Protein AF-A0A934CYM9-F1 (afdb_monomer)

pLDDT: mean 74.97, std 21.79, range [33.41, 98.38]

Secondary structure (DSSP, 8-state):
------EEEEE-TTS-EEEEEHHHHHHHHHHHHHHTTS----PPPP------------------------HHHHHHHHHTTTSTTTTTSS---S------------------------------------GGGGS-TTTHHHHHTTSS-------SSHHHHHHHHHHH--S---HHHHHHHHHHHHHHHTTSS-HHHHHHHHHS-TTTTS----HHHHHHHHHHHHHHHHHHHHHGGGS---------------------------------------------------HHHHHHT--HHHHHHS--SS--HHHHHHHHHHHHHHH-HHHHHHHHHHHHHSHHHHHHHHHHHHHHHHT--HHHHHHHTT--HHHHHHHHHHHHH-

Structure (mmCIF, N/CA/C/O backbone):
data_AF-A0A934CYM9-F1
#
_entry.id   AF-A0A934CYM9-F1
#
loop_
_atom_site.group_PDB
_atom_site.id
_atom_site.type_symbol
_atom_site.label_atom_id
_atom_site.label_alt_id
_atom_site.label_comp_id
_atom_site.label_asym_id
_atom_site.label_entity_id
_atom_site.label_seq_id
_atom_site.pdbx_PDB_ins_code
_atom_site.Cartn_x
_atom_site.Cartn_y
_atom_site.Cartn_z
_atom_site.occupancy
_atom_site.B_iso_or_equiv
_atom_site.auth_seq_id
_atom_site.auth_comp_id
_atom_site.auth_asym_id
_atom_site.auth_atom_id
_atom_site.pdbx_PDB_model_num
ATOM 1 N N . MET A 1 1 ? -10.369 -53.387 6.572 1.00 60.22 1 MET A N 1
ATOM 2 C CA . MET A 1 1 ? -10.819 -52.096 7.135 1.00 60.22 1 MET A CA 1
ATOM 3 C C . MET A 1 1 ? -10.855 -51.086 5.992 1.00 60.22 1 MET A C 1
ATOM 5 O O . MET 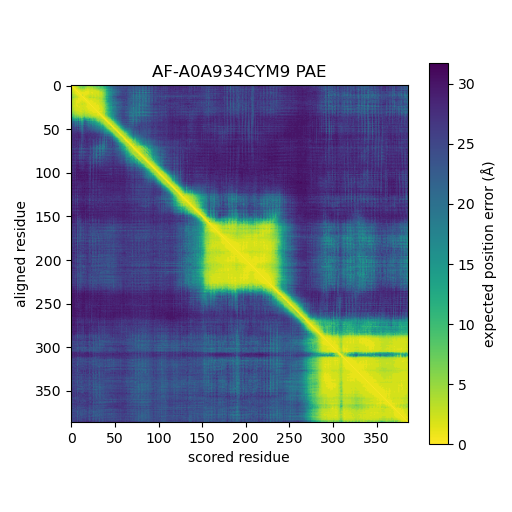A 1 1 ? -9.784 -50.762 5.491 1.00 60.22 1 MET A O 1
ATOM 9 N N . PRO A 1 2 ? -12.029 -50.677 5.487 1.00 65.56 2 PRO A N 1
ATOM 10 C CA . PRO A 1 2 ? -12.112 -49.651 4.447 1.00 65.56 2 PRO A CA 1
ATOM 11 C C . PRO A 1 2 ? -11.609 -48.307 4.998 1.00 65.56 2 PRO A C 1
ATOM 13 O O . PRO A 1 2 ? -12.016 -47.894 6.082 1.00 65.56 2 PRO A O 1
ATOM 16 N N . GLN A 1 3 ? -10.693 -47.652 4.282 1.00 76.75 3 GLN A N 1
ATOM 17 C CA . GLN A 1 3 ? -10.180 -46.334 4.657 1.00 76.75 3 GLN A CA 1
ATOM 18 C C . GLN A 1 3 ? -11.280 -45.287 4.448 1.00 76.75 3 GLN A C 1
ATOM 20 O O . GLN A 1 3 ? -11.764 -45.096 3.334 1.00 76.75 3 GLN A O 1
ATOM 25 N N . THR A 1 4 ? -11.700 -44.621 5.522 1.00 82.00 4 THR A N 1
ATOM 26 C CA . THR A 1 4 ? -12.648 -43.506 5.452 1.00 82.00 4 THR A CA 1
ATOM 27 C C . THR A 1 4 ? -11.958 -42.295 4.835 1.00 82.00 4 THR A C 1
ATOM 29 O O . THR A 1 4 ? -11.016 -41.758 5.420 1.00 82.00 4 THR A O 1
ATOM 32 N N . LEU A 1 5 ? -12.418 -41.863 3.660 1.00 86.25 5 LEU A N 1
ATOM 33 C CA . LEU A 1 5 ? -11.910 -40.659 3.006 1.00 86.25 5 LEU A CA 1
ATOM 34 C C . LEU A 1 5 ? -12.282 -39.405 3.822 1.00 86.25 5 LEU A C 1
ATOM 36 O O . LEU A 1 5 ? -13.381 -39.342 4.383 1.00 86.25 5 LEU A O 1
ATOM 40 N N . PRO A 1 6 ? -11.396 -38.397 3.902 1.00 90.88 6 PRO A N 1
ATOM 41 C CA . PRO A 1 6 ? -11.677 -37.163 4.624 1.00 90.88 6 PRO A CA 1
ATOM 42 C C . PRO A 1 6 ? -12.826 -36.393 3.955 1.00 90.88 6 PRO A C 1
ATOM 44 O O . PRO A 1 6 ? -12.760 -36.037 2.779 1.00 90.88 6 PRO A O 1
ATOM 47 N N . THR A 1 7 ? -13.886 -36.123 4.720 1.00 96.56 7 THR A N 1
ATOM 48 C CA . THR A 1 7 ? -15.054 -35.342 4.279 1.00 96.56 7 THR A CA 1
ATOM 49 C C . THR A 1 7 ? -15.030 -33.932 4.859 1.00 96.56 7 THR A C 1
ATOM 51 O O . THR A 1 7 ? -14.678 -33.757 6.027 1.00 96.56 7 THR A O 1
ATOM 54 N N . ILE A 1 8 ? -15.505 -32.949 4.098 1.00 95.06 8 ILE A N 1
ATOM 55 C CA . ILE A 1 8 ? -15.672 -31.554 4.522 1.00 95.06 8 ILE A CA 1
ATOM 56 C C . ILE A 1 8 ? -17.154 -31.200 4.680 1.00 95.06 8 ILE A C 1
ATOM 58 O O . ILE A 1 8 ? -17.993 -31.634 3.896 1.00 95.06 8 ILE A O 1
ATOM 62 N N . LEU A 1 9 ? -17.490 -30.424 5.716 1.00 97.00 9 LEU A N 1
ATOM 63 C CA . LEU A 1 9 ? -18.852 -29.946 5.972 1.00 97.00 9 LEU A CA 1
ATOM 64 C C . LEU A 1 9 ? -19.103 -28.660 5.172 1.00 97.00 9 LEU A C 1
ATOM 66 O O . LEU A 1 9 ? -18.437 -27.652 5.399 1.00 97.00 9 LEU A O 1
ATOM 70 N N . VAL A 1 10 ? -20.067 -28.683 4.255 1.00 96.50 10 VAL A N 1
ATOM 71 C CA . VAL A 1 10 ? -20.381 -27.559 3.363 1.00 96.50 10 VAL A CA 1
ATOM 72 C C . VAL A 1 10 ? -21.817 -27.108 3.598 1.00 96.50 10 VAL A C 1
ATOM 74 O O . VAL A 1 10 ? -22.736 -27.927 3.605 1.00 96.50 10 VAL A O 1
ATOM 77 N N . LYS A 1 11 ? -22.011 -25.798 3.789 1.00 96.75 11 LYS A N 1
ATOM 78 C CA . LYS A 1 11 ? -23.327 -25.179 3.991 1.00 96.75 11 LYS A CA 1
ATOM 79 C C . LYS A 1 11 ? -23.924 -24.771 2.641 1.00 96.75 11 LYS A C 1
ATOM 81 O O . LYS A 1 11 ? -23.304 -24.013 1.893 1.00 96.75 11 LYS A O 1
ATOM 86 N N . LYS A 1 12 ? -25.099 -25.304 2.315 1.00 94.25 12 LYS A N 1
ATOM 87 C CA . LYS A 1 12 ? -25.861 -24.986 1.101 1.00 94.25 12 LYS A CA 1
ATOM 88 C C . LYS A 1 12 ? -26.666 -23.692 1.286 1.00 94.25 12 LYS A C 1
ATOM 90 O O . LYS A 1 12 ? -26.799 -23.183 2.400 1.00 94.25 12 LYS A O 1
ATOM 95 N N . SER A 1 13 ? -27.185 -23.139 0.189 1.00 89.75 13 SER A N 1
ATOM 96 C CA . SER A 1 13 ? -28.027 -21.929 0.203 1.00 89.75 13 SER A CA 1
ATOM 97 C C . SER A 1 13 ? -29.359 -22.124 0.934 1.00 89.75 13 SER A C 1
ATOM 99 O O . SER A 1 13 ? -29.909 -21.157 1.447 1.00 89.75 13 SER A O 1
ATOM 101 N N . ASP A 1 14 ? -29.836 -23.365 1.039 1.00 88.81 14 ASP A N 1
ATOM 102 C CA . ASP A 1 14 ? -31.006 -23.767 1.833 1.00 88.81 14 ASP A CA 1
ATOM 103 C C . ASP A 1 14 ? -30.749 -23.756 3.359 1.00 88.81 14 ASP A C 1
ATOM 105 O O . ASP A 1 14 ? -31.648 -24.037 4.147 1.00 88.81 14 ASP A O 1
ATOM 109 N N . GLY A 1 15 ? -29.521 -23.444 3.794 1.00 91.50 15 GLY A N 1
ATOM 110 C CA . GLY A 1 15 ? -29.115 -23.434 5.199 1.00 91.50 15 GLY A CA 1
ATOM 111 C C . GLY A 1 15 ? -28.710 -24.803 5.756 1.00 91.50 15 GLY A C 1
ATOM 112 O O . GLY A 1 15 ? -28.156 -24.860 6.859 1.00 91.50 15 GLY A O 1
ATOM 113 N N . THR A 1 16 ? -28.901 -25.889 5.002 1.00 94.88 16 THR A N 1
ATOM 114 C CA . THR A 1 16 ? -28.497 -27.242 5.400 1.00 94.88 16 THR A CA 1
ATOM 115 C C . THR A 1 16 ? -26.986 -27.432 5.267 1.00 94.88 16 THR A C 1
ATOM 117 O O . THR A 1 16 ? -26.314 -26.801 4.446 1.00 94.88 16 THR A O 1
ATOM 120 N N . SER A 1 17 ? -26.417 -28.288 6.119 1.00 95.62 17 SER A N 1
ATOM 121 C CA . SER A 1 17 ? -24.991 -28.627 6.095 1.00 95.62 17 SER A CA 1
ATOM 122 C C . SER A 1 17 ? -24.816 -30.084 5.684 1.00 95.62 17 SER A C 1
ATOM 124 O O . SER A 1 17 ? -25.372 -30.974 6.320 1.00 95.62 17 SER A O 1
ATOM 126 N N . VAL A 1 18 ? -24.040 -30.330 4.629 1.00 97.31 18 VAL A N 1
ATOM 127 C CA . VAL A 1 18 ? -23.795 -31.672 4.079 1.00 97.31 18 VAL A CA 1
ATOM 128 C C . VAL A 1 18 ? -22.302 -31.971 4.142 1.00 97.31 18 VAL A C 1
ATOM 130 O O . VAL A 1 18 ? -21.486 -31.126 3.772 1.00 97.31 18 VAL A O 1
ATOM 133 N N . ARG A 1 19 ? -21.932 -33.165 4.622 1.00 96.56 19 ARG A N 1
ATOM 134 C CA . ARG A 1 19 ? -20.555 -33.661 4.516 1.00 96.56 19 ARG A CA 1
ATOM 135 C C . ARG A 1 19 ? -20.350 -34.237 3.123 1.00 96.56 19 ARG A C 1
ATOM 137 O O . ARG A 1 19 ? -21.055 -35.165 2.751 1.00 96.56 19 ARG A O 1
ATOM 144 N N . MET A 1 20 ? -19.402 -33.685 2.381 1.00 96.69 20 MET A N 1
ATOM 145 C CA . MET A 1 20 ? -19.053 -34.137 1.037 1.00 96.69 20 MET A CA 1
ATOM 146 C C . MET A 1 20 ? -17.551 -34.383 0.937 1.00 96.69 20 MET A C 1
ATOM 148 O O . MET A 1 20 ? -16.756 -33.807 1.687 1.00 96.69 20 MET A O 1
ATOM 152 N N . SER A 1 21 ? -17.164 -35.281 0.044 1.00 96.81 21 SER A N 1
ATOM 153 C CA . SER A 1 21 ? -15.763 -35.499 -0.308 1.00 96.81 21 SER A CA 1
ATOM 154 C C . SER A 1 21 ? -15.191 -34.288 -1.058 1.00 96.81 21 SER A C 1
ATOM 156 O O . SER A 1 21 ? -15.919 -33.414 -1.538 1.00 96.81 21 SER A O 1
ATOM 158 N N . TRP A 1 22 ? -13.864 -34.222 -1.162 1.00 93.88 22 TRP A N 1
ATOM 159 C CA . TRP A 1 22 ? -13.192 -33.135 -1.879 1.00 93.88 22 TRP A CA 1
ATOM 160 C C . TRP A 1 22 ? -13.576 -33.077 -3.368 1.00 93.88 22 TRP A C 1
ATOM 162 O O . TRP A 1 22 ? -13.751 -31.990 -3.922 1.00 93.88 22 TRP A O 1
ATOM 172 N N . ASP A 1 23 ? -13.776 -34.236 -3.999 1.00 94.56 23 ASP A N 1
ATOM 173 C CA . ASP A 1 23 ? -14.163 -34.326 -5.410 1.00 94.56 23 ASP A CA 1
ATOM 174 C C . ASP A 1 23 ? -15.588 -33.805 -5.639 1.00 94.56 23 ASP A C 1
ATOM 176 O O . ASP A 1 23 ? -15.818 -32.992 -6.538 1.00 94.56 23 ASP A O 1
ATOM 180 N N . GLU A 1 24 ? -16.528 -34.170 -4.764 1.00 95.62 24 GLU A N 1
ATOM 181 C CA . GLU A 1 24 ? -17.901 -33.648 -4.790 1.00 95.62 24 GLU A CA 1
ATOM 182 C C . GLU A 1 24 ? -17.944 -32.130 -4.569 1.00 95.62 24 GLU A C 1
ATOM 184 O O . GLU A 1 24 ? -18.726 -31.423 -5.209 1.00 95.62 24 GLU A O 1
ATOM 189 N N . PHE A 1 25 ? -17.067 -31.599 -3.713 1.00 96.25 25 PHE A N 1
ATOM 190 C CA . PHE A 1 25 ? -17.000 -30.162 -3.456 1.00 96.25 25 PHE A CA 1
ATOM 191 C C . PHE A 1 25 ? -16.548 -29.354 -4.679 1.00 96.25 25 PHE A C 1
ATOM 193 O O . PHE A 1 25 ? -17.073 -28.265 -4.932 1.00 96.25 25 PHE A O 1
ATOM 200 N N . ASN A 1 26 ? -15.619 -29.882 -5.480 1.00 93.81 26 ASN A N 1
ATOM 201 C CA . ASN A 1 26 ? -15.178 -29.217 -6.709 1.00 93.81 26 ASN A CA 1
ATOM 202 C C . ASN A 1 26 ? -16.302 -29.154 -7.754 1.00 93.81 26 ASN A C 1
ATOM 204 O O . ASN A 1 26 ? -16.505 -28.111 -8.389 1.00 93.81 26 ASN A O 1
ATOM 208 N N . VAL A 1 27 ? -17.087 -30.228 -7.880 1.00 95.12 27 VAL A N 1
ATOM 209 C CA . VAL A 1 27 ? -18.291 -30.245 -8.725 1.00 95.12 27 VAL A CA 1
ATOM 210 C C . VAL A 1 27 ? -19.313 -29.223 -8.219 1.00 95.12 27 VAL A C 1
ATOM 212 O O . VAL A 1 27 ? -19.793 -28.400 -9.001 1.00 95.12 27 VAL A O 1
ATOM 215 N N . TYR A 1 28 ? -19.567 -29.178 -6.909 1.00 94.75 28 TYR A N 1
ATOM 216 C CA . TYR A 1 28 ? -20.493 -28.214 -6.307 1.00 94.75 28 TYR A CA 1
ATOM 217 C C . TYR A 1 28 ? -20.089 -26.752 -6.583 1.00 94.75 28 TYR A C 1
ATOM 219 O O . TYR A 1 28 ? -20.928 -25.918 -6.934 1.00 94.75 28 TYR A O 1
ATOM 227 N N . ARG A 1 29 ? -18.789 -26.429 -6.509 1.00 94.06 29 ARG A N 1
ATOM 228 C CA . ARG A 1 29 ? -18.270 -25.080 -6.809 1.00 94.06 29 ARG A CA 1
ATOM 229 C C . ARG A 1 29 ? -18.499 -24.661 -8.263 1.00 94.06 29 ARG A C 1
ATOM 231 O O . ARG A 1 29 ? -18.871 -23.513 -8.521 1.00 94.06 29 ARG A O 1
ATOM 238 N N . THR A 1 30 ? -18.280 -25.572 -9.212 1.00 90.81 30 THR A N 1
ATOM 239 C CA . THR A 1 30 ? -18.468 -25.268 -10.642 1.00 90.81 30 THR A CA 1
ATOM 240 C C . THR A 1 30 ? -19.939 -25.037 -10.988 1.00 90.81 30 THR A C 1
ATOM 242 O O . THR A 1 30 ? -20.243 -24.062 -11.674 1.00 90.81 30 THR A O 1
ATOM 245 N N . GLN A 1 31 ? -20.861 -25.832 -10.435 1.00 88.50 31 GLN A N 1
ATOM 246 C CA . GLN A 1 31 ? -22.304 -25.662 -10.658 1.00 88.50 31 GLN A CA 1
ATOM 247 C C . GLN A 1 31 ? -22.840 -24.340 -10.088 1.00 88.50 31 GLN A C 1
ATOM 249 O O . GLN A 1 31 ? -23.566 -23.622 -10.776 1.00 88.50 31 GLN A O 1
ATOM 254 N N . ASN A 1 32 ? -22.416 -23.953 -8.879 1.00 86.25 32 ASN A N 1
ATOM 255 C CA . ASN A 1 32 ? -22.827 -22.672 -8.290 1.00 86.25 32 ASN A CA 1
ATOM 256 C C . ASN A 1 32 ? -22.306 -21.451 -9.060 1.00 86.25 32 ASN A C 1
ATOM 258 O O . ASN A 1 32 ? -22.911 -20.383 -8.999 1.00 86.25 32 ASN A O 1
ATOM 262 N N . THR A 1 33 ? -21.199 -21.594 -9.790 1.00 81.75 33 THR A N 1
ATOM 263 C CA . THR A 1 33 ? -20.677 -20.506 -10.626 1.00 81.75 33 THR A CA 1
ATOM 264 C C . THR A 1 33 ? -21.537 -20.318 -11.878 1.00 81.75 33 THR A C 1
ATOM 266 O O . THR A 1 33 ? -21.801 -19.184 -12.256 1.00 81.75 33 THR A O 1
ATOM 269 N N . ILE A 1 34 ? -22.031 -21.411 -12.472 1.00 81.38 34 ILE A N 1
ATOM 270 C CA . ILE A 1 34 ? -22.877 -21.382 -13.677 1.00 81.38 34 ILE A CA 1
ATOM 271 C C . ILE A 1 34 ? -24.264 -20.806 -13.359 1.00 81.38 34 ILE A C 1
ATOM 273 O O . ILE A 1 34 ? -24.750 -19.935 -14.076 1.00 81.38 34 ILE A O 1
ATOM 277 N N . ASN A 1 35 ? -24.874 -21.226 -12.247 1.00 74.44 35 ASN A N 1
ATOM 278 C CA . ASN A 1 35 ? -26.220 -20.775 -11.873 1.00 74.44 35 ASN A CA 1
ATOM 279 C C . ASN A 1 35 ? -26.278 -19.289 -11.485 1.00 74.44 35 ASN A C 1
ATOM 281 O O . ASN A 1 35 ? -27.339 -18.679 -11.551 1.00 74.44 35 ASN A O 1
ATOM 285 N N . LYS A 1 36 ? -25.145 -18.677 -11.114 1.00 74.31 36 LYS A N 1
ATOM 286 C CA . LYS A 1 36 ? -25.080 -17.245 -10.791 1.00 74.31 36 LYS A CA 1
ATOM 287 C C . LYS A 1 36 ? -25.089 -16.345 -12.037 1.00 74.31 36 LYS A C 1
ATOM 289 O O . LYS A 1 36 ? -25.283 -15.142 -11.902 1.00 74.31 36 LYS A O 1
ATOM 294 N N . THR A 1 37 ? -24.871 -16.896 -13.234 1.00 60.78 37 THR A N 1
ATOM 295 C CA . THR A 1 37 ? -24.744 -16.117 -14.481 1.00 60.78 37 THR A CA 1
ATOM 296 C C . THR A 1 37 ? -25.997 -16.152 -15.361 1.00 60.78 37 THR A C 1
ATOM 298 O O . THR A 1 37 ? -25.991 -15.554 -16.432 1.00 60.78 37 THR A O 1
ATOM 301 N N . GLN A 1 38 ? -27.089 -16.798 -14.936 1.00 53.78 38 GLN A N 1
ATOM 302 C CA . GLN A 1 38 ? -28.375 -16.657 -15.624 1.00 53.78 38 GLN A CA 1
ATOM 303 C C . GLN A 1 38 ? -29.225 -15.569 -14.948 1.00 53.78 38 GLN A C 1
ATOM 305 O O . GLN A 1 38 ? -29.528 -15.697 -13.762 1.00 53.78 38 GLN A O 1
ATOM 310 N N . PRO A 1 39 ? -29.599 -14.489 -15.661 1.00 50.69 39 PRO A N 1
ATOM 311 C CA . PRO A 1 39 ? -30.506 -13.484 -15.129 1.00 50.69 39 PRO A CA 1
ATOM 312 C C . PRO A 1 39 ? -31.911 -14.081 -15.011 1.00 50.69 39 PRO A C 1
ATOM 314 O O . PRO A 1 39 ? -32.547 -14.417 -16.008 1.00 50.69 39 PRO A O 1
ATOM 317 N N . THR A 1 40 ? -32.395 -14.218 -13.780 1.00 45.91 40 THR A N 1
ATOM 318 C CA . THR A 1 40 ? -33.783 -14.569 -13.481 1.00 45.91 40 THR A CA 1
ATOM 319 C C . THR A 1 40 ? -34.678 -13.403 -13.903 1.00 45.91 40 THR A C 1
ATOM 321 O O . THR A 1 40 ? -34.777 -12.396 -13.203 1.00 45.91 40 THR A O 1
ATOM 324 N N . SER A 1 41 ? -35.307 -13.512 -15.072 1.00 43.53 41 SER A N 1
ATOM 325 C CA . SER A 1 41 ? -36.392 -12.629 -15.495 1.00 43.53 41 SER A CA 1
ATOM 326 C C . SER A 1 41 ? -37.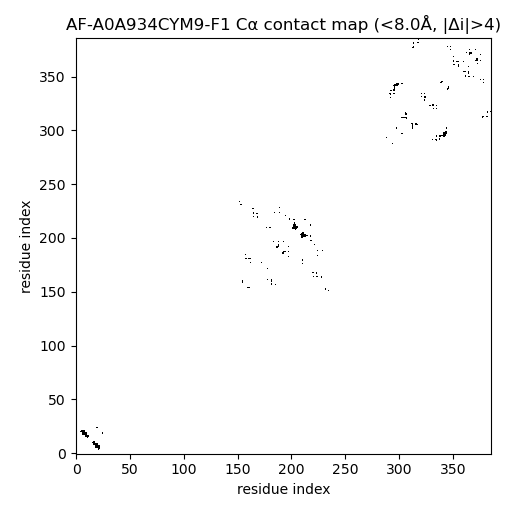608 -12.897 -14.609 1.00 43.53 41 SER A C 1
ATOM 328 O O . SER A 1 41 ? -38.296 -13.903 -14.771 1.00 43.53 41 SER A O 1
ATOM 330 N N . VAL A 1 42 ? -37.832 -12.026 -13.627 1.00 50.44 42 VAL A N 1
ATOM 331 C CA . VAL A 1 42 ? -39.039 -12.033 -12.796 1.00 50.44 42 VAL A CA 1
ATOM 332 C C . VAL A 1 42 ? -40.156 -11.364 -13.595 1.00 50.44 42 VAL A C 1
ATOM 334 O O . VAL A 1 42 ? -40.105 -10.162 -13.847 1.00 50.44 42 VAL A O 1
ATOM 337 N N . GLU A 1 43 ? -41.141 -12.155 -14.018 1.00 42.28 43 GLU A N 1
ATOM 338 C CA . GLU A 1 43 ? -42.417 -11.667 -14.544 1.00 42.28 43 GLU A CA 1
ATOM 339 C C . GLU A 1 43 ? -43.232 -11.042 -13.404 1.00 42.28 43 GLU A C 1
ATOM 341 O O . GLU A 1 43 ? -43.587 -11.703 -12.426 1.00 42.28 43 GLU A O 1
ATOM 346 N N . THR A 1 44 ? -43.520 -9.749 -13.529 1.00 43.59 44 THR A N 1
ATOM 347 C CA . THR A 1 44 ? -44.440 -9.015 -12.654 1.00 43.59 44 THR A CA 1
ATOM 348 C C . THR A 1 44 ? -45.861 -9.124 -13.220 1.00 43.59 44 THR A C 1
ATOM 350 O O . THR A 1 44 ? -46.035 -8.906 -14.422 1.00 43.59 44 THR A O 1
ATOM 353 N N . PRO A 1 45 ? -46.895 -9.416 -12.408 1.00 51.94 45 PRO A N 1
ATOM 354 C CA . PRO A 1 45 ? -48.271 -9.435 -12.884 1.00 51.94 45 PRO A CA 1
ATOM 355 C C . PRO A 1 45 ? -48.767 -8.015 -13.190 1.00 51.94 45 PRO A C 1
ATOM 357 O O . PRO A 1 45 ? -48.573 -7.071 -12.424 1.00 51.94 45 PRO A O 1
ATOM 360 N N . ASN A 1 46 ? -49.389 -7.914 -14.359 1.00 43.06 46 ASN A N 1
ATOM 361 C CA . ASN A 1 46 ? -49.844 -6.720 -15.054 1.00 43.06 46 ASN A CA 1
ATOM 362 C C . ASN A 1 46 ? -51.008 -6.043 -14.300 1.00 43.06 46 ASN A C 1
ATOM 364 O O . ASN A 1 46 ? -52.042 -6.674 -14.081 1.00 43.06 46 ASN A O 1
ATOM 368 N N . ALA A 1 47 ? -50.844 -4.775 -13.912 1.00 45.78 47 ALA A N 1
ATOM 369 C CA . ALA A 1 47 ? -51.915 -3.928 -13.389 1.00 45.78 47 ALA A CA 1
ATOM 370 C C . ALA A 1 47 ? -52.301 -2.895 -14.456 1.00 45.78 47 ALA A C 1
ATOM 372 O O . ALA A 1 47 ? -51.485 -2.101 -14.920 1.00 45.78 47 ALA A O 1
ATOM 373 N N . GLU A 1 48 ? -53.563 -2.974 -14.846 1.00 56.94 48 GLU A N 1
ATOM 374 C CA . GLU A 1 48 ? -54.231 -2.307 -15.954 1.00 56.94 48 GLU A CA 1
ATOM 375 C C . GLU A 1 48 ? -54.688 -0.893 -15.559 1.00 56.94 48 GLU A C 1
ATOM 377 O O . GLU A 1 48 ? -55.471 -0.749 -14.625 1.00 56.94 48 GLU A O 1
ATOM 382 N N . LEU A 1 49 ? -54.226 0.150 -16.265 1.00 39.12 49 LEU A N 1
ATOM 383 C CA . LEU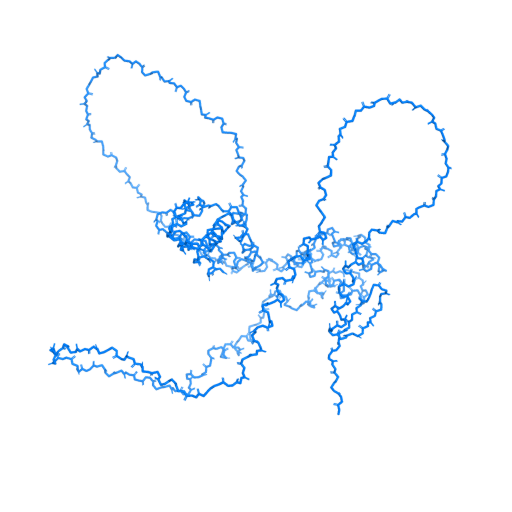 A 1 49 ? -54.841 1.489 -16.273 1.00 39.12 49 LEU A CA 1
ATOM 384 C C . LEU A 1 49 ? -54.609 2.207 -17.626 1.00 39.12 49 LEU A C 1
ATOM 386 O O . LEU A 1 49 ? -53.648 1.891 -18.330 1.00 39.12 49 LEU A O 1
ATOM 390 N N . PRO A 1 50 ? -55.500 3.146 -18.015 1.00 59.72 50 PRO A N 1
ATOM 391 C CA . PRO A 1 50 ? -55.852 3.369 -19.413 1.00 59.72 50 PRO A CA 1
ATOM 392 C C . PRO A 1 50 ? -55.146 4.540 -20.115 1.00 59.72 50 PRO A C 1
ATOM 394 O O . PRO A 1 50 ? -54.724 5.528 -19.515 1.00 59.72 50 PRO A O 1
ATOM 397 N N . ALA A 1 51 ? -55.127 4.373 -21.438 1.00 51.31 51 ALA A N 1
ATOM 398 C CA . ALA A 1 51 ? -54.905 5.290 -22.551 1.00 51.31 51 ALA A CA 1
ATOM 399 C C . ALA A 1 51 ? -54.838 6.805 -22.273 1.00 51.31 51 ALA A C 1
ATOM 401 O O . ALA A 1 51 ? -55.805 7.425 -21.825 1.00 51.31 51 ALA A O 1
ATOM 402 N N . LYS A 1 52 ? -53.751 7.418 -22.761 1.00 44.59 52 LYS A N 1
ATOM 403 C CA . LYS A 1 52 ? -53.794 8.734 -23.412 1.00 44.59 52 LYS A CA 1
ATOM 404 C C . LYS A 1 52 ? -52.966 8.724 -24.696 1.00 44.59 52 LYS A C 1
ATOM 406 O O . LYS A 1 52 ? -51.789 8.377 -24.686 1.00 44.59 52 LYS A O 1
ATOM 411 N N . GLU A 1 53 ? -53.652 9.086 -25.772 1.00 46.09 53 GLU A N 1
ATOM 412 C CA . GLU A 1 53 ? -53.166 9.306 -27.132 1.00 46.09 53 GLU A CA 1
ATOM 413 C C . GLU A 1 53 ? -52.383 10.625 -27.259 1.00 46.09 53 GLU A C 1
ATOM 415 O O . GLU A 1 53 ? -52.576 11.554 -26.471 1.00 46.09 53 GLU A O 1
ATOM 420 N N . GLY A 1 54 ? -51.540 10.694 -28.295 1.00 45.25 54 GLY A N 1
ATOM 421 C CA . GLY A 1 54 ? -50.800 11.876 -28.757 1.00 45.25 54 GLY A CA 1
ATOM 422 C C . GLY A 1 54 ? -49.361 11.502 -29.124 1.00 45.25 54 GLY A C 1
ATOM 423 O O . GLY A 1 54 ? -48.501 11.459 -28.251 1.00 45.25 54 GLY A O 1
ATOM 424 N N . GLU A 1 55 ? -49.110 10.985 -30.336 1.00 44.28 55 GLU A N 1
ATOM 425 C CA . GLU A 1 55 ? -48.466 11.724 -31.453 1.00 44.28 55 GLU A CA 1
ATOM 426 C C . GLU A 1 55 ? -47.348 12.673 -30.971 1.00 44.28 55 GLU A C 1
ATOM 428 O O . GLU A 1 55 ? -47.593 13.576 -30.182 1.00 44.28 55 GLU A O 1
ATOM 433 N N . VAL A 1 56 ? -46.074 12.501 -31.346 1.00 43.69 56 VAL A N 1
ATOM 434 C CA . VAL A 1 56 ? -45.501 12.801 -32.672 1.00 43.69 56 VAL A CA 1
ATOM 435 C C . VAL A 1 56 ? -44.156 12.058 -32.848 1.00 43.69 56 VAL A C 1
ATOM 437 O O . VAL A 1 56 ? -43.287 12.119 -31.980 1.00 43.69 56 VAL A O 1
ATOM 440 N N . LEU A 1 57 ? -43.961 11.402 -33.999 1.00 44.19 57 LEU A N 1
ATOM 441 C CA . LEU A 1 57 ? -42.652 11.017 -34.567 1.00 44.19 57 LEU A CA 1
ATOM 442 C C . LEU A 1 57 ? -42.144 12.176 -35.460 1.00 44.19 57 LEU A C 1
ATOM 444 O O . LEU A 1 57 ? -42.984 12.856 -36.052 1.00 44.19 57 LEU A O 1
ATOM 448 N N . PRO A 1 58 ? -40.821 12.405 -35.632 1.00 53.34 58 PRO A N 1
ATOM 449 C CA . PRO A 1 58 ? -40.086 11.607 -36.621 1.00 53.34 58 PRO A CA 1
ATOM 450 C C . PRO A 1 58 ? -38.604 11.290 -36.319 1.00 53.34 58 PRO A C 1
ATOM 452 O O . PRO A 1 58 ? -37.853 12.062 -35.735 1.00 53.34 58 PRO A O 1
ATOM 455 N N . ALA A 1 59 ? -38.230 10.107 -36.812 1.00 42.69 59 ALA A N 1
ATOM 456 C CA . ALA A 1 59 ? -36.943 9.612 -37.303 1.00 42.69 59 ALA A CA 1
ATOM 457 C C . ALA A 1 59 ? -35.652 10.439 -37.111 1.00 42.69 59 ALA A C 1
ATOM 459 O O . ALA A 1 59 ? -35.514 11.544 -37.621 1.00 42.69 59 ALA A O 1
ATOM 460 N N . THR A 1 60 ? -34.604 9.764 -36.627 1.00 43.12 60 THR A N 1
ATOM 461 C CA . THR A 1 60 ? -33.332 9.675 -37.370 1.00 43.12 60 THR A CA 1
ATOM 462 C C . THR A 1 60 ? -32.599 8.376 -37.032 1.00 43.12 60 THR A C 1
ATOM 464 O O . THR A 1 60 ? -32.264 8.063 -35.896 1.00 43.12 60 THR A O 1
ATOM 467 N N . THR A 1 61 ? -32.407 7.596 -38.084 1.00 44.09 61 THR A N 1
ATOM 468 C CA . THR A 1 61 ? -31.681 6.335 -38.209 1.00 44.09 61 THR A CA 1
ATOM 469 C C . THR A 1 61 ? -30.166 6.520 -38.113 1.00 44.09 61 THR A C 1
ATOM 471 O O . THR A 1 61 ? -29.602 7.301 -38.877 1.00 44.09 61 THR A O 1
ATOM 474 N N . ALA A 1 62 ? -29.497 5.704 -37.295 1.00 48.41 62 ALA A N 1
ATOM 475 C CA . ALA A 1 62 ? -28.086 5.356 -37.474 1.00 48.41 62 ALA A CA 1
ATOM 476 C C . ALA A 1 62 ? -27.856 3.881 -37.070 1.00 48.41 62 ALA A C 1
ATOM 478 O O . ALA A 1 62 ? -28.261 3.487 -35.975 1.00 48.41 62 ALA A O 1
ATOM 479 N N . PRO A 1 63 ? -27.237 3.044 -37.926 1.00 52.19 63 PRO A N 1
ATOM 480 C CA . PRO A 1 63 ? -27.006 1.637 -37.626 1.00 52.19 63 PRO A CA 1
ATOM 481 C C . PRO A 1 63 ? -25.744 1.477 -36.768 1.00 52.19 63 PRO A C 1
ATOM 483 O O . PRO A 1 63 ? -24.620 1.569 -37.265 1.00 52.19 63 PRO A O 1
ATOM 486 N N . VAL A 1 64 ? -25.920 1.200 -35.477 1.00 43.91 64 VAL A N 1
ATOM 487 C CA . VAL A 1 64 ? -24.836 0.701 -34.622 1.00 43.91 64 VAL A CA 1
ATOM 488 C C . VAL A 1 64 ? -24.629 -0.768 -34.977 1.00 43.91 64 VAL A C 1
ATOM 490 O O . VAL A 1 64 ? -25.405 -1.633 -34.583 1.00 43.91 64 VAL A O 1
ATOM 493 N N . LYS A 1 65 ? -23.605 -1.045 -35.790 1.00 47.16 65 LYS A N 1
ATOM 494 C CA . LYS A 1 65 ? -23.149 -2.412 -36.046 1.00 47.16 65 LYS A CA 1
ATOM 495 C C . LYS A 1 65 ? -22.685 -3.032 -34.732 1.00 47.16 65 LYS A C 1
ATOM 497 O O . LYS A 1 65 ? -21.795 -2.509 -34.066 1.00 47.16 65 LYS A O 1
ATOM 502 N N . GLU A 1 66 ? -23.303 -4.156 -34.412 1.00 44.34 66 GLU A N 1
ATOM 503 C CA . GLU A 1 66 ? -22.956 -5.061 -33.332 1.00 44.34 66 GLU A CA 1
ATOM 504 C C . GLU A 1 66 ? -21.475 -5.458 -33.415 1.00 44.34 66 GLU A C 1
ATOM 506 O O . GLU A 1 66 ? -21.044 -6.171 -34.319 1.00 44.34 66 GLU A O 1
ATOM 511 N N . ILE A 1 67 ? -20.691 -5.002 -32.440 1.00 45.09 67 ILE A N 1
ATOM 512 C CA . ILE A 1 67 ? -19.416 -5.613 -32.062 1.00 45.09 67 ILE A CA 1
ATOM 513 C C . ILE A 1 67 ? -19.661 -6.266 -30.701 1.00 45.09 67 ILE A C 1
ATOM 515 O O . ILE A 1 67 ? -19.114 -5.861 -29.681 1.00 45.09 67 ILE A O 1
ATOM 519 N N . PHE A 1 68 ? -20.552 -7.256 -30.670 1.00 39.66 68 PHE A N 1
ATOM 520 C CA . PHE A 1 68 ? -20.604 -8.206 -29.565 1.00 39.66 68 PHE A CA 1
ATOM 521 C C . PHE A 1 68 ? -19.686 -9.364 -29.930 1.00 39.66 68 PHE A C 1
ATOM 523 O O . PHE A 1 68 ? -20.024 -10.258 -30.703 1.00 39.66 68 PHE A O 1
ATOM 530 N N . VAL A 1 69 ? -18.461 -9.288 -29.414 1.00 48.91 69 VAL A N 1
ATOM 531 C CA . VAL A 1 69 ? -17.526 -10.406 -29.435 1.00 48.91 69 VAL A CA 1
ATOM 532 C C . VAL A 1 69 ? -18.091 -11.482 -28.510 1.00 48.91 69 VAL A C 1
ATOM 534 O O . VAL A 1 69 ? -18.291 -11.267 -27.321 1.00 48.91 69 VAL A O 1
ATOM 537 N N . ASP A 1 70 ? -18.372 -12.634 -29.102 1.00 51.75 70 ASP A N 1
ATOM 538 C CA . ASP A 1 70 ? -18.898 -13.863 -28.511 1.00 51.75 70 ASP A CA 1
ATOM 539 C C . ASP A 1 70 ? -17.892 -14.423 -27.465 1.00 51.75 70 ASP A C 1
ATOM 541 O O . ASP A 1 70 ? -17.083 -15.311 -27.759 1.00 51.75 70 ASP A O 1
ATOM 545 N N . GLU A 1 71 ? -17.873 -13.868 -26.241 1.00 53.62 71 GLU A N 1
ATOM 546 C CA . GLU A 1 71 ? -16.907 -14.190 -25.162 1.00 53.62 71 GLU A CA 1
ATOM 547 C C . GLU A 1 71 ? -16.856 -15.693 -24.815 1.00 53.62 71 GLU A C 1
ATOM 549 O O . GLU A 1 71 ? -15.828 -16.217 -24.372 1.00 53.62 71 GLU A O 1
ATOM 554 N N . ALA A 1 72 ? -17.925 -16.437 -25.111 1.00 54.75 72 ALA A N 1
ATOM 555 C CA . ALA A 1 72 ? -18.004 -17.879 -24.897 1.00 54.75 72 ALA A CA 1
ATOM 556 C C . ALA A 1 72 ? -17.035 -18.698 -25.778 1.00 54.75 72 ALA A C 1
ATOM 558 O O . ALA A 1 72 ? -16.685 -19.830 -25.420 1.00 54.75 72 ALA A O 1
ATOM 559 N N . LYS A 1 73 ? -16.550 -18.152 -26.905 1.00 49.28 73 LYS A N 1
ATOM 560 C CA . LYS A 1 73 ? -15.586 -18.847 -27.781 1.00 49.28 73 LYS A CA 1
ATOM 561 C C . LYS A 1 73 ? -14.126 -18.643 -27.375 1.00 49.28 73 LYS A C 1
ATOM 563 O O . LYS A 1 73 ? -13.321 -19.542 -27.614 1.00 49.28 73 LYS A O 1
ATOM 568 N N . TYR A 1 74 ? -13.779 -17.549 -26.693 1.00 48.97 74 TYR A N 1
ATOM 569 C CA . TYR A 1 74 ? -12.391 -17.288 -26.283 1.00 48.97 74 TYR A CA 1
ATOM 570 C C . TYR A 1 74 ? -11.956 -18.131 -25.068 1.00 48.97 74 TYR A C 1
ATOM 572 O O . TYR A 1 74 ? -10.794 -18.508 -24.935 1.00 48.97 74 TYR A O 1
ATOM 580 N N . VAL A 1 75 ? -12.896 -18.536 -24.207 1.00 50.66 75 VAL A N 1
ATOM 581 C CA . VAL A 1 75 ? -12.586 -19.346 -23.012 1.00 50.66 75 VAL A CA 1
ATOM 582 C C . VAL A 1 75 ? -12.269 -20.816 -23.351 1.00 50.66 75 VAL A C 1
ATOM 584 O O . VAL A 1 75 ? -11.565 -21.489 -22.592 1.00 50.66 75 VAL A O 1
ATOM 587 N N . ARG A 1 76 ? -12.714 -21.336 -24.507 1.00 47.66 76 ARG A N 1
ATOM 588 C CA . ARG A 1 76 ? -12.427 -22.728 -24.921 1.00 47.66 76 ARG A CA 1
ATOM 589 C C . ARG A 1 76 ? -11.027 -22.920 -25.509 1.00 47.66 76 ARG A C 1
ATOM 591 O O . ARG A 1 76 ? -10.446 -23.987 -25.327 1.00 47.66 76 ARG A O 1
ATOM 598 N N . THR A 1 77 ? -10.442 -21.911 -26.151 1.00 43.94 77 THR A N 1
ATOM 599 C CA . THR A 1 77 ? -9.105 -22.026 -26.762 1.00 43.94 77 THR A CA 1
ATOM 600 C C . THR A 1 77 ? -7.963 -21.949 -25.748 1.00 43.94 77 THR A C 1
ATOM 602 O O . THR A 1 77 ? -6.912 -22.543 -25.980 1.00 43.94 77 THR A O 1
ATOM 605 N N . VAL A 1 78 ? -8.164 -21.316 -24.586 1.00 49.50 78 VAL A N 1
ATOM 606 C CA . VAL A 1 78 ? -7.109 -21.195 -23.560 1.00 49.50 78 VAL A CA 1
ATOM 607 C C . VAL A 1 78 ? -6.997 -22.449 -22.674 1.00 49.50 78 VAL A C 1
ATOM 609 O O . VAL A 1 78 ? -5.909 -22.771 -22.205 1.00 49.50 78 VAL A O 1
ATOM 612 N N . LYS A 1 79 ? -8.072 -23.236 -22.498 1.00 43.06 79 LYS A N 1
ATOM 613 C CA . LYS A 1 79 ? -8.041 -24.448 -21.647 1.00 43.06 79 LYS A CA 1
ATOM 614 C C . LYS A 1 79 ? -7.395 -25.678 -22.299 1.00 43.06 79 LYS A C 1
ATOM 616 O O . LYS A 1 79 ? -6.818 -26.495 -21.587 1.00 43.06 79 LYS A O 1
ATOM 621 N N . ASN A 1 80 ? -7.390 -25.784 -23.628 1.00 43.91 80 ASN A N 1
ATOM 622 C CA . ASN A 1 80 ? -6.830 -26.960 -24.313 1.00 43.91 80 ASN A CA 1
ATOM 623 C C . ASN A 1 80 ? -5.295 -26.944 -24.439 1.00 43.91 80 ASN A C 1
ATOM 625 O O . ASN A 1 80 ? -4.697 -27.974 -24.744 1.00 43.91 80 ASN A O 1
ATOM 629 N N . LYS A 1 81 ? -4.630 -25.810 -24.169 1.00 41.56 81 LYS A N 1
ATOM 630 C CA . LYS A 1 81 ? -3.160 -25.707 -24.250 1.00 41.56 81 LYS A CA 1
ATOM 631 C C . LYS A 1 81 ? -2.445 -26.081 -22.943 1.00 41.56 81 LYS A C 1
ATOM 633 O O . LYS A 1 81 ? -1.257 -26.378 -22.979 1.00 41.56 81 LYS A O 1
ATOM 638 N N . THR A 1 82 ? -3.161 -26.140 -21.817 1.00 42.16 82 THR A N 1
ATOM 639 C CA . THR A 1 82 ? -2.573 -26.405 -20.487 1.00 42.16 82 THR A CA 1
ATOM 640 C C . THR A 1 82 ? -2.714 -27.866 -20.037 1.00 42.16 82 THR A C 1
ATOM 642 O O . THR A 1 82 ? -1.973 -28.309 -19.166 1.00 42.16 82 THR A O 1
ATOM 645 N N . GLN A 1 83 ? -3.597 -28.661 -20.655 1.00 42.66 83 GLN A N 1
ATOM 646 C CA . GLN A 1 83 ? -3.709 -30.102 -20.364 1.00 42.66 83 GLN A CA 1
ATOM 647 C C . GLN A 1 83 ? -2.743 -30.982 -21.173 1.00 42.66 83 GLN A C 1
ATOM 649 O O . GLN A 1 83 ? -2.500 -32.123 -20.789 1.00 42.66 83 GLN A O 1
ATOM 654 N N . ASN A 1 84 ? -2.131 -30.466 -22.245 1.00 41.00 84 ASN A N 1
ATOM 655 C CA . ASN A 1 84 ? -1.237 -31.266 -23.091 1.00 41.00 84 ASN A CA 1
ATOM 656 C C . ASN A 1 84 ? 0.233 -31.289 -22.616 1.00 41.00 84 ASN A C 1
ATOM 658 O O . ASN A 1 84 ? 1.063 -31.980 -23.199 1.00 41.00 84 ASN A O 1
ATOM 662 N N . THR A 1 85 ? 0.560 -30.566 -21.540 1.00 42.31 85 THR A N 1
ATOM 663 C CA . THR A 1 85 ? 1.929 -30.465 -20.995 1.00 42.31 85 THR A CA 1
ATOM 664 C C . THR A 1 85 ? 2.143 -31.286 -19.719 1.00 42.31 85 THR A C 1
ATOM 666 O O . THR A 1 85 ? 3.279 -31.442 -19.288 1.00 42.31 85 THR A O 1
ATOM 669 N N . ILE A 1 86 ? 1.080 -31.848 -19.129 1.00 41.78 86 ILE A N 1
ATOM 670 C CA . ILE A 1 86 ? 1.154 -32.611 -17.866 1.00 41.78 86 ILE A CA 1
ATOM 671 C C . ILE A 1 86 ? 1.208 -34.132 -18.119 1.00 41.78 86 ILE A C 1
ATOM 673 O O . ILE A 1 86 ? 1.787 -34.868 -17.328 1.00 41.78 86 ILE A O 1
ATOM 677 N N . ASN A 1 87 ? 0.750 -34.614 -19.279 1.00 43.34 87 ASN A N 1
ATOM 678 C CA . ASN A 1 87 ? 0.749 -36.050 -19.606 1.00 43.34 87 ASN A CA 1
ATOM 679 C C . ASN A 1 87 ? 2.048 -36.569 -20.257 1.00 43.34 87 ASN A C 1
ATOM 681 O O . ASN A 1 87 ? 2.088 -37.716 -20.697 1.00 43.34 87 ASN A O 1
ATOM 685 N N . LYS A 1 88 ? 3.117 -35.758 -20.338 1.00 41.81 88 LYS A N 1
ATOM 686 C CA . LYS A 1 88 ? 4.390 -36.160 -20.975 1.00 41.81 88 LYS A CA 1
ATOM 687 C C . LYS A 1 88 ? 5.546 -36.419 -19.998 1.00 41.81 88 LYS A C 1
ATOM 689 O O . LYS A 1 88 ? 6.598 -36.871 -20.433 1.00 41.81 88 LYS A O 1
ATOM 694 N N . THR A 1 89 ? 5.352 -36.224 -18.694 1.00 42.12 89 THR A N 1
ATOM 695 C CA . THR A 1 89 ? 6.422 -36.408 -17.688 1.00 42.12 89 THR A CA 1
ATOM 696 C C . THR A 1 89 ? 6.253 -37.662 -16.829 1.00 42.12 89 THR A C 1
ATOM 698 O O . THR A 1 89 ? 6.990 -37.857 -15.872 1.00 42.12 89 THR A O 1
ATOM 701 N N . GLN A 1 90 ? 5.312 -38.545 -17.168 1.00 45.34 90 GLN A N 1
ATOM 702 C CA . GLN A 1 90 ? 5.041 -39.758 -16.392 1.00 45.34 90 GLN A CA 1
ATOM 703 C C . GLN A 1 90 ? 4.976 -40.989 -17.302 1.00 45.34 90 GLN A C 1
ATOM 705 O O . GLN A 1 90 ? 3.973 -41.694 -17.360 1.00 45.34 90 GLN A O 1
ATOM 710 N N . ARG A 1 91 ? 6.034 -41.198 -18.100 1.00 41.41 91 ARG A N 1
ATOM 711 C CA . ARG A 1 91 ? 6.262 -42.446 -18.851 1.00 41.41 91 ARG A CA 1
ATOM 712 C C . ARG A 1 91 ? 7.693 -42.559 -19.395 1.00 41.41 91 ARG A C 1
ATOM 714 O O . ARG A 1 91 ? 7.881 -42.757 -20.587 1.00 41.41 91 ARG A O 1
ATOM 721 N N . VAL A 1 92 ? 8.704 -42.422 -18.536 1.00 45.19 92 VAL A N 1
ATOM 722 C CA . VAL A 1 92 ? 10.071 -42.898 -18.828 1.00 45.19 92 VAL A CA 1
ATOM 723 C C . VAL A 1 92 ? 10.713 -43.388 -17.524 1.00 45.19 92 VAL A C 1
ATOM 725 O O . VAL A 1 92 ? 11.640 -42.778 -17.020 1.00 45.19 92 VAL A O 1
ATOM 728 N N . ASP A 1 93 ? 10.184 -44.474 -16.970 1.00 46.38 93 ASP A N 1
ATOM 729 C CA . ASP A 1 93 ? 10.883 -45.316 -15.991 1.00 46.38 93 ASP A CA 1
ATOM 730 C C . ASP A 1 93 ? 10.659 -46.761 -16.429 1.00 46.38 93 ASP A C 1
ATOM 732 O O . ASP A 1 93 ? 9.715 -47.416 -16.007 1.00 46.38 93 ASP A O 1
ATOM 736 N N . ASP A 1 94 ? 11.431 -47.181 -17.430 1.00 49.72 94 ASP A N 1
ATOM 737 C CA . ASP A 1 94 ? 11.936 -48.548 -17.573 1.00 49.72 94 ASP A CA 1
ATOM 738 C C . ASP A 1 94 ? 12.726 -48.663 -18.881 1.00 49.72 94 ASP A C 1
ATOM 740 O O . ASP A 1 94 ? 12.219 -48.349 -19.959 1.00 49.72 94 ASP A O 1
ATOM 744 N N . ARG A 1 95 ? 13.948 -49.201 -18.768 1.00 47.78 95 ARG A N 1
ATOM 745 C CA . ARG A 1 95 ? 14.962 -49.473 -19.814 1.00 47.78 95 ARG A CA 1
ATOM 746 C C . ARG A 1 95 ? 15.934 -48.330 -20.133 1.00 47.78 95 ARG A C 1
ATOM 748 O O . ARG A 1 95 ? 15.759 -47.613 -21.108 1.00 47.78 95 ARG A O 1
ATOM 755 N N . MET A 1 96 ? 17.079 -48.311 -19.450 1.00 35.78 96 MET A N 1
ATOM 756 C CA . MET A 1 96 ? 18.352 -48.740 -20.060 1.00 35.78 96 MET A CA 1
ATOM 757 C C . MET A 1 96 ? 19.513 -48.717 -19.052 1.00 35.78 96 MET A C 1
ATOM 759 O O . MET A 1 96 ? 19.489 -48.028 -18.042 1.00 35.78 96 MET A O 1
ATOM 763 N N . GLN A 1 97 ? 20.491 -49.566 -19.347 1.00 53.41 97 GLN A N 1
ATOM 764 C CA . GLN A 1 97 ? 21.603 -50.038 -18.526 1.00 53.41 97 GLN A CA 1
ATOM 765 C C . GLN A 1 97 ? 22.706 -49.004 -18.189 1.00 53.41 97 GLN A C 1
ATOM 767 O O . GLN A 1 97 ? 22.723 -47.913 -18.758 1.00 53.41 97 GLN A O 1
ATOM 772 N N . PRO A 1 98 ? 23.647 -49.349 -17.276 1.00 51.12 98 PRO A N 1
ATOM 773 C CA . PRO A 1 98 ? 24.601 -48.416 -16.696 1.00 51.12 98 PRO A CA 1
ATOM 774 C C . PRO A 1 98 ? 25.938 -48.433 -17.444 1.00 51.12 98 PRO A C 1
ATOM 776 O O . PRO A 1 98 ? 26.682 -49.405 -17.368 1.00 51.12 98 PRO A O 1
ATOM 779 N N . SER A 1 99 ? 26.303 -47.332 -18.102 1.00 47.59 99 SER A N 1
ATOM 780 C CA . SER A 1 99 ? 27.703 -47.074 -18.470 1.00 47.59 99 SER A CA 1
ATOM 781 C C . SER A 1 99 ? 27.917 -45.630 -18.920 1.00 47.59 99 SER A C 1
ATOM 783 O O . SER A 1 99 ? 28.046 -45.368 -20.108 1.00 47.59 99 SER A O 1
ATOM 785 N N . PHE A 1 100 ? 28.019 -44.684 -17.988 1.00 38.03 100 PHE A N 1
ATOM 786 C CA . PHE A 1 100 ? 28.765 -43.450 -18.254 1.00 38.03 100 PHE A CA 1
ATOM 787 C C . PHE A 1 100 ? 29.625 -43.099 -17.044 1.00 38.03 100 PHE A C 1
ATOM 789 O O . PHE A 1 100 ? 29.230 -42.416 -16.105 1.00 38.03 100 PHE A O 1
ATOM 796 N N . ARG A 1 101 ? 30.841 -43.642 -17.097 1.00 42.34 101 ARG A N 1
ATOM 797 C CA . ARG A 1 101 ? 31.995 -43.261 -16.293 1.00 42.34 101 ARG A CA 1
ATOM 798 C C . ARG A 1 101 ? 32.357 -41.831 -16.700 1.00 42.34 101 ARG A C 1
ATOM 800 O O . ARG A 1 101 ? 32.983 -41.620 -17.734 1.00 42.34 101 ARG A O 1
ATOM 807 N N . ALA A 1 102 ? 31.894 -40.849 -15.932 1.00 39.97 102 ALA A N 1
ATOM 808 C CA . ALA A 1 102 ? 32.268 -39.458 -16.132 1.00 39.97 102 ALA A CA 1
ATOM 809 C C . ALA A 1 102 ? 33.763 -39.299 -15.818 1.00 39.97 102 ALA A C 1
ATOM 811 O O . ALA A 1 102 ? 34.184 -39.300 -14.662 1.00 39.97 102 ALA A O 1
ATOM 812 N N . HIS A 1 103 ? 34.565 -39.196 -16.876 1.00 37.38 103 HIS A N 1
ATOM 813 C CA . HIS A 1 103 ? 35.911 -38.652 -16.819 1.00 37.38 103 HIS A CA 1
ATOM 814 C C . HIS A 1 103 ? 35.809 -37.182 -16.406 1.00 37.38 103 HIS A C 1
ATOM 816 O O . HIS A 1 103 ? 35.523 -36.309 -17.223 1.00 37.38 103 HIS A O 1
ATOM 822 N N . PHE A 1 104 ? 36.031 -36.914 -15.121 1.00 33.41 104 PHE A N 1
ATOM 823 C CA . PHE A 1 104 ? 36.375 -35.580 -14.656 1.00 33.41 104 PHE A CA 1
ATOM 824 C C . PHE A 1 104 ? 37.753 -35.242 -15.232 1.00 33.41 104 PHE A C 1
ATOM 826 O O . PHE A 1 104 ? 38.773 -35.791 -14.813 1.00 33.41 104 PHE A O 1
ATOM 833 N N . VAL A 1 105 ? 37.770 -34.376 -16.243 1.00 37.50 105 VAL A N 1
ATOM 834 C CA . VAL A 1 105 ? 38.987 -33.745 -16.751 1.00 37.50 105 VAL A CA 1
ATOM 835 C C . VAL A 1 105 ? 39.459 -32.775 -15.672 1.00 37.50 105 VAL A C 1
ATOM 837 O O . VAL A 1 105 ? 38.989 -31.647 -15.564 1.00 37.50 105 VAL A O 1
ATOM 840 N N . VAL A 1 106 ? 40.364 -33.262 -14.828 1.00 38.22 106 VAL A N 1
ATOM 841 C CA . VAL A 1 106 ? 41.213 -32.438 -13.973 1.00 38.22 106 VAL A CA 1
ATOM 842 C C . VAL A 1 106 ? 42.150 -31.677 -14.904 1.00 38.22 106 VAL A C 1
ATOM 844 O O . VAL A 1 106 ? 43.084 -32.245 -15.467 1.00 38.22 106 VAL A O 1
ATOM 847 N N . THR A 1 107 ? 41.883 -30.390 -15.107 1.00 43.47 107 THR A N 1
ATOM 848 C CA . THR A 1 107 ? 42.847 -29.469 -15.710 1.00 43.47 107 THR A CA 1
ATOM 849 C C . THR A 1 107 ? 44.085 -29.395 -14.822 1.00 43.47 107 THR A C 1
ATOM 851 O O . THR A 1 107 ? 44.041 -28.846 -13.720 1.00 43.47 107 THR A O 1
ATOM 854 N N . GLN A 1 108 ? 45.175 -29.973 -15.327 1.00 37.81 108 GLN A N 1
ATOM 855 C CA . GLN A 1 108 ? 46.545 -29.794 -14.860 1.00 37.81 108 GLN A CA 1
ATOM 856 C C . GLN A 1 108 ? 46.873 -28.302 -14.734 1.00 37.81 108 GLN A C 1
ATOM 858 O O . GLN A 1 108 ? 46.949 -27.589 -15.732 1.00 37.81 108 GLN A O 1
ATOM 863 N N . TRP A 1 109 ? 47.127 -27.854 -13.507 1.00 41.66 109 TRP A N 1
ATOM 864 C CA . TRP A 1 109 ? 47.965 -26.691 -13.244 1.00 41.66 109 TRP A CA 1
ATOM 865 C C . TRP A 1 109 ? 49.378 -27.203 -12.974 1.00 41.66 109 TRP A C 1
ATOM 867 O O . TRP A 1 109 ? 49.682 -27.683 -11.883 1.00 41.66 109 TRP A O 1
ATOM 877 N N . ASN A 1 110 ? 50.220 -27.148 -14.005 1.00 44.78 110 ASN A N 1
ATOM 878 C CA . ASN A 1 110 ? 51.647 -27.411 -13.890 1.00 44.78 110 ASN A CA 1
ATOM 879 C C . ASN A 1 110 ? 52.358 -26.185 -13.295 1.00 44.78 110 ASN A C 1
ATOM 881 O O . ASN A 1 110 ? 52.296 -25.090 -13.843 1.00 44.78 110 ASN A O 1
ATOM 885 N N . GLN A 1 111 ? 53.038 -26.430 -12.175 1.00 41.22 111 GLN A N 1
ATOM 886 C CA . GLN A 1 111 ? 54.471 -26.179 -11.993 1.00 41.22 111 GLN A CA 1
ATOM 887 C C . GLN A 1 111 ? 54.983 -24.760 -12.314 1.00 41.22 111 GLN A C 1
ATOM 889 O O . GLN A 1 111 ? 55.471 -24.477 -13.404 1.00 41.22 111 GLN A O 1
ATOM 894 N N . ALA A 1 112 ? 54.983 -23.905 -11.289 1.00 41.09 112 ALA A N 1
ATOM 895 C CA . ALA A 1 112 ? 56.022 -22.898 -11.103 1.00 41.09 112 ALA A CA 1
ATOM 896 C C . ALA A 1 112 ? 56.791 -23.274 -9.830 1.00 41.09 112 ALA A C 1
ATOM 898 O O . ALA A 1 112 ? 56.316 -23.088 -8.709 1.00 41.09 112 ALA A O 1
ATOM 899 N N . GLU A 1 113 ? 57.946 -23.904 -10.026 1.00 52.25 113 GLU A N 1
ATOM 900 C CA . GLU A 1 113 ? 58.943 -24.129 -8.987 1.00 52.25 113 GLU A CA 1
ATOM 901 C C . GLU A 1 113 ? 59.644 -22.809 -8.659 1.00 52.25 113 GLU A C 1
ATOM 903 O O . GLU A 1 113 ? 59.999 -22.046 -9.556 1.00 52.25 113 GLU A O 1
ATOM 908 N N . GLY A 1 114 ? 59.865 -22.568 -7.367 1.00 47.03 114 GLY A N 1
ATOM 909 C CA . GLY A 1 114 ? 60.739 -21.503 -6.883 1.00 47.03 114 GLY A CA 1
ATOM 910 C C . GLY A 1 114 ? 60.084 -20.627 -5.826 1.00 47.03 114 GLY A C 1
ATOM 911 O O . GLY A 1 114 ? 59.525 -19.588 -6.152 1.00 47.03 114 GLY A O 1
ATOM 912 N N . ASN A 1 115 ? 60.147 -21.054 -4.562 1.00 46.44 115 ASN A N 1
ATOM 913 C CA . ASN A 1 115 ? 60.819 -20.327 -3.473 1.00 46.44 115 ASN A CA 1
ATOM 914 C C . ASN A 1 115 ? 60.475 -21.024 -2.142 1.00 46.44 115 ASN A C 1
ATOM 916 O O . ASN A 1 115 ? 59.463 -20.737 -1.498 1.00 46.44 115 ASN A O 1
ATOM 920 N N . ALA A 1 116 ? 61.280 -22.017 -1.772 1.00 49.16 116 ALA A N 1
ATOM 921 C CA . ALA A 1 116 ? 61.206 -22.660 -0.471 1.00 49.16 116 ALA A CA 1
ATOM 922 C C . ALA A 1 116 ? 62.055 -21.837 0.496 1.00 49.16 116 ALA A C 1
ATOM 924 O O . ALA A 1 116 ? 63.264 -21.978 0.453 1.00 49.16 116 ALA A O 1
ATOM 925 N N . ASP A 1 117 ? 61.420 -20.954 1.274 1.00 53.25 117 ASP A N 1
ATOM 926 C CA . ASP A 1 117 ? 61.893 -20.455 2.579 1.00 53.25 117 ASP A CA 1
ATOM 927 C C . ASP A 1 117 ? 60.907 -19.403 3.121 1.00 53.25 117 ASP A C 1
ATOM 929 O O . ASP A 1 117 ? 61.125 -18.206 2.975 1.00 53.25 117 ASP A O 1
ATOM 933 N N . ASN A 1 118 ? 59.763 -19.844 3.674 1.00 54.47 118 ASN A N 1
ATOM 934 C CA . ASN A 1 118 ? 58.987 -19.135 4.721 1.00 54.47 118 ASN A CA 1
ATOM 935 C C . ASN A 1 118 ? 57.647 -19.830 5.025 1.00 54.47 118 ASN A C 1
ATOM 937 O O . ASN A 1 118 ? 56.564 -19.268 4.868 1.00 54.47 118 ASN A O 1
ATOM 941 N N . ARG A 1 119 ? 57.691 -21.084 5.489 1.00 46.41 119 ARG A N 1
ATOM 942 C CA . ARG A 1 119 ? 56.495 -21.769 6.011 1.00 46.41 119 ARG A CA 1
ATOM 943 C C . ARG A 1 119 ? 56.772 -22.404 7.368 1.00 46.41 119 ARG A C 1
ATOM 945 O O . ARG A 1 119 ? 56.687 -23.613 7.547 1.00 46.41 119 ARG A O 1
ATOM 952 N N . LYS A 1 120 ? 57.123 -21.562 8.339 1.00 52.19 120 LYS A N 1
ATOM 953 C CA . LYS A 1 120 ? 57.045 -21.890 9.764 1.00 52.19 120 LYS A CA 1
ATOM 954 C C . LYS A 1 120 ? 56.073 -20.912 10.425 1.00 52.19 120 LYS A C 1
ATOM 956 O O . LYS A 1 120 ? 56.178 -19.715 10.207 1.00 52.19 120 LYS A O 1
ATOM 961 N N . GLN A 1 121 ? 55.167 -21.475 11.226 1.00 55.34 121 GLN A N 1
ATOM 962 C CA . GLN A 1 121 ? 54.213 -20.817 12.132 1.00 55.34 121 GLN A CA 1
ATOM 963 C C . GLN A 1 121 ? 52.960 -20.175 11.518 1.00 55.34 121 GLN A C 1
ATOM 965 O O . GLN A 1 121 ? 52.777 -18.969 11.573 1.00 55.34 121 GLN A O 1
ATOM 970 N N . ILE A 1 122 ? 52.015 -21.012 11.083 1.00 50.00 122 ILE A N 1
ATOM 971 C CA . ILE A 1 122 ? 50.595 -20.782 11.401 1.00 50.00 122 ILE A CA 1
ATOM 972 C C . ILE A 1 122 ? 50.041 -22.132 11.862 1.00 50.00 122 ILE A C 1
ATOM 974 O O . ILE A 1 122 ? 49.512 -22.915 11.078 1.00 50.00 122 ILE A O 1
ATOM 978 N N . VAL A 1 123 ? 50.272 -22.449 13.137 1.00 49.53 123 VAL A N 1
ATOM 979 C CA . VAL A 1 123 ? 49.523 -23.497 13.832 1.00 49.53 123 VAL A CA 1
ATOM 980 C C . VAL A 1 123 ? 48.204 -22.837 14.203 1.00 49.53 123 VAL A C 1
ATOM 982 O O . VAL A 1 123 ? 48.158 -21.980 15.075 1.00 49.53 123 VAL A O 1
ATOM 985 N N . SER A 1 124 ? 47.162 -23.145 13.443 1.00 54.88 124 SER A N 1
ATOM 986 C CA . SER A 1 124 ? 45.799 -22.738 13.751 1.00 54.88 124 SER A CA 1
ATOM 987 C C . SER A 1 124 ? 45.373 -23.381 15.068 1.00 54.88 124 SER A C 1
ATOM 989 O O . SER A 1 124 ? 45.356 -24.611 15.163 1.00 54.88 124 SER A O 1
ATOM 991 N N . ASP A 1 125 ? 44.997 -22.557 16.044 1.00 52.22 125 ASP A N 1
ATOM 992 C CA . ASP A 1 125 ? 44.245 -22.976 17.221 1.00 52.22 125 ASP A CA 1
ATOM 993 C C . ASP A 1 125 ? 42.943 -23.641 16.764 1.00 52.22 125 ASP A C 1
ATOM 995 O O . ASP A 1 125 ? 41.962 -22.993 16.391 1.00 52.22 125 ASP A O 1
ATOM 999 N N . VAL A 1 126 ? 42.942 -24.972 16.749 1.00 57.00 126 VAL A N 1
ATOM 1000 C CA . VAL A 1 126 ? 41.728 -25.762 16.573 1.00 57.00 126 VAL A CA 1
ATOM 1001 C C . VAL A 1 126 ? 40.925 -25.592 17.857 1.00 57.00 126 VAL A C 1
ATOM 1003 O O . VAL A 1 126 ? 41.193 -26.253 18.859 1.00 57.00 126 VAL A O 1
ATOM 1006 N N . LYS A 1 127 ? 39.959 -24.666 17.844 1.00 74.56 127 LYS A N 1
ATOM 1007 C CA . LYS A 1 127 ? 38.998 -24.493 18.938 1.00 74.56 127 LYS A CA 1
ATOM 1008 C C . LYS A 1 127 ? 38.227 -25.804 19.107 1.00 74.56 127 LYS A C 1
ATOM 1010 O O . LYS A 1 127 ? 37.349 -26.131 18.310 1.00 74.56 127 LYS A O 1
ATOM 1015 N N . VAL A 1 128 ? 38.585 -26.567 20.135 1.00 76.44 128 VAL A N 1
ATOM 1016 C CA . VAL A 1 128 ? 37.878 -27.781 20.547 1.00 76.44 128 VAL A CA 1
ATOM 1017 C C . VAL A 1 128 ? 36.508 -27.354 21.071 1.00 76.44 128 VAL A C 1
ATOM 1019 O O . VAL A 1 128 ? 36.424 -26.623 22.055 1.00 76.44 128 VAL A O 1
ATOM 1022 N N . TRP A 1 129 ? 35.439 -27.768 20.3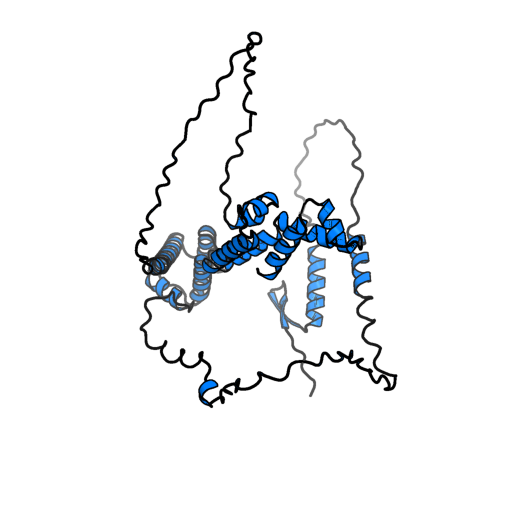90 1.00 71.12 129 TRP A N 1
ATOM 1023 C CA . TRP A 1 129 ? 34.065 -27.505 20.819 1.00 71.12 129 TRP A CA 1
ATOM 1024 C C . TRP A 1 129 ? 33.810 -28.212 22.154 1.00 71.12 129 TRP A C 1
ATOM 1026 O O . TRP A 1 129 ? 33.848 -29.441 22.236 1.00 71.12 129 TRP A O 1
ATOM 1036 N N . THR A 1 130 ? 33.578 -27.440 23.213 1.00 84.25 130 THR A N 1
ATOM 1037 C CA . THR A 1 130 ? 33.151 -27.965 24.512 1.00 84.25 130 THR A CA 1
ATOM 1038 C C . THR A 1 130 ? 31.644 -28.228 24.489 1.00 84.25 130 THR A C 1
ATOM 1040 O O . THR A 1 130 ? 30.907 -27.638 23.701 1.00 84.25 130 THR A O 1
ATOM 1043 N N . LYS A 1 131 ? 31.153 -29.131 25.350 1.00 80.31 131 LYS A N 1
ATOM 1044 C CA . LYS A 1 131 ? 29.715 -29.463 25.435 1.00 80.31 131 LYS A CA 1
ATOM 1045 C C . LYS A 1 131 ? 28.824 -28.237 25.689 1.00 80.31 131 LYS A C 1
ATOM 1047 O O . LYS A 1 131 ? 27.669 -28.245 25.272 1.00 80.31 131 LYS A O 1
ATOM 1052 N N . ASP A 1 132 ? 29.367 -27.186 26.296 1.00 74.25 132 ASP A N 1
ATOM 1053 C CA . ASP A 1 132 ? 28.636 -25.957 26.610 1.00 74.25 132 ASP A CA 1
ATOM 1054 C C . ASP A 1 132 ? 28.380 -25.053 25.391 1.00 74.25 132 ASP A C 1
ATOM 1056 O O . ASP A 1 132 ? 27.412 -24.300 25.403 1.00 74.25 132 ASP A O 1
ATOM 1060 N N . ASP A 1 133 ? 29.141 -25.186 24.294 1.00 76.88 133 ASP A N 1
ATOM 1061 C CA . ASP A 1 133 ? 28.905 -24.429 23.044 1.00 76.88 133 ASP A CA 1
ATOM 1062 C C . ASP A 1 133 ? 27.643 -24.919 22.282 1.00 76.88 133 ASP A C 1
ATOM 1064 O O . ASP A 1 133 ? 27.244 -24.324 21.282 1.00 76.88 133 ASP A O 1
ATOM 1068 N N . SER A 1 134 ? 26.983 -25.991 22.752 1.00 77.50 134 SER A N 1
ATOM 1069 C CA . SER A 1 134 ? 25.705 -26.486 22.206 1.00 77.50 134 SER A CA 1
ATOM 1070 C C . SER A 1 134 ? 24.462 -25.918 22.902 1.00 77.50 134 SER A C 1
ATOM 1072 O O . SER A 1 134 ? 23.340 -26.174 22.456 1.00 77.50 134 SER A O 1
ATOM 1074 N N . LYS A 1 135 ? 24.632 -25.126 23.970 1.00 72.50 135 LYS A N 1
ATOM 1075 C CA . LYS A 1 135 ? 23.514 -24.436 24.619 1.00 72.50 135 LYS A CA 1
ATOM 1076 C C . LYS A 1 135 ? 23.061 -23.266 23.750 1.00 72.50 135 LYS A C 1
ATOM 1078 O O . LYS A 1 135 ? 23.770 -22.278 23.575 1.00 72.50 135 LYS A O 1
ATOM 1083 N N . SER A 1 136 ? 21.867 -23.399 23.181 1.00 68.62 136 SER A N 1
ATOM 1084 C CA . SER A 1 136 ? 21.261 -22.370 22.343 1.00 68.62 136 SER A CA 1
ATOM 1085 C C . SER A 1 136 ? 21.070 -21.084 23.149 1.00 68.62 136 SER A C 1
ATOM 1087 O O . SER A 1 136 ? 20.379 -21.085 24.166 1.00 68.62 136 SER A O 1
ATOM 1089 N N . LEU A 1 137 ? 21.620 -19.966 22.661 1.00 64.19 137 LEU A N 1
ATOM 1090 C CA . LEU A 1 137 ? 21.470 -18.626 23.256 1.00 64.19 137 LEU A CA 1
ATOM 1091 C C . LEU A 1 137 ? 20.002 -18.172 23.417 1.00 64.19 137 LEU A C 1
ATOM 1093 O O . LEU A 1 137 ? 19.733 -17.161 24.059 1.00 64.19 137 LEU A O 1
ATOM 1097 N N . LEU A 1 138 ? 19.053 -18.901 22.825 1.00 60.03 138 LEU A N 1
ATOM 1098 C CA . LEU A 1 138 ? 17.616 -18.670 22.952 1.00 60.03 138 LEU A CA 1
ATOM 1099 C C . LEU A 1 138 ? 16.996 -19.301 24.208 1.00 60.03 138 LEU A C 1
ATOM 1101 O O . LEU A 1 138 ? 15.919 -18.865 24.601 1.00 60.03 138 LEU A O 1
ATOM 1105 N N . GLU A 1 139 ? 17.627 -20.293 24.845 1.00 61.06 139 GLU A N 1
ATOM 1106 C CA . GLU A 1 139 ? 17.024 -20.999 25.989 1.00 61.06 139 GLU A CA 1
ATOM 1107 C C . GLU A 1 139 ? 17.265 -20.291 27.330 1.00 61.06 139 GLU A C 1
ATOM 1109 O O . GLU A 1 139 ? 16.361 -20.248 28.166 1.00 61.06 139 GLU A O 1
ATOM 1114 N N . ASP A 1 140 ? 18.418 -19.641 27.517 1.00 56.34 140 ASP A N 1
ATOM 1115 C CA . ASP A 1 140 ? 18.726 -18.943 28.776 1.00 56.34 140 ASP A CA 1
ATOM 1116 C C . ASP A 1 140 ? 17.944 -17.612 28.929 1.00 56.34 140 ASP A C 1
ATOM 1118 O O . ASP A 1 140 ? 17.747 -17.130 30.043 1.00 56.34 140 ASP A O 1
ATOM 1122 N N . ALA A 1 141 ? 17.391 -17.047 27.845 1.00 55.47 141 ALA A N 1
ATOM 1123 C CA . ALA A 1 141 ? 16.609 -15.803 27.894 1.00 55.47 141 ALA A CA 1
ATOM 1124 C C . ALA A 1 141 ? 15.124 -15.990 28.276 1.00 55.47 141 ALA A C 1
ATOM 1126 O O . ALA A 1 141 ? 14.440 -15.015 28.594 1.00 55.47 141 ALA A O 1
ATOM 1127 N N . VAL A 1 142 ? 14.597 -17.221 28.265 1.00 57.41 142 VAL A N 1
ATOM 1128 C CA . VAL A 1 142 ? 13.165 -17.472 28.538 1.00 57.41 142 VAL A CA 1
ATOM 1129 C C . VAL A 1 142 ? 12.884 -17.599 30.042 1.00 57.41 142 VAL A C 1
ATOM 1131 O O . VAL A 1 142 ? 11.779 -17.297 30.492 1.00 57.41 142 VAL A O 1
ATOM 1134 N N . GLY A 1 143 ? 13.883 -17.975 30.849 1.00 53.59 143 GLY A N 1
ATOM 1135 C CA . GLY A 1 143 ? 13.721 -18.167 32.296 1.00 53.59 143 GLY A CA 1
ATOM 1136 C C . GLY A 1 143 ? 13.671 -16.872 33.119 1.00 53.59 143 GLY A C 1
ATOM 1137 O O . GLY A 1 143 ? 12.977 -16.814 34.135 1.00 53.59 143 GLY A O 1
ATOM 1138 N N . GLU A 1 144 ? 14.365 -15.817 32.685 1.00 50.03 144 GLU A N 1
ATOM 1139 C CA . GLU A 1 144 ? 14.497 -14.570 33.459 1.00 50.03 144 GLU A CA 1
ATOM 1140 C C . GLU A 1 144 ? 13.430 -13.511 33.124 1.00 50.03 144 GLU A C 1
ATOM 1142 O O . GLU A 1 144 ? 13.143 -12.631 33.938 1.00 50.03 144 GLU A O 1
ATOM 1147 N N . ALA A 1 145 ? 12.748 -13.643 31.982 1.00 51.53 145 ALA A N 1
ATOM 1148 C CA . ALA A 1 145 ? 11.700 -12.717 31.543 1.00 51.53 145 ALA A CA 1
ATOM 1149 C C . ALA A 1 145 ? 10.346 -12.884 32.271 1.00 51.53 145 ALA A C 1
ATOM 1151 O O . ALA A 1 145 ? 9.432 -12.092 32.057 1.00 51.53 145 ALA A O 1
ATOM 1152 N N . VAL A 1 146 ? 10.189 -13.879 33.153 1.00 52.34 146 VAL A N 1
ATOM 1153 C CA . VAL A 1 146 ? 8.895 -14.186 33.804 1.00 52.34 146 VAL A CA 1
ATOM 1154 C C . VAL A 1 146 ? 8.680 -13.414 35.122 1.00 52.34 146 VAL A C 1
ATOM 1156 O O . VAL A 1 146 ? 7.599 -13.470 35.705 1.00 52.34 146 VAL A O 1
ATOM 1159 N N . LYS A 1 147 ? 9.669 -12.651 35.619 1.00 50.97 147 LYS A N 1
ATOM 1160 C CA . LYS A 1 147 ? 9.576 -11.971 36.934 1.00 50.97 147 LYS A CA 1
ATOM 1161 C C . LYS A 1 147 ? 9.425 -10.448 36.911 1.00 50.97 147 LYS A C 1
ATOM 1163 O O . LYS A 1 147 ? 9.264 -9.855 37.980 1.00 50.97 147 LYS A O 1
ATOM 1168 N N . THR A 1 148 ? 9.391 -9.793 35.754 1.00 46.81 148 THR A N 1
ATOM 1169 C CA . THR A 1 148 ? 9.011 -8.375 35.696 1.00 46.81 148 THR A CA 1
ATOM 1170 C C . THR A 1 148 ? 7.489 -8.260 35.683 1.00 46.81 148 THR A C 1
ATOM 1172 O O . THR A 1 148 ? 6.811 -8.638 34.734 1.00 46.81 148 THR A O 1
ATOM 1175 N N . LYS A 1 149 ? 6.932 -7.756 36.790 1.00 46.12 149 LYS A N 1
ATOM 1176 C CA . LYS A 1 149 ? 5.517 -7.383 36.899 1.00 46.12 149 LYS A CA 1
ATOM 1177 C C . LYS A 1 149 ? 5.168 -6.456 35.732 1.00 46.12 149 LYS A C 1
ATOM 1179 O O . LYS A 1 149 ? 5.658 -5.332 35.663 1.00 46.12 149 LYS A O 1
ATOM 1184 N N . SER A 1 150 ? 4.353 -6.976 34.825 1.00 42.53 150 SER A N 1
ATOM 1185 C CA . SER A 1 150 ? 3.872 -6.349 33.600 1.00 42.53 150 SER A CA 1
ATOM 1186 C C . SER A 1 150 ? 3.252 -4.979 33.880 1.00 42.53 150 SER A C 1
ATOM 1188 O O . SER A 1 150 ? 2.136 -4.881 34.393 1.00 42.53 150 SER A O 1
ATOM 1190 N N . ALA A 1 151 ? 3.967 -3.913 33.525 1.00 43.69 151 ALA A N 1
ATOM 1191 C CA . ALA A 1 151 ? 3.325 -2.648 33.202 1.00 43.69 151 ALA A CA 1
ATOM 1192 C C . ALA A 1 151 ? 2.427 -2.892 31.978 1.00 43.69 151 ALA A C 1
ATOM 1194 O O . ALA A 1 151 ? 2.860 -3.574 31.055 1.00 43.69 151 ALA A O 1
ATOM 1195 N N . ASN A 1 152 ? 1.185 -2.402 32.034 1.00 49.22 152 ASN A N 1
ATOM 1196 C CA . ASN A 1 152 ? 0.083 -2.608 31.083 1.00 49.22 152 ASN A CA 1
ATOM 1197 C C . ASN A 1 152 ? 0.492 -2.508 29.599 1.00 49.22 152 ASN A C 1
ATOM 1199 O O . ASN A 1 152 ? 0.286 -1.486 28.949 1.00 49.22 152 ASN A O 1
ATOM 1203 N N . VAL A 1 153 ? 1.009 -3.603 29.053 1.00 48.94 153 VAL A N 1
ATOM 1204 C CA . VAL A 1 153 ? 0.925 -3.917 27.629 1.00 48.94 153 VAL A CA 1
ATOM 1205 C C . VAL A 1 153 ? -0.550 -4.196 27.352 1.00 48.94 153 VAL A C 1
ATOM 1207 O O . VAL A 1 153 ? -1.227 -4.769 28.213 1.00 48.94 153 VAL A O 1
ATOM 1210 N N . LEU A 1 154 ? -1.071 -3.754 26.200 1.00 55.25 154 LEU A N 1
ATOM 1211 C CA . LEU A 1 154 ? -2.421 -4.130 25.774 1.00 55.25 154 LEU A CA 1
ATOM 1212 C C . LEU A 1 154 ? -2.613 -5.631 26.027 1.00 55.25 154 LEU A C 1
ATOM 1214 O O . LEU A 1 154 ? -1.729 -6.404 25.658 1.00 55.25 154 LEU A O 1
ATOM 1218 N N . PRO A 1 155 ? -3.713 -6.058 26.665 1.00 58.78 155 PRO A N 1
ATOM 1219 C CA . PRO A 1 155 ? -3.915 -7.474 26.876 1.00 58.78 155 PRO A CA 1
ATOM 1220 C C . PRO A 1 155 ? -3.946 -8.171 25.515 1.00 58.78 155 PRO A C 1
ATOM 1222 O O . PRO A 1 155 ? -4.849 -7.952 24.706 1.00 58.78 155 PRO A O 1
ATOM 1225 N N . ASP A 1 156 ? -2.945 -9.015 25.257 1.00 57.28 156 ASP A N 1
ATOM 1226 C CA . ASP A 1 156 ? -2.871 -9.835 24.040 1.00 57.28 156 ASP A CA 1
ATOM 1227 C C . ASP A 1 156 ? -4.081 -10.777 23.929 1.00 57.28 156 ASP A C 1
ATOM 1229 O O . ASP A 1 156 ? -4.448 -11.254 22.849 1.00 57.28 156 ASP A O 1
ATOM 1233 N N . LYS A 1 157 ? -4.736 -11.039 25.064 1.00 69.00 157 LYS A N 1
ATOM 1234 C CA . LYS A 1 157 ? -5.935 -11.855 25.151 1.00 69.00 157 LYS A CA 1
ATOM 1235 C C . LYS A 1 157 ? -7.159 -10.991 24.877 1.00 69.00 157 LYS A C 1
ATOM 1237 O O . LYS A 1 157 ? -7.506 -10.086 25.629 1.00 69.00 157 LYS A O 1
ATOM 1242 N N . LYS A 1 158 ? -7.857 -11.344 23.795 1.00 65.25 158 LYS A N 1
ATOM 1243 C CA . LYS A 1 158 ? -9.133 -10.747 23.361 1.00 65.25 158 LYS A CA 1
ATOM 1244 C C . LYS A 1 158 ? -10.204 -10.722 24.461 1.00 65.25 158 LYS A C 1
ATOM 1246 O O . LYS A 1 158 ? -11.157 -9.960 24.335 1.00 65.25 158 LYS A O 1
ATOM 1251 N N . ASP A 1 159 ? -10.067 -11.547 25.493 1.00 71.38 159 ASP A N 1
ATOM 1252 C CA . ASP A 1 159 ? -11.045 -11.674 26.572 1.00 71.38 159 ASP A CA 1
ATOM 1253 C C . ASP A 1 159 ? -10.920 -10.547 27.612 1.00 71.38 159 ASP A C 1
ATOM 1255 O O . ASP A 1 159 ? -11.934 -10.055 28.097 1.00 71.38 159 ASP A O 1
ATOM 1259 N N . ASP A 1 160 ? -9.717 -10.019 27.857 1.00 79.00 160 ASP A N 1
ATOM 1260 C CA . ASP A 1 160 ? -9.506 -9.014 28.912 1.00 79.00 160 ASP A CA 1
ATOM 1261 C C . ASP A 1 160 ? -10.064 -7.629 28.523 1.00 79.00 160 ASP A C 1
ATOM 1263 O O . ASP A 1 160 ? -10.456 -6.831 29.377 1.00 79.00 160 ASP A O 1
ATOM 1267 N N . LEU A 1 161 ? -10.136 -7.330 27.218 1.00 78.88 161 LEU A N 1
ATOM 1268 C CA . LEU A 1 161 ? -10.762 -6.097 26.724 1.00 78.88 161 LEU A CA 1
ATOM 1269 C C . LEU A 1 161 ? -12.256 -6.065 27.056 1.00 78.88 161 LEU A C 1
ATOM 1271 O O . LEU A 1 161 ? -12.790 -5.011 27.398 1.00 78.88 161 LEU A O 1
ATOM 1275 N N . TYR A 1 162 ? -12.921 -7.218 26.979 1.00 82.38 162 TYR A N 1
ATOM 1276 C CA . TYR A 1 162 ? -14.347 -7.331 27.248 1.00 82.38 162 TYR A CA 1
ATOM 1277 C C . TYR A 1 162 ? -14.675 -6.983 28.704 1.00 82.38 162 TYR A C 1
ATOM 1279 O O . TYR A 1 162 ? -15.579 -6.182 28.945 1.00 82.38 162 TYR A O 1
ATOM 1287 N N . ASP A 1 163 ? -13.902 -7.491 29.663 1.00 86.12 163 ASP A N 1
ATOM 1288 C CA . ASP A 1 163 ? -14.131 -7.223 31.087 1.00 86.12 163 ASP A CA 1
ATOM 1289 C C . ASP A 1 163 ? -13.948 -5.740 31.438 1.00 86.12 163 ASP A C 1
ATOM 1291 O O . ASP A 1 163 ? -14.713 -5.177 32.228 1.00 86.12 163 ASP A O 1
ATOM 1295 N N . LEU A 1 164 ? -12.988 -5.068 30.792 1.00 85.19 164 LEU A N 1
ATOM 1296 C CA . LEU A 1 164 ? -12.810 -3.620 30.919 1.00 85.19 164 LEU A CA 1
ATOM 1297 C C . LEU A 1 164 ? -14.016 -2.847 30.370 1.00 85.19 164 LEU A C 1
ATOM 1299 O O . LEU A 1 164 ? -14.440 -1.867 30.985 1.00 85.19 164 LEU A O 1
ATOM 1303 N N . PHE A 1 165 ? -14.597 -3.290 29.249 1.00 86.50 165 PHE A N 1
ATOM 1304 C CA . PHE A 1 165 ? -15.789 -2.659 28.676 1.00 86.50 165 PHE A CA 1
ATOM 1305 C C . PHE A 1 165 ? -17.029 -2.873 29.538 1.00 86.50 165 PHE A C 1
ATOM 1307 O O . PHE A 1 165 ? -17.754 -1.915 29.801 1.00 86.50 165 PHE A O 1
ATOM 1314 N N . VAL A 1 166 ? -17.265 -4.098 30.012 1.00 88.00 166 VAL A N 1
ATOM 1315 C CA . VAL A 1 166 ? -18.420 -4.411 30.869 1.00 88.00 166 VAL A CA 1
ATOM 1316 C C . VAL A 1 166 ? -18.383 -3.608 32.159 1.00 88.00 166 VAL A C 1
ATOM 1318 O O . VAL A 1 166 ? -19.428 -3.185 32.639 1.00 88.00 166 VAL A O 1
ATOM 1321 N N . LYS A 1 167 ? -17.191 -3.337 32.696 1.00 90.88 167 LYS A N 1
ATOM 1322 C CA . LYS A 1 167 ? -17.038 -2.511 33.895 1.00 90.88 167 LYS A CA 1
ATOM 1323 C C . LYS A 1 167 ? -17.436 -1.045 33.680 1.00 90.88 167 LYS A C 1
ATOM 1325 O O . LYS A 1 167 ? -17.886 -0.397 34.621 1.00 90.88 167 LYS A O 1
ATOM 1330 N N . GLU A 1 168 ? -17.260 -0.518 32.470 1.00 92.75 168 GLU A N 1
ATOM 1331 C CA . GLU A 1 168 ? -17.607 0.868 32.128 1.00 92.75 168 GLU A CA 1
ATOM 1332 C C . GLU A 1 168 ? -19.085 1.009 31.715 1.00 92.75 168 GLU A C 1
ATOM 1334 O O . GLU A 1 168 ? -19.701 2.060 31.913 1.00 92.75 168 GLU A O 1
ATOM 1339 N N . ILE A 1 169 ? -19.676 -0.053 31.157 1.00 93.81 169 ILE A N 1
ATOM 1340 C CA . ILE A 1 169 ? -21.071 -0.075 30.717 1.00 93.81 169 ILE A CA 1
ATOM 1341 C C . ILE A 1 169 ? -22.001 -0.272 31.926 1.00 93.81 169 ILE A C 1
ATOM 1343 O O . ILE A 1 169 ? -21.906 -1.244 32.664 1.00 93.81 169 ILE A O 1
ATOM 1347 N N . ARG A 1 170 ? -22.950 0.652 32.123 1.00 93.56 170 ARG A N 1
ATOM 1348 C CA . ARG A 1 170 ? -23.859 0.657 33.290 1.00 93.56 170 ARG A CA 1
ATOM 1349 C C . ARG A 1 170 ? -25.098 -0.236 33.159 1.00 93.56 170 ARG A C 1
ATOM 1351 O O . ARG A 1 170 ? -25.931 -0.232 34.060 1.00 93.56 170 ARG A O 1
ATOM 1358 N N . PHE A 1 171 ? -25.261 -0.952 32.049 1.00 94.38 171 PHE A N 1
ATOM 1359 C CA . PHE A 1 171 ? -26.445 -1.773 31.788 1.00 94.38 171 PHE A CA 1
ATOM 1360 C C . PHE A 1 171 ? -26.085 -3.256 31.606 1.00 94.38 171 PHE A C 1
ATOM 1362 O O . PHE A 1 171 ? -25.019 -3.564 31.070 1.00 94.38 171 PHE A O 1
ATOM 1369 N N . PRO A 1 172 ? -26.957 -4.185 32.044 1.00 93.75 172 PRO A N 1
ATOM 1370 C CA . PRO A 1 172 ? -26.707 -5.616 31.923 1.00 93.75 172 PRO A CA 1
ATOM 1371 C C . PRO A 1 172 ? -26.792 -6.065 30.460 1.00 93.75 172 PRO A C 1
ATOM 1373 O O . PRO A 1 172 ? -27.717 -5.700 29.734 1.00 93.75 172 PRO A O 1
ATOM 1376 N N . ILE A 1 173 ? -25.835 -6.889 30.034 1.00 94.12 173 ILE A N 1
ATOM 1377 C CA . ILE A 1 173 ? -25.774 -7.471 28.688 1.00 94.12 173 ILE A CA 1
ATOM 1378 C C . ILE A 1 173 ? -26.000 -8.979 28.817 1.00 94.12 173 ILE A C 1
ATOM 1380 O O . ILE A 1 173 ? -25.381 -9.621 29.663 1.00 94.12 173 ILE A O 1
ATOM 1384 N N . LYS A 1 174 ? -26.876 -9.548 27.977 1.00 95.12 174 LYS A N 1
ATOM 1385 C CA . LYS A 1 174 ? -27.120 -11.000 27.929 1.00 95.12 174 LYS A CA 1
ATOM 1386 C C . LYS A 1 174 ? -25.824 -11.757 27.607 1.00 95.12 174 LYS A C 1
ATOM 1388 O O . LYS A 1 174 ? -25.057 -11.328 26.743 1.00 95.12 174 LYS A O 1
ATOM 1393 N N . ASP A 1 175 ? -25.618 -12.918 28.223 1.00 93.94 175 ASP A N 1
ATOM 1394 C CA . ASP A 1 175 ? -24.388 -13.705 28.045 1.00 93.94 175 ASP A CA 1
ATOM 1395 C C . ASP A 1 175 ? -24.160 -14.168 26.595 1.00 93.94 175 ASP A C 1
ATOM 1397 O O . ASP A 1 175 ? -23.031 -14.200 26.105 1.00 93.94 175 ASP A O 1
ATOM 1401 N N . GLU A 1 176 ? -25.238 -14.408 25.854 1.00 94.00 176 GLU A N 1
ATOM 1402 C CA . GLU A 1 176 ? -25.193 -14.789 24.437 1.00 94.00 176 GLU A CA 1
ATOM 1403 C C . GLU A 1 176 ? -24.646 -13.670 23.531 1.00 94.00 176 GLU A C 1
ATOM 1405 O O . GLU A 1 176 ? -24.064 -13.924 22.473 1.00 94.00 176 GLU A O 1
ATOM 1410 N N . MET A 1 177 ? -24.778 -12.413 23.965 1.00 94.00 177 MET A N 1
ATOM 1411 C CA . MET A 1 177 ? -24.369 -11.233 23.201 1.00 94.00 177 MET A CA 1
ATOM 1412 C C . MET A 1 177 ? -22.902 -10.859 23.406 1.00 94.00 177 MET A C 1
ATOM 1414 O O . MET A 1 177 ? -22.342 -10.091 22.617 1.00 94.00 177 MET A O 1
ATOM 1418 N N . ARG A 1 178 ? -22.246 -11.426 24.425 1.00 92.06 178 ARG A N 1
ATOM 1419 C CA . ARG A 1 178 ? -20.868 -11.073 24.799 1.00 92.06 178 ARG A CA 1
ATOM 1420 C C . ARG A 1 178 ? -19.874 -11.362 23.683 1.00 92.06 178 ARG A C 1
ATOM 1422 O O . ARG A 1 178 ? -19.086 -10.494 23.317 1.00 92.06 178 ARG A O 1
ATOM 1429 N N . GLY A 1 179 ? -19.956 -12.551 23.083 1.00 92.88 179 GLY A N 1
ATOM 1430 C CA . GLY A 1 179 ? -19.051 -12.957 22.002 1.00 92.88 179 GLY A CA 1
ATOM 1431 C C . GLY A 1 179 ? -19.186 -12.084 20.748 1.00 92.88 179 GLY A C 1
ATOM 1432 O O . GLY A 1 179 ? -18.183 -11.736 20.112 1.00 92.88 179 GLY A O 1
ATOM 1433 N N . ARG A 1 180 ? -20.419 -11.668 20.419 1.00 94.31 180 ARG A N 1
ATOM 1434 C CA . ARG A 1 180 ? -20.699 -10.769 19.287 1.00 94.31 180 ARG A CA 1
ATOM 1435 C C . ARG A 1 180 ? -20.169 -9.366 19.558 1.00 94.31 180 ARG A C 1
ATOM 1437 O O . ARG A 1 180 ? -19.470 -8.813 18.710 1.00 94.31 180 ARG A O 1
ATOM 1444 N N . LEU A 1 181 ? -20.446 -8.825 20.746 1.00 95.12 181 LEU A N 1
ATOM 1445 C CA . LEU A 1 181 ? -19.972 -7.505 21.151 1.00 95.12 181 LEU A CA 1
ATOM 1446 C C . LEU A 1 181 ? -18.439 -7.444 21.185 1.00 95.12 181 LEU A C 1
ATOM 1448 O O . LEU A 1 181 ? -17.869 -6.490 20.662 1.00 95.12 181 LEU A O 1
ATOM 1452 N N . ASN A 1 182 ? -17.769 -8.478 21.708 1.00 93.38 182 ASN A N 1
ATOM 1453 C CA . ASN A 1 182 ? -16.306 -8.544 21.727 1.00 93.38 182 ASN A CA 1
ATOM 1454 C C . ASN A 1 182 ? -15.726 -8.558 20.301 1.00 93.38 182 ASN A C 1
ATOM 1456 O O . ASN A 1 182 ? -14.860 -7.757 19.951 1.00 93.38 182 ASN A O 1
ATOM 1460 N N . SER A 1 183 ? -16.278 -9.397 19.420 1.00 93.50 183 SER A N 1
ATOM 1461 C CA . SER A 1 183 ? -15.860 -9.447 18.012 1.00 93.50 183 SER A CA 1
ATOM 1462 C C . SER A 1 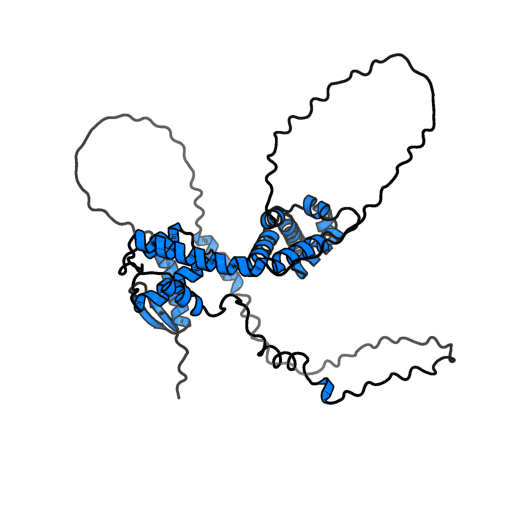183 ? -16.048 -8.102 17.298 1.00 93.50 183 SER A C 1
ATOM 1464 O O . SER A 1 183 ? -15.209 -7.698 16.485 1.00 93.50 183 SER A O 1
ATOM 1466 N N . LEU A 1 184 ? -17.135 -7.388 17.609 1.00 95.00 184 LEU A N 1
ATOM 1467 C CA . LEU A 1 184 ? -17.413 -6.059 17.071 1.00 95.00 184 LEU A CA 1
ATOM 1468 C C . LEU A 1 184 ? -16.416 -5.020 17.610 1.00 95.00 184 LEU A C 1
ATOM 1470 O O . LEU A 1 184 ? -15.819 -4.292 16.815 1.00 95.00 184 LEU A O 1
ATOM 1474 N N . ALA A 1 185 ? -16.158 -5.009 18.919 1.00 94.12 185 ALA A N 1
ATOM 1475 C CA . ALA A 1 185 ? -15.195 -4.116 19.558 1.00 94.12 185 ALA A CA 1
ATOM 1476 C C . ALA A 1 185 ? -13.775 -4.307 19.004 1.00 94.12 185 ALA A C 1
ATOM 1478 O O . ALA A 1 185 ? -13.143 -3.335 18.595 1.00 94.12 185 ALA A O 1
ATOM 1479 N N . VAL A 1 186 ? -13.304 -5.553 18.877 1.00 91.38 186 VAL A N 1
ATOM 1480 C CA . VAL A 1 186 ? -11.982 -5.866 18.304 1.00 91.38 186 VAL A CA 1
ATOM 1481 C C . VAL A 1 186 ? -11.865 -5.370 16.863 1.00 91.38 186 VAL A C 1
ATOM 1483 O O . VAL A 1 186 ? -10.833 -4.827 16.477 1.00 91.38 186 VAL A O 1
ATOM 1486 N N . SER A 1 187 ? -12.907 -5.536 16.045 1.00 94.00 187 SER A N 1
ATOM 1487 C CA . SER A 1 187 ? -12.876 -5.059 14.656 1.00 94.00 187 SER A CA 1
ATOM 1488 C C . SER A 1 187 ? -12.829 -3.534 14.542 1.00 94.00 187 SER A C 1
ATOM 1490 O O . SER A 1 187 ? -12.158 -3.012 13.654 1.00 94.00 187 SER A O 1
ATOM 1492 N N . PHE A 1 188 ? -13.514 -2.833 15.450 1.00 94.19 188 PHE A N 1
ATOM 1493 C CA . PHE A 1 188 ? -13.526 -1.377 15.511 1.00 94.19 188 PHE A CA 1
ATOM 1494 C C . PHE A 1 188 ? -12.162 -0.851 15.958 1.00 94.19 188 PHE A C 1
ATOM 1496 O O . PHE A 1 188 ? -11.582 0.010 15.307 1.00 94.19 188 PHE A O 1
ATOM 1503 N N . VAL A 1 189 ? -11.594 -1.465 16.998 1.00 90.12 189 VAL A N 1
ATOM 1504 C CA . VAL A 1 189 ? -10.237 -1.197 17.488 1.00 90.12 189 VAL A CA 1
ATOM 1505 C C . VAL A 1 189 ? -9.180 -1.399 16.394 1.00 90.12 189 VAL A C 1
ATOM 1507 O O . VAL A 1 189 ? -8.256 -0.604 16.264 1.00 90.12 189 VAL A O 1
ATOM 1510 N N . LYS A 1 190 ? -9.336 -2.426 15.552 1.00 87.19 190 LYS A N 1
ATOM 1511 C CA . LYS A 1 190 ? -8.446 -2.679 14.408 1.00 87.19 190 LYS A CA 1
ATOM 1512 C C . LYS A 1 190 ? -8.653 -1.728 13.222 1.00 87.19 190 LYS A C 1
ATOM 1514 O O . LYS A 1 190 ? -7.979 -1.894 12.210 1.00 87.19 190 LYS A O 1
ATOM 1519 N N . GLY A 1 191 ? -9.603 -0.795 13.296 1.00 89.25 191 GLY A N 1
ATOM 1520 C CA . GLY A 1 191 ? -9.934 0.119 12.200 1.00 89.25 191 GLY A CA 1
ATOM 1521 C C . GLY A 1 191 ? -10.614 -0.555 11.003 1.00 89.25 191 GLY A C 1
ATOM 1522 O O . GLY A 1 191 ? -10.731 0.050 9.945 1.00 89.25 191 GLY A O 1
ATOM 1523 N N . VAL A 1 192 ? -11.072 -1.804 11.150 1.00 93.94 192 VAL A N 1
ATOM 1524 C CA . VAL A 1 192 ? -11.768 -2.536 10.076 1.00 93.94 192 VAL A CA 1
ATOM 1525 C C . VAL A 1 192 ? -13.186 -1.998 9.877 1.00 93.94 192 VAL A C 1
ATOM 1527 O O . VAL A 1 192 ? -13.739 -2.106 8.785 1.00 93.94 192 VAL A O 1
ATOM 1530 N N . ARG A 1 193 ? -13.790 -1.440 10.933 1.00 95.19 193 ARG A N 1
ATOM 1531 C CA . ARG A 1 193 ? -15.147 -0.883 10.908 1.00 95.19 193 ARG A CA 1
ATOM 1532 C C . ARG A 1 193 ? -15.147 0.584 11.308 1.00 95.19 193 ARG A C 1
ATOM 1534 O O . ARG A 1 193 ? -14.461 0.960 12.256 1.00 95.19 193 ARG A O 1
ATOM 1541 N N . THR A 1 194 ? -15.959 1.383 10.620 1.00 97.12 194 THR A N 1
ATOM 1542 C CA . THR A 1 194 ? -16.218 2.780 10.994 1.00 97.12 194 THR A CA 1
ATOM 1543 C C . THR A 1 194 ? -17.238 2.871 12.132 1.00 97.12 194 THR A C 1
ATOM 1545 O O . THR A 1 194 ? -17.940 1.906 12.450 1.00 97.12 194 THR A O 1
ATOM 1548 N N . GLU A 1 195 ? -17.335 4.043 12.760 1.00 97.19 195 GLU A N 1
ATOM 1549 C CA . GLU A 1 195 ? -18.286 4.301 13.849 1.00 97.19 195 GLU A CA 1
ATOM 1550 C C . GLU A 1 195 ? -19.744 4.122 13.406 1.00 97.19 195 GLU A C 1
ATOM 1552 O O . GLU A 1 195 ? -20.533 3.515 14.130 1.00 97.19 195 GLU A O 1
ATOM 1557 N N . ASP A 1 196 ? -20.079 4.545 12.187 1.00 97.38 196 ASP A N 1
ATOM 1558 C CA . ASP A 1 196 ? -21.430 4.405 11.634 1.00 97.38 196 ASP A CA 1
ATOM 1559 C C . ASP A 1 196 ? -21.797 2.938 11.383 1.00 97.38 196 ASP A C 1
ATOM 1561 O O . ASP A 1 196 ? -22.906 2.500 11.694 1.00 97.38 196 ASP A O 1
ATOM 1565 N N . GLN A 1 197 ? -20.843 2.138 10.893 1.00 97.31 197 GLN A N 1
ATOM 1566 C CA . GLN A 1 197 ? -21.032 0.695 10.728 1.00 97.31 197 GLN A CA 1
ATOM 1567 C C . GLN A 1 197 ? -21.238 0.000 12.076 1.00 97.31 197 GLN A C 1
ATOM 1569 O O . GLN A 1 197 ? -22.069 -0.904 12.186 1.00 97.31 197 GLN A O 1
ATOM 1574 N N . MET A 1 198 ? -20.496 0.420 13.105 1.00 97.69 198 MET A N 1
ATOM 1575 C CA . MET A 1 198 ? -20.654 -0.100 14.460 1.00 97.69 198 MET A CA 1
ATOM 1576 C C . MET A 1 198 ? -22.024 0.264 15.035 1.00 97.69 198 MET A C 1
ATOM 1578 O O . MET A 1 198 ? -22.705 -0.614 15.560 1.00 97.69 198 MET A O 1
ATOM 1582 N N . ARG A 1 199 ? -22.462 1.517 14.869 1.00 98.31 199 ARG A N 1
ATOM 1583 C CA . ARG A 1 199 ? -23.792 1.983 15.282 1.00 98.31 199 ARG A CA 1
ATOM 1584 C C . ARG A 1 199 ? -24.900 1.166 14.619 1.00 98.31 199 ARG A C 1
ATOM 1586 O O . ARG A 1 199 ? -25.767 0.650 15.316 1.00 98.31 199 ARG A O 1
ATOM 1593 N N . GLY A 1 200 ? -24.813 0.964 13.303 1.00 97.69 200 GLY A N 1
ATOM 1594 C CA . GLY A 1 200 ? -25.778 0.157 12.557 1.00 97.69 200 GLY A CA 1
ATOM 1595 C C . GLY A 1 200 ? -25.844 -1.301 13.025 1.00 97.69 200 GLY A C 1
ATOM 1596 O O . GLY A 1 200 ? -26.929 -1.870 13.097 1.00 97.69 200 GLY A O 1
ATOM 1597 N N . TYR A 1 201 ? -24.711 -1.909 13.393 1.00 97.94 201 TYR A N 1
ATOM 1598 C CA . TYR A 1 201 ? -24.687 -3.271 13.948 1.00 97.94 201 TYR A CA 1
ATOM 1599 C C . TYR A 1 201 ? -25.253 -3.352 15.370 1.00 97.94 201 TYR A C 1
ATOM 1601 O O . TYR A 1 201 ? -25.944 -4.319 15.695 1.00 97.94 201 TYR A O 1
ATOM 1609 N N . LEU A 1 202 ? -24.961 -2.357 16.213 1.00 97.81 202 LEU A N 1
ATOM 1610 C CA . LEU A 1 202 ? -25.440 -2.303 17.595 1.00 97.81 202 LEU A CA 1
ATOM 1611 C C . LEU A 1 202 ? -26.963 -2.113 17.657 1.00 97.81 202 LEU A C 1
ATOM 1613 O O . LEU A 1 202 ? -27.621 -2.800 18.433 1.00 97.81 202 LEU A O 1
ATOM 1617 N N . GLN A 1 203 ? -27.518 -1.253 16.798 1.00 98.25 203 GLN A N 1
ATOM 1618 C CA . GLN A 1 203 ? -28.955 -0.950 16.748 1.00 98.25 203 GLN A CA 1
ATOM 1619 C C . GLN A 1 203 ? -29.795 -2.010 16.025 1.00 98.25 203 GLN A C 1
ATOM 1621 O O . GLN A 1 203 ? -31.002 -2.102 16.238 1.00 98.25 203 GLN A O 1
ATOM 1626 N N . ARG A 1 204 ? -29.183 -2.815 15.150 1.00 98.25 204 ARG A N 1
ATOM 1627 C CA . ARG A 1 204 ? -29.891 -3.852 14.389 1.00 98.25 204 ARG A CA 1
ATOM 1628 C C . ARG A 1 204 ? -30.504 -4.901 15.324 1.00 98.25 204 ARG A C 1
ATOM 1630 O O . ARG A 1 204 ? -29.902 -5.251 16.336 1.00 98.25 204 ARG A O 1
ATOM 1637 N N . SER A 1 205 ? -31.681 -5.415 14.964 1.00 97.62 205 SER A N 1
ATOM 1638 C CA . SER A 1 205 ? -32.410 -6.406 15.760 1.00 97.62 205 SER A CA 1
ATOM 1639 C C . SER A 1 205 ? -31.600 -7.693 15.975 1.00 97.62 205 SER A C 1
ATOM 1641 O O . SER A 1 205 ? -30.742 -8.055 15.166 1.00 97.62 205 SER A O 1
ATOM 1643 N N . GLU A 1 206 ? -31.898 -8.414 17.056 1.00 96.69 206 GLU A N 1
ATOM 1644 C CA . GLU A 1 206 ? -31.291 -9.719 17.345 1.00 96.69 206 GLU A CA 1
ATOM 1645 C C . GLU A 1 206 ? -31.582 -10.752 16.237 1.00 96.69 206 GLU A C 1
ATOM 1647 O O . GLU A 1 206 ? -30.703 -11.551 15.899 1.00 96.69 206 GLU A O 1
ATOM 1652 N N . ALA A 1 207 ? -32.768 -10.679 15.619 1.00 96.19 207 ALA A N 1
ATOM 1653 C CA . ALA A 1 207 ? -33.182 -11.548 14.518 1.00 96.19 207 ALA A CA 1
ATOM 1654 C C . ALA A 1 207 ? -32.323 -11.349 13.257 1.00 96.19 207 ALA A C 1
ATOM 1656 O O . ALA A 1 207 ? -31.963 -12.318 12.592 1.00 96.19 207 ALA A O 1
ATOM 1657 N N . ASP A 1 208 ? -31.911 -10.109 12.983 1.00 96.12 208 ASP A N 1
ATOM 1658 C CA . ASP A 1 208 ? -31.062 -9.760 11.837 1.00 96.12 208 ASP A CA 1
ATOM 1659 C C . ASP A 1 208 ? -29.555 -9.869 12.152 1.00 96.12 208 ASP A C 1
ATOM 1661 O O . ASP A 1 208 ? -28.705 -9.365 11.407 1.00 96.12 208 ASP A O 1
ATOM 1665 N N . GLY A 1 209 ? -29.205 -10.493 13.283 1.00 93.81 209 GLY A N 1
ATOM 1666 C CA . GLY A 1 209 ? -27.824 -10.689 13.722 1.00 93.81 209 GLY A CA 1
ATOM 1667 C C . GLY A 1 209 ? -27.164 -9.459 14.354 1.00 93.81 209 GLY A C 1
ATOM 1668 O O . GLY A 1 209 ? -25.939 -9.435 14.485 1.00 93.81 209 GLY A O 1
ATOM 1669 N N . GLY A 1 210 ? -27.943 -8.445 14.736 1.00 96.62 210 GLY A N 1
ATOM 1670 C CA . GLY A 1 210 ? -27.481 -7.311 15.535 1.00 96.62 210 GLY A CA 1
ATOM 1671 C C . GLY A 1 210 ? -27.535 -7.568 17.045 1.00 96.62 210 GLY A C 1
ATOM 1672 O O . GLY A 1 210 ? -27.617 -8.716 17.494 1.00 96.62 210 GLY A O 1
ATOM 1673 N N . LEU A 1 211 ? -27.444 -6.486 17.824 1.00 96.81 211 LEU A N 1
ATOM 1674 C CA . LEU A 1 211 ? -27.461 -6.497 19.296 1.00 96.81 211 LEU A CA 1
ATOM 1675 C C . LEU A 1 211 ? -28.724 -5.862 19.904 1.00 96.81 211 LEU A C 1
ATOM 1677 O O . LEU A 1 211 ? -28.961 -6.020 21.099 1.00 96.81 211 LEU A O 1
ATOM 1681 N N . GLY A 1 212 ? -29.548 -5.190 19.096 1.00 97.31 212 GLY A N 1
ATOM 1682 C CA . GLY A 1 212 ? -30.818 -4.592 19.510 1.00 97.31 212 GLY A CA 1
ATOM 1683 C C . GLY A 1 212 ? -30.677 -3.486 20.556 1.00 97.31 212 GLY A C 1
ATOM 1684 O O . GLY A 1 212 ? -31.588 -3.288 21.355 1.00 97.31 212 GLY A O 1
ATOM 1685 N N . PHE A 1 213 ? -29.534 -2.801 20.601 1.00 98.00 213 PHE A N 1
ATOM 1686 C CA . PHE A 1 213 ? -29.296 -1.729 21.563 1.00 98.00 213 PHE A CA 1
ATOM 1687 C C . PHE A 1 213 ? -30.049 -0.459 21.176 1.00 98.00 213 PHE A C 1
ATOM 1689 O O . PHE A 1 213 ? -30.142 -0.103 20.000 1.00 98.00 213 PHE A O 1
ATOM 1696 N N . SER A 1 214 ? -30.533 0.268 22.185 1.00 97.88 214 SER A N 1
ATOM 1697 C CA . SER A 1 214 ? -31.069 1.611 21.971 1.00 97.88 214 SER A CA 1
ATOM 1698 C C . SER A 1 214 ? -29.970 2.566 21.495 1.00 97.88 214 SER A C 1
ATOM 1700 O O . SER A 1 214 ? -28.769 2.291 21.607 1.00 97.88 214 SER A O 1
ATOM 1702 N N . GLU A 1 215 ? -30.357 3.718 20.958 1.00 97.69 215 GLU A N 1
ATOM 1703 C CA . GLU A 1 215 ? -29.400 4.740 20.527 1.00 97.69 215 GLU A CA 1
ATOM 1704 C C . GLU A 1 215 ? -28.523 5.249 21.688 1.00 97.69 215 GLU A C 1
ATOM 1706 O O . GLU A 1 215 ? -27.303 5.393 21.549 1.00 97.69 215 GLU A O 1
ATOM 1711 N N . GLU A 1 216 ? -29.114 5.399 22.873 1.00 97.44 216 GLU A N 1
ATOM 1712 C CA . GLU A 1 216 ? -28.406 5.762 24.104 1.00 97.44 216 GLU A CA 1
ATOM 1713 C C . GLU A 1 216 ? -27.403 4.680 24.532 1.00 97.44 216 GLU A C 1
ATOM 1715 O O . GLU A 1 216 ? -26.244 4.972 24.825 1.00 97.44 216 GLU A O 1
ATOM 1720 N N . GLN A 1 217 ? -27.803 3.405 24.499 1.00 96.88 217 GLN A N 1
ATOM 1721 C CA . GLN A 1 217 ? -26.903 2.287 24.802 1.00 96.88 217 GLN A CA 1
ATOM 1722 C C . GLN A 1 217 ? -25.762 2.191 23.786 1.00 96.88 217 GLN A C 1
ATOM 1724 O O . GLN A 1 217 ? -24.610 1.956 24.149 1.00 96.88 217 GLN A O 1
ATOM 1729 N N . THR A 1 218 ? -26.070 2.414 22.511 1.00 97.69 218 THR A N 1
ATOM 1730 C CA . THR A 1 218 ? -25.108 2.363 21.409 1.00 97.69 218 THR A CA 1
ATOM 1731 C C . THR A 1 218 ? -24.026 3.428 21.565 1.00 97.69 218 THR A C 1
ATOM 1733 O O . THR A 1 218 ? -22.834 3.124 21.477 1.00 97.69 218 THR A O 1
ATOM 1736 N N . SER A 1 219 ? -24.425 4.669 21.849 1.00 96.94 219 SER A N 1
ATOM 1737 C CA . SER A 1 219 ? -23.484 5.765 22.100 1.00 96.94 219 SER A CA 1
ATOM 1738 C C . SER A 1 219 ? -22.637 5.526 23.356 1.00 96.94 219 SER A C 1
ATOM 1740 O O . SER A 1 219 ? -21.424 5.747 23.316 1.00 96.94 219 SER A O 1
ATOM 1742 N N . ALA A 1 220 ? -23.222 4.981 24.430 1.00 96.62 220 ALA A N 1
ATOM 1743 C CA . ALA A 1 220 ? -22.488 4.611 25.641 1.00 96.62 220 ALA A CA 1
ATOM 1744 C C . ALA A 1 220 ? -21.411 3.540 25.377 1.00 96.62 220 ALA A C 1
ATOM 1746 O O . ALA A 1 220 ? -20.277 3.677 25.840 1.00 96.62 220 ALA A O 1
ATOM 1747 N N . VAL A 1 221 ? -21.730 2.509 24.587 1.00 96.25 221 VAL A N 1
ATOM 1748 C CA . VAL A 1 221 ? -20.784 1.443 24.208 1.00 96.25 221 VAL A CA 1
ATOM 1749 C C . VAL A 1 221 ? -19.634 1.995 23.367 1.00 96.25 221 VAL A C 1
ATOM 1751 O O . VAL A 1 221 ? -18.472 1.729 23.668 1.00 96.25 221 VAL A O 1
ATOM 1754 N N . ILE A 1 222 ? -19.928 2.801 22.342 1.00 96.50 222 ILE A N 1
ATOM 1755 C CA . ILE A 1 222 ? -18.892 3.408 21.490 1.00 96.50 222 ILE A CA 1
ATOM 1756 C C . ILE A 1 222 ? -17.989 4.335 22.320 1.00 96.50 222 ILE A C 1
ATOM 1758 O O . ILE A 1 222 ? -16.765 4.308 22.168 1.00 96.50 222 ILE A O 1
ATOM 1762 N N . GLY A 1 223 ? -18.572 5.112 23.239 1.00 96.00 223 GLY A N 1
ATOM 1763 C CA . GLY A 1 223 ? -17.835 5.965 24.170 1.00 96.00 223 GLY A CA 1
ATOM 1764 C C . GLY A 1 223 ? -16.895 5.174 25.085 1.00 96.00 223 GLY A C 1
ATOM 1765 O O . GLY A 1 223 ? -15.722 5.532 25.213 1.00 96.00 223 GLY A O 1
ATOM 1766 N N . ALA A 1 224 ? -17.372 4.065 25.660 1.00 95.19 224 ALA A N 1
ATOM 1767 C CA . ALA A 1 224 ? -16.557 3.172 26.482 1.00 95.19 224 ALA A CA 1
ATOM 1768 C C . ALA A 1 224 ? -15.380 2.583 25.685 1.00 95.19 224 ALA A C 1
ATOM 1770 O O . ALA A 1 224 ? -14.242 2.593 26.159 1.00 95.19 224 ALA A O 1
ATOM 1771 N N . ILE A 1 225 ? -15.623 2.154 24.441 1.00 93.88 225 ILE A N 1
ATOM 1772 C CA . ILE A 1 225 ? -14.585 1.574 23.578 1.00 93.88 225 ILE A CA 1
ATOM 1773 C C . ILE A 1 225 ? -13.510 2.600 23.223 1.00 93.88 225 ILE A C 1
ATOM 1775 O O . ILE A 1 225 ? -12.319 2.324 23.382 1.00 93.88 225 ILE A O 1
ATOM 1779 N N . LYS A 1 226 ? -13.912 3.810 22.820 1.00 93.75 226 LYS A N 1
ATOM 1780 C CA . LYS A 1 226 ? -12.978 4.913 22.546 1.00 93.75 226 LYS A CA 1
ATOM 1781 C C . LYS A 1 226 ? -12.153 5.269 23.781 1.00 93.75 226 LYS A C 1
ATOM 1783 O O . LYS A 1 226 ? -10.949 5.482 23.667 1.00 93.75 226 LYS A O 1
ATOM 1788 N N . LYS A 1 227 ? -12.768 5.302 24.968 1.00 93.06 227 LYS A N 1
ATOM 1789 C CA . LYS A 1 227 ? -12.074 5.613 26.224 1.00 93.06 227 LYS A CA 1
ATOM 1790 C C . LYS A 1 227 ? -10.968 4.597 26.516 1.00 93.06 227 LYS A C 1
ATOM 1792 O O . LYS A 1 227 ? -9.823 5.004 26.691 1.00 93.06 227 LYS A O 1
ATOM 1797 N N . VAL A 1 228 ? -11.270 3.298 26.497 1.00 88.94 228 VAL A N 1
ATOM 1798 C CA . VAL A 1 228 ? -10.262 2.239 26.717 1.00 88.94 228 VAL A CA 1
ATOM 1799 C C . VAL A 1 228 ? -9.173 2.281 25.643 1.00 88.94 228 VAL A C 1
ATOM 1801 O O . VAL A 1 228 ? -7.993 2.184 25.973 1.00 88.94 228 VAL A O 1
ATOM 1804 N N . TRP A 1 229 ? -9.542 2.505 24.378 1.00 86.75 229 TRP A N 1
ATOM 1805 C CA . TRP A 1 229 ? -8.580 2.612 23.280 1.00 86.75 229 TRP A CA 1
ATOM 1806 C C . TRP A 1 229 ? -7.609 3.785 23.454 1.00 86.75 229 TRP A C 1
ATOM 1808 O O . TRP A 1 229 ? -6.398 3.624 23.310 1.00 86.75 229 TRP A O 1
ATOM 1818 N N . HIS A 1 230 ? -8.111 4.961 23.835 1.00 84.88 230 HIS A N 1
ATOM 1819 C CA . HIS A 1 230 ? -7.259 6.114 24.120 1.00 84.88 230 HIS A CA 1
ATOM 1820 C C . HIS A 1 230 ? -6.368 5.903 25.348 1.00 84.88 230 HIS A C 1
ATOM 1822 O O . HIS A 1 230 ? -5.249 6.416 25.369 1.00 84.88 230 HIS A O 1
ATOM 1828 N N . LEU A 1 231 ? -6.830 5.165 26.365 1.00 78.62 231 LEU A N 1
ATOM 1829 C CA . LEU A 1 231 ? -5.993 4.800 27.512 1.00 78.62 231 LEU A CA 1
ATOM 1830 C C . LEU A 1 231 ? -4.854 3.861 27.096 1.00 78.62 231 LEU A C 1
ATOM 1832 O O . LEU A 1 231 ? -3.719 4.087 27.511 1.00 78.62 231 LEU A O 1
ATOM 1836 N N . ALA A 1 232 ? -5.147 2.866 26.257 1.00 70.19 232 ALA A N 1
ATOM 1837 C CA . ALA A 1 232 ? -4.151 1.946 25.719 1.00 70.19 232 ALA A CA 1
ATOM 1838 C C . ALA A 1 232 ? -3.114 2.681 24.852 1.00 70.19 232 ALA A C 1
ATOM 1840 O O . ALA A 1 232 ? -1.918 2.586 25.097 1.00 70.19 232 ALA A O 1
ATOM 1841 N N . SER A 1 233 ? -3.566 3.513 23.910 1.00 70.94 233 SER A N 1
ATOM 1842 C CA . SER A 1 233 ? -2.679 4.215 22.973 1.00 70.94 233 SER A CA 1
ATOM 1843 C C . SER A 1 233 ? -1.812 5.304 23.633 1.00 70.94 233 SER A C 1
ATOM 1845 O O . SER A 1 233 ? -0.705 5.580 23.177 1.00 70.94 233 SER A O 1
ATOM 1847 N N . LYS A 1 234 ? -2.257 5.911 24.745 1.00 63.00 234 LYS A N 1
ATOM 1848 C CA . LYS A 1 234 ? -1.439 6.883 25.499 1.00 63.00 234 LYS A CA 1
ATOM 1849 C C . LYS A 1 234 ? -0.301 6.245 26.306 1.00 63.00 234 LYS A C 1
ATOM 1851 O O . LYS A 1 234 ? 0.622 6.969 26.678 1.00 63.00 234 LYS A O 1
ATOM 1856 N N . GLN A 1 235 ? -0.352 4.944 26.601 1.00 57.03 235 GLN A N 1
ATOM 1857 C CA . GLN A 1 235 ? 0.706 4.268 27.366 1.00 57.03 235 GLN A CA 1
ATOM 1858 C C . GLN A 1 235 ? 1.993 4.110 26.537 1.00 57.03 235 GLN A C 1
ATOM 1860 O O . GLN A 1 235 ? 3.084 4.247 27.088 1.00 57.03 235 GLN A O 1
ATOM 1865 N N . ASP A 1 236 ? 1.879 3.968 25.213 1.00 51.62 236 ASP A N 1
ATOM 1866 C CA . ASP A 1 236 ? 3.035 3.775 24.326 1.00 51.62 236 ASP A CA 1
ATOM 1867 C C . ASP A 1 236 ? 3.842 5.059 24.059 1.00 51.62 236 ASP A C 1
ATOM 1869 O O . ASP A 1 236 ? 5.013 5.004 23.685 1.00 51.62 236 ASP A O 1
ATOM 1873 N N . LEU A 1 237 ? 3.277 6.242 24.321 1.00 51.31 237 LEU A N 1
ATOM 1874 C CA . LEU A 1 237 ? 3.947 7.522 24.050 1.00 51.31 237 LEU A CA 1
ATOM 1875 C C . LEU A 1 237 ? 4.824 8.037 25.205 1.00 51.31 237 LEU A C 1
ATOM 1877 O O . LEU A 1 237 ? 5.458 9.083 25.063 1.00 51.31 237 LEU A O 1
ATOM 1881 N N . LYS A 1 238 ? 4.893 7.339 26.350 1.00 50.62 238 LYS A N 1
ATOM 1882 C CA . LYS A 1 238 ? 5.639 7.829 27.529 1.00 50.62 238 LYS A CA 1
ATOM 1883 C C . LYS A 1 238 ? 7.069 7.286 27.675 1.00 50.62 238 LYS A C 1
ATOM 1885 O O . LYS A 1 238 ? 7.781 7.739 28.568 1.00 50.62 238 LYS A O 1
ATOM 1890 N N . THR A 1 239 ? 7.539 6.412 26.782 1.00 46.31 239 THR A N 1
ATOM 1891 C CA . THR A 1 239 ? 8.860 5.763 26.932 1.00 46.31 239 THR A CA 1
ATOM 1892 C C . THR A 1 239 ? 9.786 5.940 25.731 1.00 46.31 239 THR A C 1
ATOM 1894 O O . THR A 1 239 ? 10.371 4.974 25.279 1.00 46.31 239 THR A O 1
ATOM 1897 N N . VAL A 1 240 ? 9.992 7.164 25.234 1.00 46.97 240 VAL A N 1
ATOM 1898 C CA . VAL A 1 240 ? 11.263 7.547 24.580 1.00 46.97 240 VAL A CA 1
ATOM 1899 C C . VAL A 1 240 ? 11.485 9.055 24.770 1.00 46.97 240 VAL A C 1
ATOM 1901 O O . VAL A 1 240 ? 11.375 9.850 23.840 1.00 46.97 240 VAL A O 1
ATOM 1904 N N . ALA A 1 241 ? 11.825 9.482 25.987 1.00 45.06 241 ALA A N 1
ATOM 1905 C CA . ALA A 1 241 ? 12.485 10.772 26.177 1.00 45.06 241 ALA A CA 1
ATOM 1906 C C . ALA A 1 241 ? 13.929 10.653 25.656 1.00 45.06 241 ALA A C 1
ATOM 1908 O O . ALA A 1 241 ? 14.870 10.409 26.409 1.00 45.06 241 ALA A O 1
ATOM 1909 N N . ARG A 1 242 ? 14.101 10.750 24.332 1.00 43.56 242 ARG A N 1
ATOM 1910 C CA . ARG A 1 242 ? 15.417 10.928 23.710 1.00 43.56 242 ARG A CA 1
ATOM 1911 C C . ARG A 1 242 ? 15.945 12.297 24.122 1.00 43.56 242 ARG A C 1
ATOM 1913 O O . ARG A 1 242 ? 15.309 13.317 23.874 1.00 43.56 242 ARG A O 1
ATOM 1920 N N . GLN A 1 243 ? 17.108 12.291 24.763 1.00 45.41 243 GLN A N 1
ATOM 1921 C CA . GLN A 1 243 ? 17.866 13.499 25.056 1.00 45.41 243 GLN A CA 1
ATOM 1922 C C . GLN A 1 243 ? 18.124 14.300 23.766 1.00 45.41 243 GLN A C 1
ATOM 1924 O O . GLN A 1 243 ? 18.359 13.696 22.713 1.00 45.41 243 GLN A O 1
ATOM 1929 N N . PRO A 1 244 ? 18.107 15.642 23.826 1.00 50.56 244 PRO A N 1
ATOM 1930 C CA . PRO A 1 244 ? 18.444 16.479 22.685 1.00 50.56 244 PRO A CA 1
ATOM 1931 C C . PRO A 1 244 ? 19.931 16.314 22.355 1.00 50.56 244 PRO A C 1
ATOM 1933 O O . PRO A 1 244 ? 20.804 16.781 23.087 1.00 50.56 244 PRO A O 1
ATOM 1936 N N . VAL A 1 245 ? 20.233 15.644 21.243 1.00 48.06 245 VAL A N 1
ATOM 1937 C CA . VAL A 1 245 ? 21.592 15.608 20.698 1.00 48.06 245 VAL A CA 1
ATOM 1938 C C . VAL A 1 245 ? 21.846 16.950 20.017 1.00 48.06 245 VAL A C 1
ATOM 1940 O O . VAL A 1 245 ? 21.318 17.243 18.947 1.00 48.06 245 VAL A O 1
ATOM 1943 N N . VAL A 1 246 ? 22.633 17.787 20.685 1.00 58.00 246 VAL A N 1
ATOM 1944 C CA . VAL A 1 246 ? 23.122 19.078 20.198 1.00 58.00 246 VAL A CA 1
ATOM 1945 C C . VAL A 1 246 ? 24.090 18.838 19.034 1.00 58.00 246 VAL A C 1
ATOM 1947 O O . VAL A 1 246 ? 25.269 18.561 19.246 1.00 58.00 246 VAL A O 1
ATOM 1950 N N . SER A 1 247 ? 23.616 18.951 17.793 1.00 56.69 247 SER A N 1
ATOM 1951 C CA . SER A 1 247 ? 24.480 18.999 16.610 1.00 56.69 247 SER A CA 1
ATOM 1952 C C . SER A 1 247 ? 24.864 20.447 16.303 1.00 56.69 247 SER A C 1
ATOM 1954 O O . SER A 1 247 ? 24.043 21.246 15.849 1.00 56.69 247 SER A O 1
ATOM 1956 N N . LYS A 1 248 ? 26.128 20.784 16.569 1.00 54.03 248 LYS A N 1
ATOM 1957 C CA . LYS A 1 248 ? 26.759 22.058 16.204 1.00 54.03 248 LYS A CA 1
ATOM 1958 C C . LYS A 1 248 ? 26.863 22.163 14.677 1.00 54.03 248 LYS A C 1
ATOM 1960 O O . LYS A 1 248 ? 27.428 21.281 14.037 1.00 54.03 248 LYS A O 1
ATOM 1965 N N . ALA A 1 249 ? 26.340 23.248 14.114 1.00 50.56 249 ALA A N 1
ATOM 1966 C CA . ALA A 1 249 ? 26.484 23.594 12.703 1.00 50.56 249 ALA A CA 1
ATOM 1967 C C . ALA A 1 249 ? 27.901 24.132 12.404 1.00 50.56 249 ALA A C 1
ATOM 1969 O O . ALA A 1 249 ? 28.398 24.956 13.177 1.00 50.56 249 ALA A O 1
ATOM 1970 N N . PRO A 1 250 ? 28.551 23.738 11.294 1.00 58.03 250 PRO A N 1
ATOM 1971 C CA . PRO A 1 250 ? 29.736 24.427 10.805 1.00 58.03 250 PRO A CA 1
ATOM 1972 C C . PRO A 1 250 ? 29.340 25.610 9.908 1.00 58.03 250 PRO A C 1
ATOM 1974 O O . PRO A 1 250 ? 28.768 25.454 8.831 1.00 58.03 250 PRO A O 1
ATOM 1977 N N . THR A 1 251 ? 29.677 26.811 10.370 1.00 52.16 251 THR A N 1
ATOM 1978 C CA . THR A 1 251 ? 29.630 28.066 9.613 1.00 52.16 251 THR A CA 1
ATOM 1979 C C . THR A 1 251 ? 30.661 28.035 8.484 1.00 52.16 251 THR A C 1
ATOM 1981 O O . THR A 1 251 ? 31.863 28.122 8.734 1.00 52.16 251 THR A O 1
ATOM 1984 N N . ILE A 1 252 ? 30.199 27.947 7.236 1.00 59.34 252 ILE A N 1
ATOM 1985 C CA . ILE A 1 252 ? 31.033 28.108 6.040 1.00 59.34 252 ILE A CA 1
ATOM 1986 C C . ILE A 1 252 ? 31.085 29.602 5.696 1.00 59.34 252 ILE A C 1
ATOM 1988 O O . ILE A 1 252 ? 30.106 30.183 5.232 1.00 59.34 252 ILE A O 1
ATOM 1992 N N . LYS A 1 253 ? 32.239 30.229 5.946 1.00 57.66 253 LYS A N 1
ATOM 1993 C CA . LYS A 1 253 ? 32.596 31.550 5.411 1.00 57.66 253 LYS A CA 1
ATOM 1994 C C . LYS A 1 253 ? 32.958 31.394 3.932 1.00 57.66 253 LYS A C 1
ATOM 1996 O O . LYS A 1 253 ? 33.928 30.713 3.618 1.00 57.66 253 LYS A O 1
ATOM 2001 N N . GLN A 1 254 ? 32.208 32.036 3.039 1.00 56.59 254 GLN A N 1
ATOM 2002 C CA . GLN A 1 254 ? 32.617 32.234 1.647 1.00 56.59 254 GLN A CA 1
ATOM 2003 C C . GLN A 1 254 ? 33.285 33.606 1.502 1.00 56.59 254 GLN A C 1
ATOM 2005 O O . GLN A 1 254 ? 32.625 34.641 1.573 1.00 56.59 254 GLN A O 1
ATOM 2010 N N . GLU A 1 255 ? 34.601 33.602 1.290 1.00 59.00 255 GLU A N 1
ATOM 2011 C CA . GLU A 1 255 ? 35.334 34.719 0.692 1.00 59.00 255 GLU A CA 1
ATOM 2012 C C . GLU A 1 255 ? 35.105 34.700 -0.823 1.00 59.00 255 GLU A C 1
ATOM 2014 O O . GLU A 1 255 ? 35.552 33.790 -1.522 1.00 59.00 255 GLU A O 1
ATOM 2019 N N . ILE A 1 256 ? 34.420 35.718 -1.344 1.00 61.53 256 ILE A N 1
ATOM 2020 C CA . ILE A 1 256 ? 34.382 35.993 -2.781 1.00 61.53 256 ILE A CA 1
ATOM 2021 C C . ILE A 1 256 ? 35.530 36.947 -3.089 1.00 61.53 256 ILE A C 1
ATOM 2023 O O . ILE A 1 256 ? 35.499 38.134 -2.764 1.00 61.53 256 ILE A O 1
ATOM 2027 N N . ARG A 1 257 ? 36.561 36.393 -3.724 1.00 56.91 257 ARG A N 1
ATOM 2028 C CA . ARG A 1 257 ? 37.707 37.119 -4.261 1.00 56.91 257 ARG A CA 1
ATOM 2029 C C . ARG A 1 257 ? 37.274 37.831 -5.546 1.00 56.91 257 ARG A C 1
ATOM 2031 O O . ARG A 1 257 ? 37.034 37.198 -6.570 1.00 56.91 257 ARG A O 1
ATOM 2038 N N . GLN A 1 258 ? 37.173 39.153 -5.473 1.00 57.44 258 GLN A N 1
ATOM 2039 C CA . GLN A 1 258 ? 37.132 40.036 -6.634 1.00 57.44 258 GLN A CA 1
ATOM 2040 C C . GLN A 1 258 ? 38.485 39.977 -7.348 1.00 57.44 258 GLN A C 1
ATOM 2042 O O . GLN A 1 258 ? 39.504 40.289 -6.735 1.00 57.44 258 GLN A O 1
ATOM 2047 N N . MET A 1 259 ? 38.502 39.651 -8.642 1.00 53.56 259 MET A N 1
ATOM 2048 C CA . MET A 1 259 ? 39.531 40.167 -9.542 1.00 53.56 259 MET A CA 1
ATOM 2049 C C . MET A 1 259 ? 38.916 40.642 -10.856 1.00 53.56 259 MET A C 1
ATOM 2051 O O . MET A 1 259 ? 38.104 39.981 -11.495 1.00 53.56 259 MET A O 1
ATOM 2055 N N . VAL A 1 260 ? 39.331 41.864 -11.155 1.00 55.06 260 VAL A N 1
ATOM 2056 C CA . VAL A 1 260 ? 39.017 42.775 -12.244 1.00 55.06 260 VAL A CA 1
ATOM 2057 C C . VAL A 1 260 ? 39.510 42.225 -13.586 1.00 55.06 260 VAL A C 1
ATOM 2059 O O . VAL A 1 260 ? 40.600 41.667 -13.667 1.00 55.06 260 VAL A O 1
ATOM 2062 N N . GLY A 1 261 ? 38.747 42.470 -14.651 1.00 50.00 261 GLY A N 1
ATOM 2063 C CA . GLY A 1 261 ? 39.171 42.251 -16.034 1.00 50.00 261 GLY A CA 1
ATOM 2064 C C . GLY A 1 261 ? 38.315 43.069 -16.995 1.00 50.00 261 GLY A C 1
ATOM 2065 O O . GLY A 1 261 ? 37.377 42.558 -17.591 1.00 50.00 261 GLY A O 1
ATOM 2066 N N . SER A 1 262 ? 38.621 44.364 -17.065 1.00 52.84 262 SER A N 1
ATOM 2067 C CA . SER A 1 262 ? 37.997 45.380 -17.914 1.00 52.84 262 SER A CA 1
ATOM 2068 C C . SER A 1 262 ? 38.452 45.257 -19.374 1.00 52.84 262 SER A C 1
ATOM 2070 O O . SER A 1 262 ? 39.654 45.230 -19.632 1.00 52.84 262 SER A O 1
ATOM 2072 N N . ALA A 1 263 ? 37.511 45.261 -20.323 1.00 49.69 263 ALA A N 1
ATOM 2073 C CA . ALA A 1 263 ? 37.738 45.706 -21.700 1.00 49.69 263 ALA A CA 1
ATOM 2074 C C . ALA A 1 263 ? 36.445 46.325 -22.271 1.00 49.69 263 ALA A C 1
ATOM 2076 O O . ALA A 1 263 ? 35.345 45.811 -22.079 1.00 49.69 263 ALA A O 1
ATOM 2077 N N . VAL A 1 264 ? 36.616 47.484 -22.905 1.00 58.22 264 VAL A N 1
ATOM 2078 C CA . VAL A 1 264 ? 35.629 48.553 -23.157 1.00 58.22 264 VAL A CA 1
ATOM 2079 C C . VAL A 1 264 ? 34.873 48.355 -24.506 1.00 58.22 264 VAL A C 1
ATOM 2081 O O . VAL A 1 264 ? 35.034 47.307 -25.129 1.00 58.22 264 VAL A O 1
ATOM 2084 N N . PRO A 1 265 ? 33.977 49.256 -24.976 1.00 54.44 265 PRO A N 1
ATOM 2085 C CA . PRO A 1 265 ? 32.617 48.896 -25.371 1.00 54.44 265 PRO A CA 1
ATOM 2086 C C . PRO A 1 265 ? 32.381 49.029 -26.886 1.00 54.44 265 PRO A C 1
ATOM 2088 O O . PRO A 1 265 ? 32.784 50.005 -27.518 1.00 54.44 265 PRO A O 1
ATOM 2091 N N . ARG A 1 266 ? 31.625 48.113 -27.497 1.00 50.66 266 ARG A N 1
ATOM 2092 C CA . ARG A 1 266 ? 31.095 48.354 -28.846 1.00 50.66 266 ARG A CA 1
ATOM 2093 C C . ARG A 1 266 ? 29.681 48.907 -28.730 1.00 50.66 266 ARG A C 1
ATOM 2095 O O . ARG A 1 266 ? 28.731 48.185 -28.444 1.00 50.66 266 ARG A O 1
ATOM 2102 N N . ALA A 1 267 ? 29.579 50.221 -28.899 1.00 56.81 267 ALA A N 1
ATOM 2103 C CA . ALA A 1 267 ? 28.320 50.924 -29.061 1.00 56.81 267 ALA A CA 1
ATOM 2104 C C . ALA A 1 267 ? 27.554 50.362 -30.269 1.00 56.81 267 ALA A C 1
ATOM 2106 O O . ALA A 1 267 ? 28.142 50.170 -31.334 1.00 56.81 267 ALA A O 1
ATOM 2107 N N . GLY A 1 268 ? 26.245 50.148 -30.107 1.00 59.25 268 GLY A N 1
ATOM 2108 C CA . GLY A 1 268 ? 25.339 50.021 -31.250 1.00 59.25 268 GLY A CA 1
ATOM 2109 C C . GLY A 1 268 ? 24.458 48.776 -31.321 1.00 59.25 268 GLY A C 1
ATOM 2110 O O . GLY A 1 268 ? 24.292 48.243 -32.405 1.00 59.25 268 GLY A O 1
ATOM 2111 N N . ALA A 1 269 ? 23.856 48.331 -30.220 1.00 61.09 269 ALA A N 1
ATOM 2112 C CA . ALA A 1 269 ? 22.529 47.709 -30.243 1.00 61.09 269 ALA A CA 1
ATOM 2113 C C . ALA A 1 269 ? 22.011 47.678 -28.808 1.00 61.09 269 ALA A C 1
ATOM 2115 O O . ALA A 1 269 ? 22.571 46.987 -27.961 1.00 61.09 269 ALA A O 1
ATOM 2116 N N . LYS A 1 270 ? 20.971 48.459 -28.505 1.00 66.62 270 LYS A N 1
ATOM 2117 C CA . LYS A 1 270 ? 20.248 48.296 -27.241 1.00 66.62 270 LYS A CA 1
ATOM 2118 C C . LYS A 1 270 ? 19.675 46.872 -27.275 1.00 66.62 270 LYS A C 1
ATOM 2120 O O . LYS A 1 270 ? 18.903 46.607 -28.198 1.00 66.62 270 LYS A O 1
ATOM 2125 N N . PRO A 1 271 ? 20.057 45.950 -26.371 1.00 63.78 271 PRO A N 1
ATOM 2126 C CA . PRO A 1 271 ? 19.407 44.652 -26.321 1.00 63.78 271 PRO A CA 1
ATOM 2127 C C . PRO A 1 271 ? 17.927 44.920 -26.060 1.00 63.78 271 PRO A C 1
ATOM 2129 O O . PRO A 1 271 ? 17.576 45.526 -25.047 1.00 63.78 271 PRO A O 1
ATOM 2132 N N . LEU A 1 272 ? 17.070 44.554 -27.017 1.00 67.00 272 LEU A N 1
ATOM 2133 C CA . LEU A 1 272 ? 15.637 44.511 -26.775 1.00 67.00 272 LEU A CA 1
ATOM 2134 C C . LEU A 1 272 ? 15.456 43.511 -25.636 1.00 67.00 272 LEU A C 1
ATOM 2136 O O . LEU A 1 272 ? 15.654 42.311 -25.817 1.00 67.00 272 LEU A O 1
ATOM 2140 N N . VAL A 1 273 ? 15.152 44.026 -24.449 1.00 72.56 273 VAL A N 1
ATOM 2141 C CA . VAL A 1 273 ? 14.698 43.220 -23.324 1.00 72.56 273 VAL A CA 1
ATOM 2142 C C . VAL A 1 273 ? 13.333 42.696 -23.746 1.00 72.56 273 VAL A C 1
ATOM 2144 O O . VAL A 1 273 ? 12.317 43.365 -23.591 1.00 72.56 273 VAL A O 1
ATOM 2147 N N . GLN A 1 274 ? 13.329 41.551 -24.421 1.00 74.50 274 GLN A N 1
ATOM 2148 C CA . GLN A 1 274 ? 12.105 40.840 -24.723 1.00 74.50 274 GLN A CA 1
ATOM 2149 C C . GLN A 1 274 ? 11.626 40.265 -23.397 1.00 74.50 274 GLN A C 1
ATOM 2151 O O . GLN A 1 274 ? 12.272 39.374 -22.844 1.00 74.50 274 GLN A O 1
ATOM 2156 N N . ASP A 1 275 ? 10.540 40.828 -22.867 1.00 72.19 275 ASP A N 1
ATOM 2157 C CA . ASP A 1 275 ? 9.874 40.307 -21.680 1.00 72.19 275 ASP A CA 1
ATOM 2158 C C . ASP A 1 275 ? 9.517 38.844 -21.945 1.00 72.19 275 ASP A C 1
ATOM 2160 O O . ASP A 1 275 ? 8.586 38.517 -22.687 1.00 72.19 275 ASP A O 1
ATOM 2164 N N . VAL A 1 276 ? 10.309 37.943 -21.365 1.00 73.69 276 VAL A N 1
ATOM 2165 C CA . VAL A 1 276 ? 10.006 36.519 -21.328 1.00 73.69 276 VAL A CA 1
ATOM 2166 C C . VAL A 1 276 ? 8.833 36.389 -20.372 1.00 73.69 276 VAL A C 1
ATOM 2168 O O . VAL A 1 276 ? 9.007 36.248 -19.159 1.00 73.69 276 VAL A O 1
ATOM 2171 N N . ALA A 1 277 ? 7.621 36.502 -20.917 1.00 76.19 277 ALA A N 1
ATOM 2172 C CA . ALA A 1 277 ? 6.405 36.179 -20.199 1.00 76.19 277 ALA A CA 1
ATOM 2173 C C . ALA A 1 277 ? 6.597 34.776 -19.623 1.00 76.19 277 ALA A C 1
ATOM 2175 O O . ALA A 1 277 ? 6.770 33.809 -20.370 1.00 76.19 277 ALA A O 1
ATOM 2176 N N . LYS A 1 278 ? 6.653 34.682 -18.287 1.00 76.69 278 LYS A N 1
ATOM 2177 C CA . LYS A 1 278 ? 6.774 33.398 -17.596 1.00 76.69 278 LYS A CA 1
ATOM 2178 C C . LYS A 1 278 ? 5.682 32.504 -18.183 1.00 76.69 278 LYS A C 1
ATOM 2180 O O . LYS A 1 278 ? 4.529 32.949 -18.191 1.00 76.69 278 LYS A O 1
ATOM 2185 N N . PRO A 1 279 ? 6.017 31.318 -18.727 1.00 78.25 279 PRO A N 1
ATOM 2186 C CA . PRO A 1 279 ? 5.002 30.441 -19.281 1.00 78.25 279 PRO A CA 1
ATOM 2187 C C . PRO A 1 279 ? 3.910 30.294 -18.229 1.00 78.25 279 PRO A C 1
ATOM 2189 O O . PRO A 1 279 ? 4.215 30.147 -17.041 1.00 78.25 279 PRO A O 1
ATOM 2192 N N . LYS A 1 280 ? 2.651 30.434 -18.654 1.00 78.06 280 LYS A N 1
ATOM 2193 C CA . LYS A 1 280 ? 1.474 30.254 -17.805 1.00 78.06 280 LYS A CA 1
ATOM 2194 C C . LYS A 1 280 ? 1.416 28.775 -17.431 1.00 78.06 280 LYS A C 1
ATOM 2196 O O . LYS A 1 280 ? 0.698 27.995 -18.039 1.00 78.06 280 LYS A O 1
ATOM 2201 N N . ILE A 1 281 ? 2.277 28.380 -16.500 1.00 76.38 281 ILE A N 1
ATOM 2202 C CA . ILE A 1 281 ? 2.258 27.077 -15.864 1.00 76.38 281 ILE A CA 1
ATOM 2203 C C . ILE A 1 281 ? 1.000 27.139 -15.018 1.00 76.38 281 ILE A C 1
ATOM 2205 O O . ILE A 1 281 ? 0.955 27.873 -14.027 1.00 76.38 281 ILE A O 1
ATOM 2209 N N . GLU A 1 282 ? -0.057 26.473 -15.477 1.00 77.94 282 GLU A N 1
ATOM 2210 C CA . GLU A 1 282 ? -1.233 26.278 -14.644 1.00 77.94 282 GLU A CA 1
ATOM 2211 C C . GLU A 1 282 ? -0.744 25.697 -13.316 1.00 77.94 282 GLU A C 1
ATOM 2213 O O . GLU A 1 282 ? 0.075 24.771 -13.337 1.00 77.94 282 GLU A O 1
ATOM 2218 N N . PRO A 1 283 ? -1.113 26.298 -12.172 1.00 70.56 283 PRO A N 1
ATOM 2219 C CA . PRO A 1 283 ? -0.618 25.864 -10.882 1.00 70.56 283 PRO A CA 1
ATOM 2220 C C . PRO A 1 283 ? -1.091 24.432 -10.658 1.00 70.56 283 PRO A C 1
ATOM 2222 O O . PRO A 1 283 ? -2.213 24.195 -10.229 1.00 70.56 283 PRO A O 1
ATOM 2225 N N . THR A 1 284 ? -0.228 23.468 -10.968 1.00 73.12 284 THR A N 1
ATOM 2226 C CA . THR A 1 284 ? -0.409 22.088 -10.549 1.00 73.12 284 THR A CA 1
ATOM 2227 C C . THR A 1 284 ? -0.363 22.130 -9.035 1.00 73.12 284 THR A C 1
ATOM 2229 O O . THR A 1 284 ? 0.697 22.393 -8.452 1.00 73.12 284 THR A O 1
ATOM 2232 N N . GLU A 1 285 ? -1.526 21.987 -8.408 1.00 79.62 285 GLU A N 1
ATOM 2233 C CA . GLU A 1 285 ? -1.650 21.943 -6.962 1.00 79.62 285 GLU A CA 1
ATOM 2234 C C . GLU A 1 285 ? -0.633 20.929 -6.440 1.00 79.62 285 GLU A C 1
ATOM 2236 O O . GLU A 1 285 ? -0.550 19.794 -6.914 1.00 79.62 285 GLU A O 1
ATOM 2241 N N . LYS A 1 286 ? 0.225 21.372 -5.519 1.00 78.94 286 LYS A N 1
ATOM 2242 C CA . LYS A 1 286 ? 1.223 20.507 -4.894 1.00 78.94 286 LYS A CA 1
ATOM 2243 C C . LYS A 1 286 ? 0.482 19.589 -3.935 1.00 78.94 286 LYS A C 1
ATOM 2245 O O . LYS A 1 286 ? 0.410 19.867 -2.742 1.00 78.94 286 LYS A O 1
ATOM 2250 N N . ILE A 1 287 ? -0.108 18.531 -4.472 1.00 84.88 287 ILE A N 1
ATOM 2251 C CA . ILE A 1 287 ? -0.714 17.476 -3.676 1.00 84.88 287 ILE A CA 1
ATOM 2252 C C . ILE A 1 287 ? 0.441 16.800 -2.942 1.00 84.88 287 ILE A C 1
ATOM 2254 O O . ILE A 1 287 ? 1.331 16.216 -3.562 1.00 84.88 287 ILE A O 1
ATOM 2258 N N . SER A 1 288 ? 0.473 16.942 -1.619 1.00 89.25 288 SER A N 1
ATOM 2259 C CA . SER A 1 288 ? 1.385 16.169 -0.784 1.00 89.25 288 SER A CA 1
ATOM 2260 C C . SER A 1 288 ? 0.933 14.714 -0.842 1.00 89.25 288 SER A C 1
ATOM 2262 O O . SER A 1 288 ? -0.096 14.364 -0.261 1.00 89.25 288 SER A O 1
ATOM 2264 N N . LEU A 1 289 ? 1.664 13.889 -1.583 1.00 93.81 289 LEU A N 1
ATOM 2265 C CA . LEU A 1 289 ? 1.410 12.457 -1.651 1.00 93.81 289 LEU A CA 1
ATOM 2266 C C . LEU A 1 289 ? 1.879 11.801 -0.348 1.00 93.81 289 LEU A C 1
ATOM 2268 O O . LEU A 1 289 ? 2.887 12.205 0.233 1.00 93.81 289 LEU A O 1
ATOM 2272 N N . GLY A 1 290 ? 1.131 10.808 0.134 1.00 96.06 290 GLY A N 1
ATOM 2273 C CA . GLY A 1 290 ? 1.563 10.002 1.274 1.00 96.06 290 GLY A CA 1
ATOM 2274 C C . GLY A 1 290 ? 2.720 9.062 0.900 1.00 96.06 290 GLY A C 1
ATOM 2275 O O . GLY A 1 290 ? 2.962 8.835 -0.282 1.00 96.06 290 GLY A O 1
ATOM 2276 N N . PRO A 1 291 ? 3.406 8.433 1.875 1.00 96.69 291 PRO A N 1
ATOM 2277 C CA . PRO A 1 291 ? 4.524 7.522 1.597 1.00 96.69 291 PRO A CA 1
ATOM 2278 C C . PRO A 1 291 ? 4.161 6.347 0.677 1.00 96.69 291 PRO A C 1
ATOM 2280 O O . PRO A 1 291 ? 4.974 5.923 -0.140 1.00 96.69 291 PRO A O 1
ATOM 2283 N N . ILE A 1 292 ? 2.937 5.825 0.805 1.00 97.75 292 ILE A N 1
ATOM 2284 C CA . ILE A 1 292 ? 2.421 4.745 -0.047 1.00 97.75 292 ILE A CA 1
ATOM 2285 C C . ILE A 1 292 ? 2.166 5.272 -1.464 1.00 97.75 292 ILE A C 1
ATOM 2287 O O . ILE A 1 292 ? 2.584 4.644 -2.435 1.00 97.75 292 ILE A O 1
ATOM 2291 N N . ASP A 1 293 ? 1.533 6.440 -1.582 1.00 97.38 293 ASP A N 1
ATOM 2292 C CA . ASP A 1 293 ? 1.209 7.048 -2.874 1.00 97.38 293 ASP A CA 1
ATOM 2293 C C . ASP A 1 293 ? 2.472 7.466 -3.630 1.00 97.38 293 ASP A C 1
ATOM 2295 O O . ASP A 1 293 ? 2.562 7.228 -4.829 1.00 97.38 293 ASP A O 1
ATOM 2299 N N . GLU A 1 294 ? 3.487 7.994 -2.934 1.00 96.56 294 GLU A N 1
ATOM 2300 C CA . GLU A 1 294 ? 4.803 8.281 -3.514 1.00 96.56 294 GLU A CA 1
ATOM 2301 C C . GLU A 1 294 ? 5.409 7.038 -4.177 1.00 96.56 294 GLU A C 1
ATOM 2303 O O . GLU A 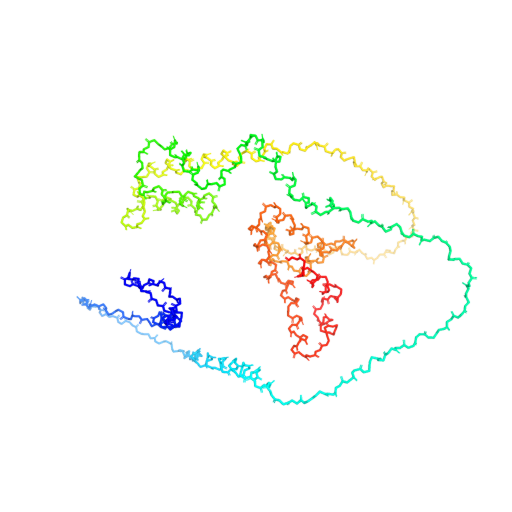1 294 ? 5.924 7.127 -5.291 1.00 96.56 294 GLU A O 1
ATOM 2308 N N . ILE A 1 295 ? 5.345 5.879 -3.508 1.00 97.38 295 ILE A N 1
ATOM 2309 C CA . ILE A 1 295 ? 5.846 4.608 -4.048 1.00 97.38 295 ILE A CA 1
ATOM 2310 C C . ILE A 1 295 ? 4.975 4.154 -5.229 1.00 97.38 295 ILE A C 1
ATOM 2312 O O . ILE A 1 295 ? 5.513 3.715 -6.247 1.00 97.38 295 ILE A O 1
ATOM 2316 N N . ALA A 1 296 ? 3.650 4.300 -5.129 1.00 97.75 296 ALA A N 1
ATOM 2317 C CA . ALA A 1 296 ? 2.703 3.910 -6.173 1.00 97.75 296 ALA A CA 1
ATOM 2318 C C . ALA A 1 296 ? 2.858 4.730 -7.460 1.00 97.75 296 ALA A C 1
ATOM 2320 O O . ALA A 1 296 ? 2.730 4.192 -8.559 1.00 97.75 296 ALA A O 1
ATOM 2321 N N . THR A 1 297 ? 3.135 6.029 -7.351 1.00 96.94 297 THR A N 1
ATOM 2322 C CA . THR A 1 297 ? 3.283 6.928 -8.503 1.00 96.94 297 THR A CA 1
ATOM 2323 C C . THR A 1 297 ? 4.734 7.119 -8.932 1.00 96.94 297 THR A C 1
ATOM 2325 O O . THR A 1 297 ? 5.001 7.937 -9.809 1.00 96.94 297 THR A O 1
ATOM 2328 N N . MET A 1 298 ? 5.680 6.387 -8.334 1.00 97.19 298 MET A N 1
ATOM 2329 C CA . MET A 1 298 ? 7.108 6.589 -8.566 1.00 97.19 298 MET A CA 1
ATOM 2330 C C . MET A 1 298 ? 7.478 6.370 -10.037 1.00 97.19 298 MET A C 1
ATOM 2332 O O . MET A 1 298 ? 7.298 5.279 -10.587 1.00 97.19 298 MET A O 1
ATOM 2336 N N . THR A 1 299 ? 8.024 7.411 -10.670 1.00 96.69 299 THR A N 1
ATOM 2337 C CA . THR A 1 299 ? 8.540 7.365 -12.046 1.00 96.69 299 THR A CA 1
ATOM 2338 C C . THR A 1 299 ? 10.050 7.126 -12.076 1.00 96.69 299 THR A C 1
ATOM 2340 O O . THR A 1 299 ? 10.741 7.244 -11.063 1.00 96.69 299 THR A O 1
ATOM 2343 N N . LEU A 1 300 ? 10.605 6.801 -13.250 1.00 95.19 300 LEU A N 1
ATOM 2344 C CA . LEU A 1 300 ? 12.051 6.586 -13.399 1.00 95.19 300 LEU A CA 1
ATOM 2345 C C . LEU A 1 300 ? 12.847 7.848 -13.044 1.00 95.19 300 LEU A C 1
ATOM 2347 O O . LEU A 1 300 ? 13.936 7.773 -12.477 1.00 95.19 300 LEU A O 1
ATOM 2351 N N . THR A 1 301 ? 12.283 9.016 -13.345 1.00 94.94 301 THR A N 1
ATOM 2352 C CA . THR A 1 301 ? 12.856 10.307 -12.965 1.00 94.94 301 THR A CA 1
ATOM 2353 C C . THR A 1 301 ? 12.892 10.462 -11.449 1.00 94.94 301 THR A C 1
ATOM 2355 O O . THR A 1 301 ? 13.908 10.902 -10.917 1.00 94.94 301 THR A O 1
ATOM 2358 N N . ASP A 1 302 ? 11.836 10.054 -10.744 1.00 95.31 302 ASP A N 1
ATOM 2359 C CA . ASP A 1 302 ? 11.789 10.104 -9.279 1.00 95.31 302 ASP A CA 1
ATOM 2360 C C . ASP A 1 302 ? 12.776 9.113 -8.662 1.00 95.31 302 ASP A C 1
ATOM 2362 O O . ASP A 1 302 ? 13.530 9.476 -7.763 1.00 95.31 302 ASP A O 1
ATOM 2366 N N . PHE A 1 303 ? 12.874 7.901 -9.217 1.00 95.06 303 PHE A N 1
ATOM 2367 C CA . PHE A 1 303 ? 13.866 6.909 -8.799 1.00 95.06 303 PHE A CA 1
ATOM 2368 C C . PHE A 1 303 ? 15.308 7.423 -8.960 1.00 95.06 303 PHE A C 1
ATOM 2370 O O . PHE A 1 303 ? 16.144 7.237 -8.075 1.00 95.06 303 PHE A O 1
ATOM 2377 N N . ARG A 1 304 ? 15.602 8.138 -10.054 1.00 93.31 304 ARG A N 1
ATOM 2378 C CA . ARG A 1 304 ? 16.895 8.818 -10.265 1.00 93.31 304 ARG A CA 1
ATOM 2379 C C . ARG A 1 304 ? 17.118 9.973 -9.285 1.00 93.31 304 ARG A C 1
ATOM 2381 O O . ARG A 1 304 ? 18.254 10.240 -8.910 1.00 93.31 304 ARG A O 1
ATOM 2388 N N . ARG A 1 305 ? 16.050 10.660 -8.868 1.00 93.38 305 ARG A N 1
ATOM 2389 C CA . ARG A 1 305 ? 16.100 11.772 -7.904 1.00 93.38 305 ARG A CA 1
ATOM 2390 C C . ARG A 1 305 ? 16.235 11.317 -6.455 1.00 93.38 305 ARG A C 1
ATOM 23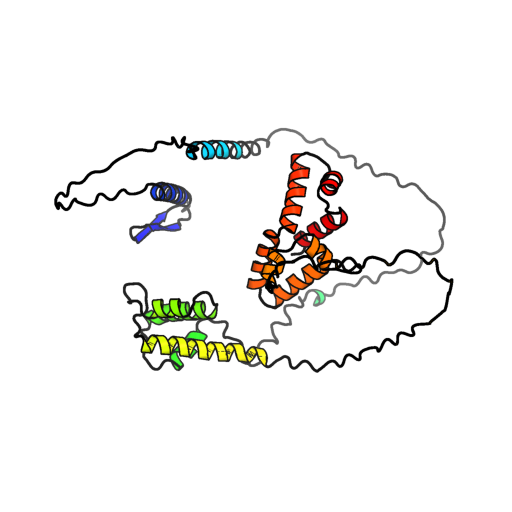92 O O . ARG A 1 305 ? 16.737 12.098 -5.654 1.00 93.38 305 ARG A O 1
ATOM 2399 N N . LEU A 1 306 ? 15.830 10.087 -6.119 1.00 93.25 306 LEU A N 1
ATOM 2400 C CA . LEU A 1 306 ? 15.955 9.547 -4.757 1.00 93.25 306 LEU A CA 1
ATOM 2401 C C . LEU A 1 306 ? 17.390 9.600 -4.229 1.00 93.25 306 LEU A C 1
ATOM 2403 O O . LEU A 1 306 ? 17.584 9.746 -3.025 1.00 93.25 306 LEU A O 1
ATOM 2407 N N . ALA A 1 307 ? 18.383 9.508 -5.112 1.00 88.69 307 ALA A N 1
ATOM 2408 C CA . ALA A 1 307 ? 19.775 9.596 -4.727 1.00 88.69 307 ALA A CA 1
ATOM 2409 C C . ALA A 1 307 ? 20.561 10.540 -5.645 1.00 88.69 307 ALA A C 1
ATOM 2411 O O . ALA A 1 307 ? 21.111 10.162 -6.678 1.00 88.69 307 ALA A O 1
ATOM 2412 N N . THR A 1 308 ? 20.650 11.802 -5.239 1.00 83.62 308 THR A N 1
ATOM 2413 C CA . THR A 1 308 ? 21.632 12.750 -5.781 1.00 83.62 308 THR A CA 1
ATOM 2414 C C . THR A 1 308 ? 23.008 12.507 -5.156 1.00 83.62 308 THR A C 1
ATOM 2416 O O . THR A 1 308 ? 23.118 12.369 -3.941 1.00 83.62 308 THR A O 1
ATOM 2419 N N . GLY A 1 309 ? 24.075 12.509 -5.965 1.00 60.84 309 GLY A N 1
ATOM 2420 C CA . GLY A 1 309 ? 25.457 12.544 -5.457 1.00 60.84 309 GLY A CA 1
ATOM 2421 C C . GLY A 1 309 ? 26.137 11.190 -5.213 1.00 60.84 309 GLY A C 1
ATOM 2422 O O . GLY A 1 309 ? 27.005 11.104 -4.353 1.00 60.84 309 GLY A O 1
ATOM 2423 N N . GLY A 1 310 ? 25.772 10.138 -5.953 1.00 60.25 310 GLY A N 1
ATOM 2424 C CA . GLY A 1 310 ? 26.450 8.831 -5.885 1.00 60.25 310 GLY A CA 1
ATOM 2425 C C . GLY A 1 310 ? 25.944 7.896 -4.783 1.00 60.25 310 GLY A C 1
ATOM 2426 O O . GLY A 1 310 ? 26.421 6.770 -4.673 1.00 60.25 310 GLY A O 1
ATOM 2427 N N . ILE A 1 311 ? 24.953 8.333 -4.001 1.00 67.00 311 ILE A N 1
ATOM 2428 C CA . ILE A 1 311 ? 24.176 7.453 -3.124 1.00 67.00 311 ILE A CA 1
ATOM 2429 C C . ILE A 1 311 ? 23.375 6.481 -4.004 1.00 67.00 311 ILE A C 1
ATOM 2431 O O . ILE A 1 311 ? 22.997 6.803 -5.133 1.00 67.00 311 ILE A O 1
ATOM 2435 N N . ASP A 1 312 ? 23.136 5.268 -3.513 1.00 90.00 312 ASP A N 1
ATOM 2436 C CA . ASP A 1 312 ? 22.354 4.289 -4.251 1.00 90.00 312 ASP A CA 1
ATOM 2437 C C . ASP A 1 312 ? 20.849 4.475 -4.002 1.00 90.00 312 ASP A C 1
ATOM 2439 O O . ASP A 1 312 ? 20.380 4.316 -2.873 1.00 90.00 312 ASP A O 1
ATOM 2443 N N . SER A 1 313 ? 20.075 4.784 -5.051 1.00 92.62 313 SER A N 1
ATOM 2444 C CA . SER A 1 313 ? 18.609 4.911 -4.977 1.00 92.62 313 SER A CA 1
ATOM 2445 C C . SER A 1 313 ? 17.946 3.663 -4.389 1.00 92.62 313 SER A C 1
ATOM 2447 O O . SER A 1 313 ? 16.927 3.769 -3.707 1.00 92.62 313 SER A O 1
ATOM 2449 N N . VAL A 1 314 ? 18.548 2.488 -4.611 1.00 93.94 314 VAL A N 1
ATOM 2450 C CA . VAL A 1 314 ? 18.117 1.206 -4.030 1.00 93.94 314 VAL A CA 1
ATOM 2451 C C . VAL A 1 314 ? 18.151 1.258 -2.510 1.00 93.94 314 VAL A C 1
ATOM 2453 O O . VAL A 1 314 ? 17.192 0.845 -1.863 1.00 93.94 314 VAL A O 1
ATOM 2456 N N . GLN A 1 315 ? 19.230 1.793 -1.934 1.00 94.38 315 GLN A N 1
ATOM 2457 C CA . GLN A 1 315 ? 19.397 1.851 -0.489 1.00 94.38 315 GLN A CA 1
ATOM 2458 C C . GLN A 1 315 ? 18.401 2.826 0.141 1.00 94.38 315 GLN A C 1
ATOM 2460 O O . GLN A 1 315 ? 17.760 2.474 1.124 1.00 94.38 315 GLN A O 1
ATOM 2465 N N . VAL A 1 316 ? 18.184 3.996 -0.471 1.00 95.38 316 VAL A N 1
ATOM 2466 C CA . VAL A 1 316 ? 17.173 4.962 0.002 1.00 95.38 316 VAL A CA 1
ATOM 2467 C C . VAL A 1 316 ? 15.775 4.342 -0.017 1.00 95.38 316 VAL A C 1
ATOM 2469 O O . VAL A 1 316 ? 15.013 4.480 0.940 1.00 95.38 316 VAL A O 1
ATOM 2472 N N . LEU A 1 317 ? 15.435 3.624 -1.090 1.00 95.81 317 LEU A N 1
ATOM 2473 C CA . LEU A 1 317 ? 14.147 2.947 -1.195 1.00 95.81 317 LEU A CA 1
ATOM 2474 C C . LEU A 1 317 ? 14.020 1.813 -0.164 1.00 95.81 317 LEU A C 1
ATOM 2476 O O . LEU A 1 317 ? 12.987 1.693 0.494 1.00 95.81 317 LEU A O 1
ATOM 2480 N N . ARG A 1 318 ? 15.081 1.027 0.044 1.00 95.44 318 ARG A N 1
ATOM 2481 C CA . ARG A 1 318 ? 15.147 -0.020 1.076 1.00 95.44 318 ARG A CA 1
ATOM 2482 C C . ARG A 1 318 ? 14.961 0.560 2.477 1.00 95.44 318 ARG A C 1
ATOM 2484 O O . ARG A 1 318 ? 14.208 0.000 3.274 1.00 95.44 318 ARG A O 1
ATOM 2491 N N . ASP A 1 319 ? 15.598 1.687 2.768 1.00 96.00 319 ASP A N 1
ATOM 2492 C CA . ASP A 1 319 ? 15.473 2.375 4.050 1.00 96.00 319 ASP A CA 1
ATOM 2493 C C . ASP A 1 319 ? 14.043 2.890 4.263 1.00 96.00 319 ASP A C 1
ATOM 2495 O O . ASP A 1 319 ? 13.504 2.721 5.359 1.00 96.00 319 ASP A O 1
ATOM 2499 N N . LYS A 1 320 ? 13.380 3.403 3.210 1.00 96.56 320 LYS A N 1
ATOM 2500 C CA . LYS A 1 320 ? 11.944 3.739 3.249 1.00 96.56 320 LYS A CA 1
ATOM 2501 C C . LYS A 1 320 ? 11.093 2.513 3.609 1.00 96.56 320 LYS A C 1
ATOM 2503 O O . LYS A 1 320 ? 10.310 2.582 4.552 1.00 96.56 320 LYS A O 1
ATOM 2508 N N . PHE A 1 321 ? 11.275 1.374 2.938 1.00 97.38 321 PHE A N 1
ATOM 2509 C CA . PHE A 1 321 ? 10.540 0.140 3.266 1.00 97.38 321 PHE A CA 1
ATOM 2510 C C . PHE A 1 321 ? 10.816 -0.363 4.689 1.00 97.38 321 PHE A C 1
ATOM 2512 O O . PHE A 1 321 ? 9.899 -0.801 5.381 1.00 97.38 321 PHE A O 1
ATOM 2519 N N . SER A 1 322 ? 12.066 -0.272 5.147 1.00 96.81 322 SER A N 1
ATOM 2520 C CA . SER A 1 322 ? 12.464 -0.633 6.512 1.00 96.81 322 SER A CA 1
ATOM 2521 C C . SER A 1 322 ? 11.793 0.262 7.557 1.00 96.81 322 SER A C 1
ATOM 2523 O O . SER A 1 322 ? 11.325 -0.239 8.580 1.00 96.81 322 SER A O 1
ATOM 2525 N N . ALA A 1 323 ? 11.691 1.569 7.294 1.00 97.62 323 ALA A N 1
ATOM 2526 C CA . ALA A 1 323 ? 10.960 2.504 8.145 1.00 97.62 323 ALA A CA 1
ATOM 2527 C C . ALA A 1 323 ? 9.464 2.156 8.199 1.00 97.62 323 ALA A C 1
ATOM 2529 O O . ALA A 1 323 ? 8.938 1.940 9.289 1.00 97.62 323 ALA A O 1
ATOM 2530 N N . LEU A 1 324 ? 8.818 1.967 7.042 1.00 97.38 324 LEU A N 1
ATOM 2531 C CA . LEU A 1 324 ? 7.400 1.590 6.969 1.00 97.38 324 LEU A CA 1
ATOM 2532 C C . LEU A 1 324 ? 7.118 0.267 7.692 1.00 97.38 324 LEU A C 1
ATOM 2534 O O . LEU A 1 324 ? 6.122 0.145 8.399 1.00 97.38 324 LEU A O 1
ATOM 2538 N N . ARG A 1 325 ? 8.024 -0.712 7.586 1.00 97.19 325 ARG A N 1
ATOM 2539 C CA . ARG A 1 325 ? 7.916 -1.999 8.290 1.00 97.19 325 ARG A CA 1
ATOM 2540 C C . ARG A 1 325 ? 8.014 -1.858 9.807 1.00 97.19 325 ARG A C 1
ATOM 2542 O O . ARG A 1 325 ? 7.334 -2.597 10.515 1.00 97.19 325 ARG A O 1
ATOM 2549 N N . LYS A 1 326 ? 8.860 -0.949 10.303 1.00 97.75 326 LYS A N 1
ATOM 2550 C CA . LYS A 1 326 ? 8.990 -0.653 11.740 1.00 97.75 326 LYS A CA 1
ATOM 2551 C C . LYS A 1 326 ? 7.768 0.081 12.284 1.00 97.75 326 LYS A C 1
ATOM 2553 O O . LYS A 1 326 ? 7.414 -0.137 13.436 1.00 97.75 326 LYS A O 1
ATOM 2558 N N . GLU A 1 327 ? 7.148 0.932 11.473 1.00 97.19 327 GLU A N 1
ATOM 2559 C CA . GLU A 1 327 ? 5.938 1.663 11.852 1.00 97.19 327 GLU A CA 1
ATOM 2560 C C . GLU A 1 327 ? 4.709 0.751 11.878 1.00 97.19 327 GLU A C 1
ATOM 2562 O O . GLU A 1 327 ? 3.969 0.731 12.859 1.00 97.19 327 GLU A O 1
ATOM 2567 N N . SER A 1 328 ? 4.482 -0.022 10.813 1.00 97.81 328 SER A N 1
ATOM 2568 C CA . SER A 1 328 ? 3.373 -0.970 10.743 1.00 97.81 328 SER A CA 1
ATOM 2569 C C . SER A 1 328 ? 3.577 -1.998 9.637 1.00 97.81 328 SER A C 1
ATOM 2571 O O . SER A 1 328 ? 3.776 -1.669 8.467 1.00 97.81 328 SER A O 1
ATOM 2573 N N . VAL A 1 329 ? 3.405 -3.274 9.984 1.00 97.69 329 VAL A N 1
ATOM 2574 C CA . VAL A 1 329 ? 3.438 -4.375 9.010 1.00 97.69 329 VAL A CA 1
ATOM 2575 C C . VAL A 1 329 ? 2.357 -4.208 7.935 1.00 97.69 329 VAL A C 1
ATOM 2577 O O . VAL A 1 329 ? 2.606 -4.522 6.776 1.00 97.69 329 VAL A O 1
ATOM 2580 N N . ILE A 1 330 ? 1.179 -3.678 8.286 1.00 97.44 330 ILE A N 1
ATOM 2581 C CA . ILE A 1 330 ? 0.081 -3.470 7.326 1.00 97.44 330 ILE A CA 1
ATOM 2582 C C . ILE A 1 330 ? 0.469 -2.407 6.291 1.00 97.44 330 ILE A C 1
ATOM 2584 O O . ILE A 1 330 ? 0.284 -2.626 5.097 1.00 97.44 330 ILE A O 1
ATOM 2588 N N . ILE A 1 331 ? 1.052 -1.290 6.737 1.00 96.94 331 ILE A N 1
ATOM 2589 C CA . ILE A 1 331 ? 1.505 -0.204 5.853 1.00 96.94 331 ILE A CA 1
ATOM 2590 C C . ILE A 1 331 ? 2.626 -0.696 4.933 1.00 96.94 331 ILE A C 1
ATOM 2592 O O . ILE A 1 331 ? 2.633 -0.384 3.746 1.00 96.94 331 ILE A O 1
ATOM 2596 N N . TYR A 1 332 ? 3.547 -1.512 5.450 1.00 97.94 332 TYR A N 1
ATOM 2597 C CA . TYR A 1 332 ? 4.591 -2.139 4.638 1.00 97.94 332 TYR A CA 1
ATOM 2598 C C . TYR A 1 332 ? 4.024 -3.037 3.529 1.00 97.94 332 TYR A C 1
ATOM 2600 O O . TYR A 1 332 ? 4.482 -2.949 2.392 1.00 97.94 332 TYR A O 1
ATOM 2608 N N . LEU A 1 333 ? 3.005 -3.855 3.821 1.00 97.56 333 LEU A N 1
ATOM 2609 C CA . LEU A 1 333 ? 2.343 -4.674 2.798 1.00 97.56 333 LEU A CA 1
ATOM 2610 C C . LEU A 1 333 ? 1.647 -3.807 1.737 1.00 97.56 333 LEU A C 1
ATOM 2612 O O . LEU A 1 333 ? 1.777 -4.077 0.548 1.00 97.56 333 LEU A O 1
ATOM 2616 N N . GLN A 1 334 ? 0.986 -2.720 2.143 1.00 98.19 334 GLN A N 1
ATOM 2617 C CA . GLN A 1 334 ? 0.390 -1.766 1.200 1.00 98.19 334 GLN A CA 1
ATOM 2618 C C . GLN A 1 334 ? 1.446 -1.074 0.327 1.00 98.19 334 GLN A C 1
ATOM 2620 O O . GLN A 1 334 ? 1.231 -0.877 -0.865 1.00 98.19 334 GLN A O 1
ATOM 2625 N N . ALA A 1 335 ? 2.601 -0.731 0.899 1.00 98.00 335 ALA A N 1
ATOM 2626 C CA . ALA A 1 335 ? 3.719 -0.157 0.158 1.00 98.00 335 ALA A CA 1
ATOM 2627 C C . ALA A 1 335 ? 4.339 -1.158 -0.833 1.00 98.00 335 ALA A C 1
ATOM 2629 O O . ALA A 1 335 ? 4.776 -0.762 -1.913 1.00 98.00 335 ALA A O 1
ATOM 2630 N N . LEU A 1 336 ? 4.365 -2.450 -0.490 1.00 97.56 336 LEU A N 1
ATOM 2631 C CA . LEU A 1 336 ? 4.778 -3.521 -1.399 1.00 97.56 336 LEU A CA 1
ATOM 2632 C C . LEU A 1 336 ? 3.833 -3.612 -2.603 1.00 97.56 336 LEU A C 1
ATOM 2634 O O . LEU A 1 336 ? 4.292 -3.595 -3.744 1.00 97.56 336 LEU A O 1
ATOM 2638 N N . ASP A 1 337 ? 2.523 -3.629 -2.359 1.00 97.94 337 ASP A N 1
ATOM 2639 C CA . ASP A 1 337 ? 1.518 -3.627 -3.427 1.00 97.94 337 ASP A CA 1
ATOM 2640 C C . ASP A 1 337 ? 1.640 -2.369 -4.303 1.00 97.94 337 ASP A C 1
ATOM 2642 O O . ASP A 1 337 ? 1.660 -2.458 -5.534 1.00 97.94 337 ASP A O 1
ATOM 2646 N N . ALA A 1 338 ? 1.811 -1.199 -3.680 1.00 98.12 338 ALA A N 1
ATOM 2647 C CA . ALA A 1 338 ? 2.056 0.068 -4.366 1.00 98.12 338 ALA A CA 1
ATOM 2648 C C . ALA A 1 338 ? 3.297 0.006 -5.271 1.00 98.12 338 ALA A C 1
ATOM 2650 O O . ALA A 1 338 ? 3.250 0.445 -6.422 1.00 98.12 338 ALA A O 1
ATOM 2651 N N . TRP A 1 339 ? 4.390 -0.597 -4.799 1.00 97.75 339 TRP A N 1
ATOM 2652 C CA . TRP A 1 339 ? 5.607 -0.767 -5.590 1.00 97.75 339 TRP A CA 1
ATOM 2653 C C . TRP A 1 339 ? 5.380 -1.623 -6.832 1.00 97.75 339 TRP A C 1
ATOM 2655 O O . TRP A 1 339 ? 5.808 -1.237 -7.921 1.00 97.75 339 TRP A O 1
ATOM 2665 N N . PHE A 1 340 ? 4.640 -2.727 -6.712 1.00 97.25 340 PHE A N 1
ATOM 2666 C CA . PHE A 1 340 ? 4.300 -3.569 -7.861 1.00 97.25 340 PHE A CA 1
ATOM 2667 C C . PHE A 1 340 ? 3.375 -2.872 -8.874 1.00 97.25 340 PHE A C 1
ATOM 2669 O O . PHE A 1 340 ? 3.374 -3.216 -10.059 1.00 97.25 340 PHE A O 1
ATOM 2676 N N . ILE A 1 341 ? 2.608 -1.872 -8.435 1.00 97.75 341 ILE A N 1
ATOM 2677 C CA . ILE A 1 341 ? 1.739 -1.057 -9.296 1.00 97.75 341 ILE A CA 1
ATOM 2678 C C . ILE A 1 341 ? 2.509 0.103 -9.951 1.00 97.75 341 ILE A C 1
ATOM 2680 O O . ILE A 1 341 ? 2.053 0.622 -10.981 1.00 97.75 341 ILE A O 1
ATOM 2684 N N . SER A 1 342 ? 3.676 0.468 -9.413 1.00 97.69 342 SER A N 1
ATOM 2685 C CA . SER A 1 342 ? 4.440 1.640 -9.841 1.00 97.69 342 SER A CA 1
ATOM 2686 C C . SER A 1 342 ? 4.843 1.610 -11.324 1.00 97.69 342 SER A C 1
ATOM 2688 O O . SER A 1 342 ? 5.174 0.543 -11.862 1.00 97.69 342 SER A O 1
ATOM 2690 N N . PRO A 1 343 ? 4.845 2.772 -12.015 1.00 97.88 343 PRO A N 1
ATOM 2691 C CA . PRO A 1 343 ? 5.327 2.875 -13.393 1.00 97.88 343 PRO A CA 1
ATOM 2692 C C . PRO A 1 343 ? 6.742 2.314 -13.579 1.00 97.88 343 PRO A C 1
ATOM 2694 O O . PRO A 1 343 ? 6.973 1.540 -14.503 1.00 97.88 343 PRO A O 1
ATOM 2697 N N . VAL A 1 344 ? 7.663 2.607 -12.652 1.00 96.75 344 VAL A N 1
ATOM 2698 C CA . VAL A 1 344 ? 9.052 2.106 -12.696 1.00 96.75 344 VAL A CA 1
ATOM 2699 C C . VAL A 1 344 ? 9.122 0.584 -12.712 1.00 96.75 344 VAL A C 1
ATOM 2701 O O . VAL A 1 344 ? 9.863 -0.000 -13.506 1.00 96.75 344 VAL A O 1
ATOM 2704 N N . TYR A 1 345 ? 8.355 -0.075 -11.844 1.00 97.31 345 TYR A N 1
ATOM 2705 C CA . TYR A 1 345 ? 8.367 -1.529 -11.775 1.00 97.31 345 TYR A CA 1
ATOM 2706 C C . TYR A 1 345 ? 7.719 -2.163 -13.016 1.00 97.31 345 TYR A C 1
ATOM 2708 O O . TYR A 1 345 ? 8.204 -3.172 -13.536 1.00 97.31 345 TYR A O 1
ATOM 2716 N N . LYS A 1 346 ? 6.661 -1.543 -13.550 1.00 97.25 346 LYS A N 1
ATOM 2717 C CA . LYS A 1 346 ? 6.039 -1.969 -14.812 1.00 97.25 346 LYS A CA 1
ATOM 2718 C C . LYS A 1 346 ? 7.001 -1.849 -15.991 1.00 97.25 346 LYS A C 1
ATOM 2720 O O . LYS A 1 346 ? 7.083 -2.786 -16.783 1.00 97.25 346 LYS A O 1
ATOM 2725 N N . ASP A 1 347 ? 7.760 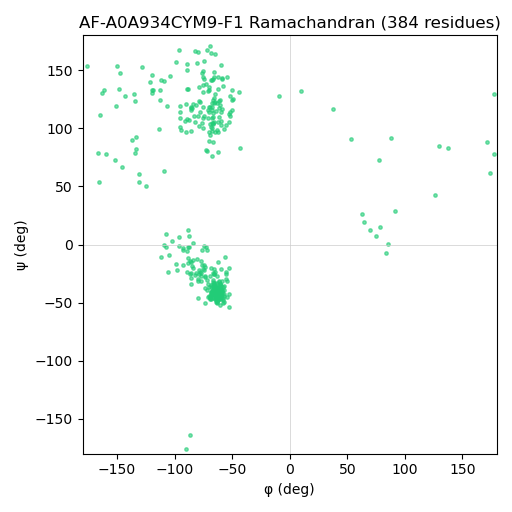-0.761 -16.085 1.00 96.19 347 ASP A N 1
ATOM 2726 C CA . ASP A 1 347 ? 8.774 -0.575 -17.130 1.00 96.19 347 ASP A CA 1
ATOM 2727 C C . ASP A 1 347 ? 9.855 -1.661 -17.058 1.00 96.19 347 ASP A C 1
ATOM 2729 O O . ASP A 1 347 ? 10.192 -2.279 -18.073 1.00 96.19 347 ASP A O 1
ATOM 2733 N N . TYR A 1 348 ? 10.319 -1.982 -15.846 1.00 96.19 348 TYR A N 1
ATOM 2734 C CA . TYR A 1 348 ? 11.232 -3.098 -15.592 1.00 96.19 348 TYR A CA 1
ATOM 2735 C C . TYR A 1 348 ? 10.663 -4.446 -16.072 1.00 96.19 348 TYR A C 1
ATOM 2737 O O . TYR A 1 348 ? 11.328 -5.182 -16.807 1.00 96.19 348 TYR A O 1
ATOM 2745 N N . GLN A 1 349 ? 9.416 -4.770 -15.718 1.00 97.19 349 GLN A N 1
ATOM 2746 C CA . GLN A 1 349 ? 8.777 -6.010 -16.168 1.00 97.19 349 GLN A CA 1
ATOM 2747 C C . GLN A 1 349 ? 8.585 -6.050 -17.688 1.00 97.19 349 GLN A C 1
ATOM 2749 O O . GLN A 1 349 ? 8.761 -7.100 -18.308 1.00 97.19 349 GLN A O 1
ATOM 2754 N N . ASN A 1 350 ? 8.207 -4.926 -18.295 1.00 97.56 350 ASN A N 1
ATOM 2755 C CA . ASN A 1 350 ? 7.983 -4.824 -19.733 1.00 97.56 350 ASN A CA 1
ATOM 2756 C C . ASN A 1 350 ? 9.277 -5.045 -20.519 1.00 97.56 350 ASN A C 1
ATOM 2758 O O . ASN A 1 350 ? 9.247 -5.714 -21.551 1.00 97.56 350 ASN A O 1
ATOM 2762 N N . LEU A 1 351 ? 10.412 -4.570 -20.004 1.00 97.19 351 LEU A N 1
ATOM 2763 C CA . LEU A 1 351 ? 11.731 -4.844 -20.572 1.00 97.19 351 LEU A CA 1
ATOM 2764 C C . LEU A 1 351 ? 12.080 -6.331 -20.562 1.00 97.19 351 LEU A C 1
ATOM 2766 O O . LEU A 1 351 ? 12.502 -6.863 -21.588 1.00 97.19 351 LEU A O 1
ATOM 2770 N N . ILE A 1 352 ? 11.854 -7.018 -19.438 1.00 97.50 352 ILE A N 1
ATOM 2771 C CA . ILE A 1 352 ? 12.093 -8.466 -19.343 1.00 97.50 352 ILE A CA 1
ATOM 2772 C C . ILE A 1 352 ? 11.188 -9.214 -20.318 1.00 97.50 352 ILE A C 1
ATOM 2774 O O . ILE A 1 352 ? 11.667 -10.053 -21.078 1.00 97.50 352 ILE A O 1
ATOM 2778 N N . LYS A 1 353 ? 9.890 -8.888 -20.338 1.00 98.12 353 LYS A N 1
ATOM 2779 C CA . LYS A 1 353 ? 8.927 -9.496 -21.268 1.00 98.12 353 LYS A CA 1
ATOM 2780 C C . LYS A 1 353 ? 9.360 -9.295 -22.717 1.00 98.12 353 LYS A C 1
ATOM 2782 O O . LYS A 1 353 ? 9.313 -10.242 -23.491 1.00 98.12 353 LYS A O 1
ATOM 2787 N N . ARG A 1 354 ? 9.811 -8.091 -23.077 1.00 97.94 354 ARG A N 1
ATOM 2788 C CA . ARG A 1 354 ? 10.283 -7.776 -24.428 1.00 97.94 354 ARG A CA 1
ATOM 2789 C C . ARG A 1 354 ? 11.525 -8.590 -24.797 1.00 97.94 354 ARG A C 1
ATOM 2791 O O . ARG A 1 354 ? 11.508 -9.262 -25.820 1.00 97.94 354 ARG A O 1
ATOM 2798 N N . ALA A 1 355 ? 12.541 -8.614 -23.934 1.00 98.00 355 ALA A N 1
ATOM 2799 C CA . ALA A 1 355 ? 13.754 -9.399 -24.162 1.00 98.00 355 ALA A CA 1
ATOM 2800 C C . ALA A 1 355 ? 13.460 -10.898 -24.332 1.00 98.00 355 ALA A C 1
ATOM 2802 O O . ALA A 1 355 ? 13.983 -11.530 -25.247 1.00 98.00 355 ALA A O 1
ATOM 2803 N N . VAL A 1 356 ? 12.567 -11.450 -23.502 1.00 98.38 356 VAL A N 1
ATOM 2804 C CA . VAL A 1 356 ? 12.145 -12.856 -23.591 1.00 98.38 356 VAL A CA 1
ATOM 2805 C C . VAL A 1 356 ? 11.355 -13.128 -24.873 1.00 98.38 356 VAL A C 1
ATOM 2807 O O . VAL A 1 356 ? 11.632 -14.112 -25.552 1.00 98.38 356 VAL A O 1
ATOM 2810 N N . ASN A 1 357 ? 10.398 -12.268 -25.226 1.00 98.12 357 ASN A N 1
ATOM 2811 C CA . ASN A 1 357 ? 9.543 -12.465 -26.400 1.00 98.12 357 ASN A CA 1
ATOM 2812 C C . ASN A 1 357 ? 10.310 -12.337 -27.721 1.00 98.12 357 ASN A C 1
ATOM 2814 O O . ASN A 1 357 ? 9.997 -13.032 -28.682 1.00 98.12 357 ASN A O 1
ATOM 2818 N N . GLU A 1 358 ? 11.301 -11.451 -27.775 1.00 97.88 358 GLU A N 1
ATOM 2819 C CA . GLU A 1 358 ? 12.107 -11.210 -28.974 1.00 97.88 358 GLU A CA 1
ATOM 2820 C C . GLU A 1 358 ? 13.333 -12.132 -29.060 1.00 97.88 358 GLU A C 1
ATOM 2822 O O . GLU A 1 358 ? 14.000 -12.168 -30.090 1.00 97.88 358 GLU A O 1
ATOM 2827 N N . GLY A 1 359 ? 13.664 -12.855 -27.983 1.00 97.88 359 GLY A N 1
ATOM 2828 C CA . GLY A 1 359 ? 14.880 -13.667 -27.904 1.00 97.88 359 GLY A CA 1
ATOM 2829 C C . GLY A 1 359 ? 16.174 -12.845 -27.966 1.00 97.88 359 GLY A C 1
ATOM 2830 O O . GLY A 1 359 ? 17.230 -13.388 -28.290 1.00 97.88 359 GLY A O 1
ATOM 2831 N N . ARG A 1 360 ? 16.103 -11.538 -27.680 1.00 98.19 360 ARG A N 1
ATOM 2832 C CA . ARG A 1 360 ? 17.251 -10.620 -27.683 1.00 98.19 360 ARG A CA 1
ATOM 2833 C C . ARG A 1 360 ? 17.920 -10.570 -26.315 1.00 98.19 360 ARG A C 1
ATOM 2835 O O . ARG A 1 360 ? 17.304 -10.826 -25.278 1.00 98.19 360 ARG A O 1
ATOM 2842 N N . LYS A 1 361 ? 19.204 -10.206 -26.292 1.00 97.81 361 LYS A N 1
ATOM 2843 C CA . LYS A 1 361 ? 19.924 -10.006 -25.029 1.00 97.81 361 LYS A CA 1
ATOM 2844 C C . LYS A 1 361 ? 19.373 -8.778 -24.312 1.00 97.81 361 LYS A C 1
ATOM 2846 O O . LYS A 1 361 ? 19.116 -7.743 -24.920 1.00 97.81 361 LYS A O 1
ATOM 2851 N N . LEU A 1 362 ? 19.269 -8.866 -22.988 1.00 96.31 362 LEU A N 1
ATOM 2852 C CA . LEU A 1 362 ? 18.736 -7.785 -22.157 1.00 96.31 362 LEU A CA 1
ATOM 2853 C C . LEU A 1 362 ? 19.534 -6.477 -22.299 1.00 96.31 362 LEU A C 1
ATOM 2855 O O . LEU A 1 362 ? 18.956 -5.399 -22.248 1.00 96.31 362 LEU A O 1
ATOM 2859 N N . THR A 1 363 ? 20.844 -6.568 -22.548 1.00 96.06 363 THR A N 1
ATOM 2860 C CA . THR A 1 363 ? 21.724 -5.416 -22.807 1.00 96.06 363 THR A CA 1
ATOM 2861 C C . THR A 1 363 ? 21.325 -4.612 -24.045 1.00 96.06 363 THR A C 1
ATOM 2863 O O . THR A 1 363 ? 21.523 -3.404 -24.062 1.00 96.06 363 THR A O 1
ATOM 2866 N N . GLU A 1 364 ? 20.763 -5.261 -25.067 1.00 96.38 364 GLU A N 1
ATOM 2867 C CA . GLU A 1 364 ? 20.333 -4.612 -26.314 1.00 96.38 364 GLU A CA 1
ATOM 2868 C C . GLU A 1 364 ? 18.979 -3.923 -26.115 1.00 96.38 364 GLU A C 1
ATOM 2870 O O . GLU A 1 364 ? 18.814 -2.753 -26.446 1.00 96.38 364 GLU A O 1
ATOM 2875 N N . VAL A 1 365 ? 18.033 -4.623 -25.482 1.00 97.50 365 VAL A N 1
ATOM 2876 C CA . VAL A 1 365 ? 16.661 -4.133 -25.275 1.00 97.50 365 VAL A CA 1
ATOM 2877 C C . VAL A 1 365 ? 16.603 -2.962 -24.289 1.00 97.50 365 VAL A C 1
ATOM 2879 O O . VAL A 1 365 ? 15.825 -2.028 -24.476 1.00 97.50 365 VAL A O 1
ATOM 2882 N N . VAL A 1 366 ? 17.439 -2.981 -23.246 1.00 96.19 366 VAL A N 1
ATOM 2883 C CA . VAL A 1 366 ? 17.505 -1.902 -22.245 1.00 96.19 366 VAL A CA 1
ATOM 2884 C C . VAL A 1 366 ? 17.984 -0.582 -22.868 1.00 96.19 366 VAL A C 1
ATOM 2886 O O . VAL A 1 366 ? 17.491 0.481 -22.495 1.00 96.19 366 VAL A O 1
ATOM 2889 N N . GLY A 1 367 ? 18.872 -0.631 -23.869 1.00 91.75 367 GLY A N 1
ATOM 2890 C CA . GLY A 1 367 ? 19.358 0.566 -24.568 1.00 91.75 367 GLY A CA 1
ATOM 2891 C C . GLY A 1 367 ? 18.264 1.340 -25.315 1.00 91.75 367 GLY A C 1
ATOM 2892 O O . GLY A 1 367 ? 18.362 2.557 -25.453 1.00 91.75 367 GLY A O 1
ATOM 2893 N N . GLU A 1 368 ? 17.194 0.662 -25.739 1.00 94.62 368 GLU A N 1
ATOM 2894 C CA . GLU A 1 368 ? 16.088 1.258 -26.501 1.00 94.62 368 GLU A CA 1
ATOM 2895 C C . GLU A 1 368 ? 15.060 1.981 -25.611 1.00 94.62 368 GLU A C 1
ATOM 2897 O O . GLU A 1 368 ? 14.356 2.872 -26.082 1.00 94.62 368 GLU A O 1
ATOM 2902 N N . SER A 1 369 ? 14.945 1.623 -24.326 1.00 91.62 369 SER A N 1
ATOM 2903 C CA . SER A 1 369 ? 13.896 2.152 -23.435 1.00 91.62 369 SER A CA 1
ATOM 2904 C C . SER A 1 369 ? 14.305 3.390 -22.633 1.00 91.62 369 SER A C 1
ATOM 2906 O O . SER A 1 369 ? 13.509 3.898 -21.846 1.00 91.62 369 SER A O 1
ATOM 2908 N N . GLY A 1 370 ? 15.556 3.842 -22.759 1.00 92.50 370 GLY A N 1
ATOM 2909 C CA . GLY A 1 370 ? 16.094 4.966 -21.984 1.00 92.50 370 GLY A CA 1
ATOM 2910 C C . GLY A 1 370 ? 16.410 4.652 -20.512 1.00 92.50 370 GLY A C 1
ATOM 2911 O O . GLY A 1 370 ? 16.748 5.567 -19.752 1.00 92.50 370 GLY A O 1
ATOM 2912 N N . ILE A 1 371 ? 16.326 3.380 -20.099 1.00 94.25 371 ILE A N 1
ATOM 2913 C CA . ILE A 1 371 ? 16.819 2.902 -18.798 1.00 94.25 371 ILE A CA 1
ATOM 2914 C C . ILE A 1 371 ? 18.280 2.497 -18.984 1.00 94.25 371 ILE A C 1
ATOM 2916 O O . ILE A 1 371 ? 18.618 1.815 -19.944 1.00 94.25 371 ILE A O 1
ATOM 2920 N N . LYS A 1 372 ? 19.177 2.910 -18.087 1.00 94.50 372 LYS A N 1
ATOM 2921 C CA . LYS A 1 372 ? 20.575 2.463 -18.156 1.00 94.50 372 LYS A CA 1
ATOM 2922 C C . LYS A 1 372 ? 20.686 1.030 -17.640 1.00 94.50 372 LYS A C 1
ATOM 2924 O O . LYS A 1 372 ? 19.987 0.646 -16.707 1.00 94.50 372 LYS A O 1
ATOM 2929 N N . PHE A 1 373 ? 21.617 0.246 -18.181 1.00 94.31 373 PHE A N 1
ATOM 2930 C CA . PHE A 1 373 ? 21.817 -1.139 -17.736 1.00 94.31 373 PHE A CA 1
ATOM 2931 C C . PHE A 1 373 ? 22.134 -1.248 -16.231 1.00 94.31 373 PHE A C 1
ATOM 2933 O O . PHE A 1 373 ? 21.630 -2.138 -15.550 1.00 94.31 373 PHE A O 1
ATOM 2940 N N . GLU A 1 374 ? 22.884 -0.290 -15.684 1.00 93.38 374 GLU A N 1
ATOM 2941 C CA . GLU A 1 374 ? 23.151 -0.189 -14.242 1.00 93.38 374 GLU A CA 1
ATOM 2942 C C . GLU A 1 374 ? 21.871 0.042 -13.423 1.00 93.38 374 GLU A C 1
ATOM 2944 O O . GLU A 1 374 ? 21.674 -0.576 -12.380 1.00 93.38 374 GLU A O 1
ATOM 2949 N N . GLU A 1 375 ? 20.968 0.897 -13.912 1.00 93.12 375 G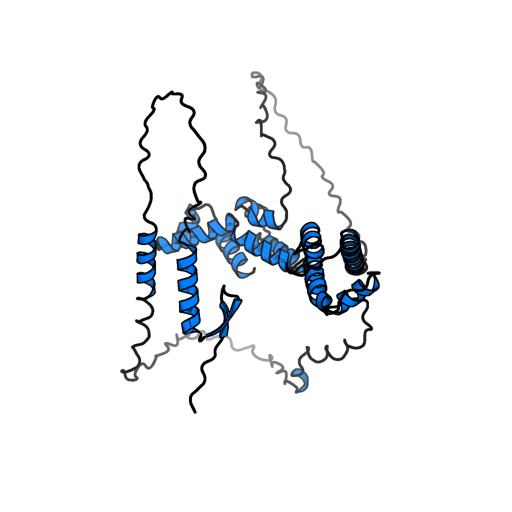LU A N 1
ATOM 2950 C CA . GLU A 1 375 ? 19.677 1.168 -13.268 1.00 93.12 375 GLU A CA 1
ATOM 2951 C C . GLU A 1 375 ? 18.778 -0.066 -13.306 1.00 93.12 375 GLU A C 1
ATOM 2953 O O . GLU A 1 375 ? 18.108 -0.372 -12.325 1.00 93.12 375 GLU A O 1
ATOM 2958 N N . PHE A 1 376 ? 18.805 -0.819 -14.408 1.00 95.31 376 PHE A N 1
ATOM 2959 C CA . PHE A 1 376 ? 18.091 -2.086 -14.505 1.00 95.31 376 PHE A CA 1
ATOM 2960 C C . PHE A 1 376 ? 18.581 -3.093 -13.450 1.00 95.31 376 PHE A C 1
ATOM 2962 O O . PHE A 1 376 ? 17.767 -3.729 -12.779 1.00 95.31 376 PHE A O 1
ATOM 2969 N N . GLY A 1 377 ? 19.902 -3.209 -13.265 1.00 94.56 377 GLY A N 1
ATOM 2970 C CA . GLY A 1 377 ? 20.491 -4.057 -12.224 1.00 94.56 377 GLY A CA 1
ATOM 2971 C C . GLY A 1 377 ? 20.045 -3.646 -10.819 1.00 94.56 377 GLY A C 1
ATOM 2972 O O . GLY A 1 377 ? 19.626 -4.492 -10.030 1.00 94.56 377 GLY A O 1
ATOM 2973 N N . LYS A 1 378 ? 20.037 -2.339 -10.550 1.00 94.88 378 LYS A N 1
ATOM 2974 C CA . LYS A 1 378 ? 19.543 -1.753 -9.298 1.00 94.88 378 LYS A CA 1
ATOM 2975 C C . LYS A 1 378 ? 18.064 -2.055 -9.045 1.00 94.88 378 LYS A C 1
ATOM 2977 O O . LYS A 1 378 ? 17.700 -2.483 -7.954 1.00 94.88 378 LYS A O 1
ATOM 2982 N N . LEU A 1 379 ? 17.207 -1.905 -10.053 1.00 94.50 379 LEU A N 1
ATOM 2983 C CA . LEU A 1 379 ? 15.781 -2.243 -9.950 1.00 94.50 379 LEU A CA 1
ATOM 2984 C C . LEU A 1 379 ? 15.557 -3.740 -9.692 1.00 94.50 379 LEU A C 1
ATOM 2986 O O . LEU A 1 379 ? 14.693 -4.109 -8.895 1.00 94.50 379 LEU A O 1
ATOM 2990 N N . ALA A 1 380 ? 16.364 -4.604 -10.312 1.00 95.12 380 ALA A N 1
ATOM 2991 C CA . ALA A 1 380 ? 16.337 -6.036 -10.037 1.00 95.12 380 ALA A CA 1
ATOM 2992 C C . ALA A 1 380 ? 16.777 -6.362 -8.598 1.00 95.12 380 ALA A C 1
ATOM 2994 O O . ALA A 1 380 ? 16.257 -7.302 -8.001 1.00 95.12 380 ALA A O 1
ATOM 2995 N N . GLU A 1 381 ? 17.718 -5.603 -8.029 1.00 95.31 381 GLU A N 1
ATOM 2996 C CA . GLU A 1 381 ? 18.143 -5.762 -6.635 1.00 95.31 381 GLU A CA 1
ATOM 2997 C C . GLU A 1 381 ? 17.049 -5.347 -5.647 1.00 95.31 381 GLU A C 1
ATOM 2999 O O . GLU A 1 381 ? 16.810 -6.054 -4.664 1.00 95.31 381 GLU A O 1
ATOM 3004 N N . VAL A 1 382 ? 16.338 -4.251 -5.930 1.00 94.06 382 VAL A N 1
ATOM 3005 C CA . VAL A 1 382 ? 15.166 -3.844 -5.143 1.00 94.06 382 VAL A CA 1
ATOM 3006 C C . VAL A 1 382 ? 14.188 -5.017 -5.055 1.00 94.06 382 VAL A C 1
ATOM 3008 O O . VAL A 1 382 ? 13.907 -5.487 -3.960 1.00 94.06 382 VAL A O 1
ATOM 3011 N N . GLY A 1 383 ? 13.776 -5.594 -6.188 1.00 89.44 383 GLY A N 1
ATOM 3012 C CA . GLY A 1 383 ? 12.833 -6.720 -6.204 1.00 89.44 383 GLY A CA 1
ATOM 3013 C C . GLY A 1 383 ? 13.307 -8.006 -5.508 1.00 89.44 383 GLY A C 1
ATOM 3014 O O . GLY A 1 383 ? 12.485 -8.877 -5.253 1.00 89.44 383 GLY A O 1
ATOM 3015 N N . LYS A 1 384 ? 14.607 -8.152 -5.214 1.00 92.56 384 LYS A N 1
ATOM 3016 C CA . LYS A 1 384 ? 15.143 -9.278 -4.426 1.00 92.56 384 LYS A CA 1
ATOM 3017 C C . LYS A 1 384 ? 15.155 -9.016 -2.924 1.00 92.56 384 LYS A C 1
ATOM 3019 O O . LYS A 1 384 ? 15.282 -9.966 -2.157 1.00 92.56 384 LYS A O 1
ATOM 3024 N N . THR A 1 385 ? 15.175 -7.747 -2.522 1.00 86.50 385 THR A N 1
ATOM 3025 C CA . THR A 1 385 ? 15.445 -7.353 -1.133 1.00 86.50 385 THR A CA 1
ATOM 3026 C C . THR A 1 385 ? 14.225 -6.883 -0.367 1.00 86.50 385 THR A C 1
ATOM 3028 O O . THR A 1 385 ? 14.244 -6.965 0.862 1.00 86.50 385 THR A O 1
ATOM 3031 N N . ILE A 1 386 ? 13.190 -6.414 -1.064 1.00 85.69 386 ILE A N 1
ATOM 3032 C CA . ILE A 1 386 ? 11.849 -6.274 -0.487 1.00 85.69 386 ILE A CA 1
ATOM 3033 C C . ILE A 1 386 ? 11.133 -7.618 -0.571 1.00 85.69 386 ILE A C 1
ATOM 3035 O O . ILE A 1 386 ? 10.409 -7.920 0.403 1.00 85.69 386 ILE A O 1
#

Radius of gyration: 37.34 Å; Cα contacts (8 Å, |Δi|>4): 172; chains: 1; bounding box: 118×103×75 Å

Sequence (386 aa):
MPQTLPTILVKKSDGTSVRMSWDEFNVYRTQNTINKTQPTSVETPNAELPAKEGEVLPATTAPVKEIFVDEAKYVRTVKNKTQNTINKTQRVDDRMQPSFRAHFVVTQWNQAEGNADNRKQIVSDVKVWTKDDSKSLLEDAVGEAVKTKSANVLPDKKDDLYDLFVKEIRFPIKDEMRGRLNSLAVSFVKGVRTEDQMRGYLQRSEADGGLGFSEEQTSAVIGAIKKVWHLASKQDLKTVARQPVVSKAPTIKQEIRQMVGSAVPRAGAKPLVQDVAKPKIEPTEKISLGPIDEIATMTLTDFRRLATGGIDSVQVLRDKFSALRKESVIIYLQALDAWFISPVYKDYQNLIKRAVNEGRKLTEVVGESGIKFEEFGKLAEVGKTI

Solvent-accessible surface area (backbone atoms only — not comparable to full-atom values): 25712 Å² total; per-residue (Å²): 132,86,81,80,76,78,63,47,80,44,74,48,96,88,72,50,75,45,76,36,42,68,71,57,47,55,54,53,54,53,52,58,56,58,64,71,71,60,83,81,81,77,85,74,86,88,83,89,82,83,90,84,89,79,88,83,87,84,88,87,90,76,88,80,75,85,83,76,76,69,65,79,61,62,64,59,68,63,59,65,68,65,64,70,69,67,78,73,81,80,81,86,89,82,89,82,83,93,82,79,84,79,78,78,82,76,80,82,81,79,84,85,86,86,81,93,84,86,91,79,84,84,81,75,83,76,79,76,85,53,83,72,79,71,62,57,83,71,63,74,61,63,72,69,68,76,74,67,81,77,72,87,63,76,70,88,49,77,65,58,58,44,58,58,44,55,73,67,47,93,66,93,73,61,77,85,49,46,65,57,52,42,56,49,51,54,36,39,74,69,64,75,42,54,71,67,59,49,48,53,41,32,47,28,45,60,90,80,72,28,65,49,36,51,72,69,56,38,52,51,51,53,50,44,50,51,51,55,49,52,56,55,61,56,60,73,73,73,79,74,87,72,75,88,79,85,78,82,80,83,85,80,83,80,83,83,82,84,78,88,84,90,82,85,83,84,86,87,72,83,79,78,80,70,80,75,70,72,74,86,68,72,82,73,74,84,73,84,67,51,79,46,50,48,41,29,66,30,38,65,69,51,51,57,59,65,27,74,88,83,50,57,36,53,56,55,52,49,51,50,51,52,52,37,42,73,76,33,62,67,56,30,54,51,34,51,54,22,37,68,65,5,57,41,48,46,53,54,52,50,50,52,52,47,20,64,75,69,72,47,59,60,77,63,54,34,65,77,72,78,49,53,69,68,56,52,53,43,54,54,50,44,75,72,71,114

Mean predicted aligned error: 21.41 Å

Foldseek 3Di:
DDDDADWDWDQDPVRDTDTDHPVVVVVVVVVVVVVVPDDPPDDDDDDDDDDDDDDDDDDDDDDPPDPPDPVVVVVVVVVVVVVVPPVPPPPPPDDDDDDDPDDPPPPDPDDDDDDPDDPDDDPDPPPDDDPVVPPPPVPVVVVPVPPPDDDDDPPPDLVVLLVQLVVQQPDDADPVCSVVLSVLLVCVLVVVDDLVRQLCQQCDDVVVVGNNDDSVSSVSSVVSSVVVSVVNVVVVPPPDPDDDDDDDDDDDDDDDDDDDDDDDDDDDDDPPPPPPPDPPPPPPDPPPADLLRCLLAPDPVNLVVCDDDPDQSLVSVLVSLVVLVVVDVVSSVSSVVSNCNYPVVVLLVVLVVVCVVVVHDSCVSCVVSPHHPVNSVSSVVSVVND